Protein AF-A0A951F7X4-F1 (afdb_monomer_lite)

Secondary structure (DSSP, 8-state):
-----------------------PPPPB-S--S-TT--EEEEEEEETTEEEEEETTEEEEESSTTSSBEE-PPPPSSTTEEEEEEEESSSS-EEEEEEEEEETTEEEEEEEEESSSSSS-EEEE---TT---GGGEEEEEEEEESSSS-EEEEEEE---TTT--EEEEEESSSSSS-EEPPPPSS-S-EEESSSS-EEEEESGGG-EEEEESSSSSS-EE---PPPTT--EEEEEEPPPEESSSS-EEEEEEEEE--SS-TTSPPEEEEEEEEESSTTSS-EEEEEEE--TT-EEEEETTEEEEEEEETTEEEEEETT--EEEEPPGGGTT-SSEEEEEEEESSSS-EEEEEEEEET-SSS-EEEEEEEEEESSSSSS-EEEEEEEEEE---PPP--------------------PPPPBEEEPPPTTEEEEE--S-GGG-HHHHHHHTTT--EEEEEEE-TTTT-TTS--B--S-SSS-HHHHHHHHHT-EEEEEEE-PBPTTS--SSB--SSHHHHHHHHHHHHHHHHHHHHHTTB--GGGTS--EEEEEE----PPTT-SSHHHHHHHHHHHHHHHHHHTT-EEEEEE-HHHHHHHSSBTTBSS--SEEEEE--SS--SS--TTS-TTSSTTT-EEEEEEEEEEPTT-SS--EEEEEEE-S-EEES---HHHHTT--S-TT-TTSTT--TT-TTTS-PPPP------SS---S-----SS----

Sequence (727 aa):
MLKRLQVGLLLCLVSQEFLAAQIVPSPVTSGHLSNSALVDDAQLISPSHGWVLSGGRLLSTATNGAQWADITPPSLTPATSIDGVFFLDESHAWVVLHASSDLLANSIYTAATGDGGQTWTTSAVAGGDQDVSHMYGAGAHIFFIDRTNGWLFLRRATSSAGSRGWLYSSTDGGQNWRLLPEPPAYGPVHFTSRTVGWLAGGPNNVLLYASRDGGLTWTEERVTPPAGTHSVREVFELPVFDDLNSGTLAVTFSVMPAAHPPFPPRDLVAVYTTTDSGATWSLQHSYRRNTLADSQIVDSKVIDVFSVNGVLVVGPDKEKNIAPLPSLFAGASMLSVGRLSFVDANNGWLVLSDHRNCSIPGCQTTTALLSTVDGGRTFITALYGAATYRGLPMPSRWEISAETAPSVSMQETTVTPGPGYVAHVNPGAQGLDSCSDMENILGGLEQDAASYESMGFYLGGLTATLPKVSCFVPYPPSQDIWLKEMSCIGYFFEPIWDDLQAPCSGNSQLISTNVSIAAAEGTASADEAANALASRGFGGMGAGGTSIAYLDIEVYNPPAGDTTCSPAVRAFVNSWIAEMHKDGYQAGVYANPVNINNDMSPGAIANVPDDIWGALANKINNANMPPVPAGWWINSQRTHQYNIAQPIANVSPVYLFDYDFVNGAVLTYANNYSLCQTACTNPCNPSCPDYAPGDPLCNPTPPSCDCYECEGESGPECCCASCGLLC

Structure (mmCIF, N/CA/C/O backbone):
data_AF-A0A951F7X4-F1
#
_entry.id   AF-A0A951F7X4-F1
#
loop_
_atom_site.group_PDB
_atom_site.id
_atom_site.type_symbol
_atom_site.label_atom_id
_atom_site.label_alt_id
_atom_site.label_comp_id
_atom_site.label_asym_id
_atom_site.label_entity_id
_atom_site.label_seq_id
_atom_site.pdbx_PDB_ins_code
_atom_site.Cartn_x
_atom_site.Cartn_y
_atom_site.Cartn_z
_atom_site.occupancy
_atom_site.B_iso_or_equiv
_atom_site.auth_seq_id
_atom_site.auth_comp_id
_atom_site.auth_asym_id
_atom_site.auth_atom_id
_atom_site.pdbx_PDB_model_num
ATOM 1 N N . MET A 1 1 ? 17.719 62.929 -64.981 1.00 32.66 1 MET A N 1
ATOM 2 C CA . MET A 1 1 ? 16.557 62.799 -65.889 1.00 32.66 1 MET A CA 1
ATOM 3 C C . MET A 1 1 ? 16.054 61.365 -65.850 1.00 32.66 1 MET A C 1
ATOM 5 O O . MET A 1 1 ? 16.837 60.461 -65.605 1.00 32.66 1 MET A O 1
ATOM 9 N N . LEU A 1 2 ? 14.744 61.212 -66.007 1.00 32.97 2 LEU A N 1
ATOM 10 C CA . LEU A 1 2 ? 13.926 60.018 -65.802 1.00 32.97 2 LEU A CA 1
ATOM 11 C C . LEU A 1 2 ? 14.359 58.731 -66.547 1.00 32.97 2 LEU A C 1
ATOM 13 O O . LEU A 1 2 ? 14.767 58.781 -67.700 1.00 32.97 2 LEU A O 1
ATOM 17 N N . LYS A 1 3 ? 14.096 57.601 -65.865 1.00 33.69 3 LYS A N 1
ATOM 18 C CA . LYS A 1 3 ? 13.514 56.304 -66.301 1.00 33.69 3 LYS A CA 1
ATOM 19 C C . LYS A 1 3 ? 13.881 55.695 -67.676 1.00 33.69 3 LYS A C 1
ATOM 21 O O . LYS A 1 3 ? 13.456 56.186 -68.715 1.00 33.69 3 LYS A O 1
ATOM 26 N N . ARG A 1 4 ? 14.400 54.457 -67.626 1.00 33.91 4 ARG A N 1
ATOM 27 C CA . ARG A 1 4 ? 14.042 53.293 -68.481 1.00 33.91 4 ARG A CA 1
ATOM 28 C C . ARG A 1 4 ? 14.066 52.047 -67.573 1.00 33.91 4 ARG A C 1
ATOM 30 O O . ARG A 1 4 ? 15.070 51.838 -66.912 1.00 33.91 4 ARG A O 1
ATOM 37 N N . LEU A 1 5 ? 12.934 51.447 -67.193 1.00 33.25 5 LEU A N 1
ATOM 38 C CA . LEU A 1 5 ? 12.129 50.406 -67.866 1.00 33.25 5 LEU A CA 1
ATOM 39 C C . LEU A 1 5 ? 12.894 49.118 -68.234 1.00 33.25 5 LEU A C 1
ATOM 41 O O . LEU A 1 5 ? 13.645 49.131 -69.200 1.00 33.25 5 LEU A O 1
ATOM 45 N N . GLN A 1 6 ? 12.608 48.030 -67.505 1.00 29.83 6 GLN A N 1
ATOM 46 C CA . GLN A 1 6 ? 12.395 46.633 -67.955 1.00 29.83 6 GLN A CA 1
ATOM 47 C C . GLN A 1 6 ? 12.152 45.789 -66.684 1.00 29.83 6 GLN A C 1
ATOM 49 O O . GLN A 1 6 ? 13.026 45.706 -65.833 1.00 29.83 6 GLN A O 1
ATOM 54 N N . VAL A 1 7 ? 10.908 45.460 -66.317 1.00 31.39 7 VAL A N 1
ATOM 55 C CA . VAL A 1 7 ? 10.075 44.328 -66.785 1.00 31.39 7 VAL A CA 1
ATOM 56 C C . VAL A 1 7 ? 10.787 42.980 -66.641 1.00 31.39 7 VAL A C 1
ATOM 58 O O . VAL A 1 7 ? 11.649 42.637 -67.440 1.00 31.39 7 VAL A O 1
ATOM 61 N N . GLY A 1 8 ? 10.344 42.215 -65.643 1.00 27.97 8 GLY A N 1
ATOM 62 C CA . GLY A 1 8 ? 10.675 40.813 -65.406 1.00 27.97 8 GLY A CA 1
ATOM 63 C C . GLY A 1 8 ? 9.734 40.265 -64.337 1.00 27.97 8 GLY A C 1
ATOM 64 O O . GLY A 1 8 ? 10.007 40.367 -63.149 1.00 27.97 8 GLY A O 1
ATOM 65 N N . LEU A 1 9 ? 8.572 39.802 -64.787 1.00 28.69 9 LEU A N 1
ATOM 66 C CA . LEU A 1 9 ? 7.482 39.237 -63.999 1.00 28.69 9 LEU A CA 1
ATOM 67 C C . LEU A 1 9 ? 7.851 37.805 -63.571 1.00 28.69 9 LEU A C 1
ATOM 69 O O . LEU A 1 9 ? 8.143 36.991 -64.441 1.00 28.69 9 LEU A O 1
ATOM 73 N N . LEU A 1 10 ? 7.758 37.471 -62.282 1.00 27.27 10 LEU A N 1
ATOM 74 C CA . LEU A 1 10 ? 7.375 36.124 -61.849 1.00 27.27 10 LEU A CA 1
ATOM 75 C C . LEU A 1 10 ? 6.666 36.226 -60.492 1.00 27.27 10 LEU A C 1
ATOM 77 O O . LEU A 1 10 ? 7.234 36.710 -59.515 1.00 27.27 10 LEU A O 1
ATOM 81 N N . LEU A 1 11 ? 5.390 35.834 -60.470 1.00 28.67 11 LEU A N 1
ATOM 82 C CA . LEU A 1 11 ? 4.583 35.732 -59.259 1.00 28.67 11 LEU A CA 1
ATOM 83 C C . LEU A 1 11 ? 5.110 34.595 -58.373 1.00 28.67 11 LEU A C 1
ATOM 85 O O . LEU A 1 11 ? 5.160 33.456 -58.825 1.00 28.67 11 LEU A O 1
ATOM 89 N N . CYS A 1 12 ? 5.360 34.889 -57.098 1.00 24.09 12 CYS A N 1
ATOM 90 C CA . CYS A 1 12 ? 5.160 33.932 -56.012 1.00 24.09 12 CYS A CA 1
ATOM 91 C C . CYS A 1 12 ? 4.202 34.565 -54.999 1.00 24.09 12 CYS A C 1
ATOM 93 O O . CYS A 1 12 ? 4.436 35.667 -54.502 1.00 24.09 12 CYS A O 1
ATOM 95 N N . LEU A 1 13 ? 3.090 33.870 -54.767 1.00 26.03 13 LEU A N 1
ATOM 96 C CA . LEU A 1 13 ? 2.112 34.147 -53.725 1.00 26.03 13 LEU A CA 1
ATOM 97 C C . LEU A 1 13 ? 2.796 34.083 -52.355 1.00 26.03 13 LEU A C 1
ATOM 99 O O . LEU A 1 13 ? 3.509 33.131 -52.055 1.00 26.03 13 LEU A O 1
ATOM 103 N N . VAL A 1 14 ? 2.557 35.100 -51.534 1.00 27.89 14 VAL A N 1
ATOM 104 C CA . VAL A 1 14 ? 2.925 35.115 -50.119 1.00 27.89 14 VAL A CA 1
ATOM 105 C C . VAL A 1 14 ? 1.873 34.304 -49.364 1.00 27.89 14 VAL A C 1
ATOM 107 O O . VAL A 1 14 ? 0.745 34.765 -49.207 1.00 27.89 14 VAL A O 1
ATOM 110 N N . SER A 1 15 ? 2.229 33.112 -48.890 1.00 27.22 15 SER A N 1
ATOM 111 C CA . SER A 1 15 ? 1.604 32.522 -47.706 1.00 27.22 15 SER A CA 1
ATOM 112 C C . SER A 1 15 ? 2.443 32.930 -46.499 1.00 27.22 15 SER A C 1
ATOM 114 O O . SER A 1 15 ? 3.631 32.625 -46.429 1.00 27.22 15 SER A O 1
ATOM 116 N N . GLN A 1 16 ? 1.840 33.682 -45.581 1.00 28.95 16 GLN A N 1
ATOM 117 C CA . GLN A 1 16 ? 2.429 33.978 -44.280 1.00 28.95 16 GLN A CA 1
ATOM 118 C C . GLN A 1 16 ? 2.508 32.676 -43.477 1.00 28.95 16 GLN A C 1
ATOM 120 O O . GLN A 1 16 ? 1.480 32.150 -43.058 1.00 28.95 16 GLN A O 1
ATOM 125 N N . GLU A 1 17 ? 3.716 32.162 -43.262 1.00 27.58 17 GLU A N 1
ATOM 126 C CA . GLU A 1 17 ? 3.964 31.185 -42.207 1.00 27.58 17 GLU A CA 1
ATOM 127 C C . GLU A 1 17 ? 4.094 31.931 -40.876 1.00 27.58 17 GLU A C 1
ATOM 129 O O . GLU A 1 17 ? 4.984 32.761 -40.678 1.00 27.58 17 GLU A O 1
ATOM 134 N N . PHE A 1 18 ? 3.170 31.641 -39.961 1.00 26.92 18 PHE A N 1
ATOM 135 C CA . PHE A 1 18 ? 3.380 31.847 -38.537 1.00 26.92 18 PHE A CA 1
ATOM 136 C C . PHE A 1 18 ? 4.508 30.902 -38.102 1.00 26.92 18 PHE A C 1
ATOM 138 O O . PHE A 1 18 ? 4.299 29.694 -38.026 1.00 26.92 18 PHE A O 1
ATOM 145 N N . LEU A 1 19 ? 5.698 31.433 -37.801 1.00 26.80 19 LEU A N 1
ATOM 146 C CA . LEU A 1 19 ? 6.678 30.682 -37.020 1.00 26.80 19 LEU A CA 1
ATOM 147 C C . LEU A 1 19 ? 6.128 30.526 -35.596 1.00 26.80 19 LEU A C 1
ATOM 149 O O . LEU A 1 19 ? 6.199 31.450 -34.787 1.00 26.80 19 LEU A O 1
ATOM 153 N N . ALA A 1 20 ? 5.591 29.346 -35.289 1.00 26.80 20 ALA A N 1
ATOM 154 C CA . ALA A 1 20 ? 5.571 28.854 -33.923 1.00 26.80 20 ALA A CA 1
ATOM 155 C C . ALA A 1 20 ? 7.032 28.661 -33.496 1.00 26.80 20 ALA A C 1
ATOM 157 O O . ALA A 1 20 ? 7.751 27.839 -34.062 1.00 26.80 20 ALA A O 1
ATOM 158 N N . ALA A 1 21 ? 7.491 29.457 -32.532 1.00 26.14 21 ALA A N 1
ATOM 159 C CA . ALA A 1 21 ? 8.752 29.196 -31.860 1.00 26.14 21 ALA A CA 1
ATOM 160 C C . ALA A 1 21 ? 8.622 27.845 -31.141 1.00 26.14 21 ALA A C 1
ATOM 162 O O . ALA A 1 21 ? 7.943 27.748 -30.121 1.00 26.14 21 ALA A O 1
ATOM 163 N N . GLN A 1 22 ? 9.226 26.795 -31.700 1.00 26.17 22 GLN A N 1
ATOM 164 C CA . GLN A 1 22 ? 9.450 25.548 -30.980 1.00 26.17 22 GLN A CA 1
ATOM 165 C C . GLN A 1 22 ? 10.334 25.873 -29.775 1.00 26.17 22 GLN A C 1
ATOM 167 O O . GLN A 1 22 ? 11.502 26.236 -29.930 1.00 26.17 22 GLN A O 1
ATOM 172 N N . ILE A 1 23 ? 9.766 25.782 -28.574 1.00 27.83 23 ILE A N 1
ATOM 173 C CA . ILE A 1 23 ? 10.541 25.730 -27.339 1.00 27.83 23 ILE A CA 1
ATOM 174 C C . ILE A 1 23 ? 11.193 24.348 -27.338 1.00 27.83 23 ILE A C 1
ATOM 176 O O . ILE A 1 23 ? 10.594 23.368 -26.915 1.00 27.83 23 ILE A O 1
ATOM 180 N N . VAL A 1 24 ? 12.393 24.254 -27.902 1.00 30.00 24 VAL A N 1
ATOM 181 C CA . VAL A 1 24 ? 13.242 23.075 -27.731 1.00 30.00 24 VAL A CA 1
ATOM 182 C C . VAL A 1 24 ? 13.713 23.093 -26.271 1.00 30.00 24 VAL A C 1
ATOM 184 O O . VAL A 1 24 ? 14.265 24.118 -25.854 1.00 30.00 24 VAL A O 1
ATOM 187 N N . PRO A 1 25 ? 13.505 22.029 -25.474 1.00 33.03 25 PRO A N 1
ATOM 188 C CA . PRO A 1 25 ? 14.088 21.952 -24.142 1.00 33.03 25 PRO A CA 1
ATOM 189 C C . PRO A 1 25 ? 15.611 22.048 -24.272 1.00 33.03 25 PRO A C 1
ATOM 191 O O . PRO A 1 25 ? 16.235 21.285 -25.012 1.00 33.03 25 PRO A O 1
ATOM 194 N N . SER A 1 26 ? 16.223 23.019 -23.596 1.00 29.50 26 SER A N 1
ATOM 195 C CA . SER A 1 26 ? 17.680 23.135 -23.563 1.00 29.50 26 SER A CA 1
ATOM 196 C C . SER A 1 26 ? 18.274 21.882 -22.906 1.00 29.50 26 SER A C 1
ATOM 198 O O . SER A 1 26 ? 17.839 21.536 -21.806 1.00 29.50 26 SER A O 1
ATOM 200 N N . PRO A 1 27 ? 19.280 21.217 -23.504 1.00 31.45 27 PRO A N 1
ATOM 201 C CA . PRO A 1 27 ? 19.981 20.131 -22.834 1.00 31.45 27 PRO A CA 1
ATOM 202 C C . PRO A 1 27 ? 20.667 20.678 -21.579 1.00 31.45 27 PRO A C 1
ATOM 204 O O . PRO A 1 27 ? 21.496 21.589 -21.656 1.00 31.45 27 PRO A O 1
ATOM 207 N N . VAL A 1 28 ? 20.323 20.130 -20.414 1.00 37.22 28 VAL A N 1
ATOM 208 C CA . VAL A 1 28 ? 21.034 20.424 -19.169 1.00 37.22 28 VAL A CA 1
ATOM 209 C C . VAL A 1 28 ? 22.358 19.663 -19.221 1.00 37.22 28 VAL A C 1
ATOM 211 O O . VAL A 1 28 ? 22.441 18.472 -18.935 1.00 37.22 28 VAL A O 1
ATOM 214 N N . THR A 1 29 ? 23.424 20.342 -19.646 1.00 33.53 29 THR A N 1
ATOM 215 C CA . THR A 1 29 ? 24.788 19.807 -19.583 1.00 33.53 29 THR A CA 1
ATOM 216 C C . THR A 1 29 ? 25.197 19.651 -18.125 1.00 33.53 29 THR A C 1
ATOM 218 O O . THR A 1 29 ? 25.435 20.676 -17.496 1.00 33.53 29 THR A O 1
ATOM 221 N N . SER A 1 30 ? 25.264 18.412 -17.613 1.00 38.94 30 SER A N 1
ATOM 222 C CA . SER A 1 30 ? 26.016 17.966 -16.415 1.00 38.94 30 SER A CA 1
ATOM 223 C C . SER A 1 30 ? 26.245 19.032 -15.330 1.00 38.94 30 SER A C 1
ATOM 225 O O . SER A 1 30 ? 27.355 19.223 -14.832 1.00 38.94 30 SER A O 1
ATOM 227 N N . GLY A 1 31 ? 25.191 19.766 -15.001 1.00 33.94 31 GLY A N 1
ATOM 228 C CA . GLY A 1 31 ? 25.166 20.798 -13.990 1.00 33.94 31 GLY A CA 1
ATOM 229 C C . GLY A 1 31 ? 24.208 20.277 -12.956 1.00 33.94 31 GLY A C 1
ATOM 230 O O . GLY A 1 31 ? 23.012 20.280 -13.220 1.00 33.94 31 GLY A O 1
ATOM 231 N N . HIS A 1 32 ? 24.769 19.746 -11.868 1.00 42.31 32 HIS A N 1
ATOM 232 C CA . HIS A 1 32 ? 24.088 19.291 -10.660 1.00 42.31 32 HIS A CA 1
ATOM 233 C C . HIS A 1 32 ? 22.611 19.700 -10.623 1.00 42.31 32 HIS A C 1
ATOM 235 O O . HIS A 1 32 ? 22.285 20.834 -10.261 1.00 42.31 32 HIS A O 1
ATOM 241 N N . LEU A 1 33 ? 21.719 18.773 -10.990 1.00 44.16 33 LEU A N 1
ATOM 242 C CA . LEU A 1 33 ? 20.351 18.815 -10.489 1.00 44.16 33 LEU A CA 1
ATOM 243 C C . LEU A 1 33 ? 20.503 18.977 -8.980 1.00 44.16 33 LEU A C 1
ATOM 245 O O . LEU A 1 33 ? 21.186 18.165 -8.366 1.00 44.16 33 LEU A O 1
ATOM 249 N N . SER A 1 34 ? 20.022 20.099 -8.441 1.00 44.91 34 SER A N 1
ATOM 250 C CA . SER A 1 34 ? 20.229 20.530 -7.053 1.00 44.91 34 SER A CA 1
ATOM 251 C C . SER A 1 34 ? 20.408 19.338 -6.100 1.00 44.91 34 SER A C 1
ATOM 253 O O . SER A 1 34 ? 19.447 18.601 -5.885 1.00 44.91 34 SER A O 1
ATOM 255 N N . ASN A 1 35 ? 21.634 19.162 -5.582 1.00 49.94 35 ASN A N 1
ATOM 256 C CA . ASN A 1 35 ? 22.147 18.025 -4.793 1.00 49.94 35 ASN A CA 1
ATOM 257 C C . ASN A 1 35 ? 21.417 17.770 -3.444 1.00 49.94 35 ASN A C 1
ATOM 259 O O . ASN A 1 35 ? 22.047 17.337 -2.481 1.00 49.94 35 ASN A O 1
ATOM 263 N N . SER A 1 36 ? 20.123 18.069 -3.319 1.00 53.38 36 SER A N 1
ATOM 264 C CA . SER A 1 36 ? 19.368 17.994 -2.062 1.00 53.38 36 SER A CA 1
ATOM 265 C C . SER A 1 36 ? 18.093 17.144 -2.104 1.00 53.38 36 SER A C 1
ATOM 267 O O . SER A 1 36 ? 17.448 17.004 -1.071 1.00 53.38 36 SER A O 1
ATOM 269 N N . ALA A 1 37 ? 17.686 16.627 -3.268 1.00 68.88 37 ALA A N 1
ATOM 270 C CA . ALA A 1 37 ? 16.464 15.830 -3.407 1.00 68.88 37 ALA A CA 1
ATOM 271 C C . ALA A 1 37 ? 16.791 14.334 -3.454 1.00 68.88 37 ALA A C 1
ATOM 273 O O . ALA A 1 37 ? 17.713 13.938 -4.164 1.00 68.88 37 ALA A O 1
ATOM 274 N N . LEU A 1 38 ? 16.050 13.520 -2.700 1.00 75.62 38 LEU A N 1
ATOM 275 C CA . LEU A 1 38 ? 16.202 12.066 -2.723 1.00 75.62 38 LEU A CA 1
ATOM 276 C C . LEU A 1 38 ? 15.703 11.487 -4.055 1.00 75.62 38 LEU A C 1
ATOM 278 O O . LEU A 1 38 ? 14.956 12.142 -4.788 1.00 75.62 38 LEU A O 1
ATOM 282 N N . VAL A 1 39 ? 16.165 10.285 -4.389 1.00 80.50 39 VAL A N 1
ATOM 283 C CA . VAL A 1 39 ? 15.605 9.479 -5.477 1.00 80.50 39 VAL A CA 1
ATOM 284 C C . VAL A 1 39 ? 14.417 8.709 -4.915 1.00 80.50 39 VAL A C 1
ATOM 286 O O . VAL A 1 39 ? 14.603 7.856 -4.052 1.00 80.50 39 VAL A O 1
ATOM 289 N N . ASP A 1 40 ? 13.220 9.037 -5.395 1.00 78.62 40 ASP A N 1
ATOM 290 C CA . ASP A 1 40 ? 11.958 8.467 -4.918 1.00 78.62 40 ASP A CA 1
ATOM 291 C C . ASP A 1 40 ? 11.620 7.173 -5.679 1.00 78.62 40 ASP A C 1
ATOM 293 O O . ASP A 1 40 ? 11.204 6.180 -5.086 1.00 78.62 40 ASP A O 1
ATOM 297 N N . ASP A 1 41 ? 11.833 7.172 -6.998 1.00 85.12 41 ASP A N 1
ATOM 298 C CA . ASP A 1 41 ? 11.621 6.013 -7.868 1.00 85.12 41 ASP A CA 1
ATOM 299 C C . ASP A 1 41 ? 12.460 6.138 -9.147 1.00 85.12 41 ASP A C 1
ATOM 301 O O . ASP A 1 41 ? 12.851 7.245 -9.533 1.00 85.12 41 ASP A O 1
ATOM 305 N N . ALA A 1 42 ? 12.762 5.025 -9.810 1.00 90.88 42 ALA A N 1
ATOM 306 C CA . ALA A 1 42 ? 13.518 5.032 -11.060 1.00 90.88 42 ALA A CA 1
ATOM 307 C C . ALA A 1 42 ? 13.297 3.757 -11.870 1.00 90.88 42 ALA A C 1
ATOM 309 O O . ALA A 1 42 ? 13.191 2.667 -11.310 1.00 90.88 42 ALA A O 1
ATOM 310 N N . GLN A 1 43 ? 13.342 3.883 -13.195 1.00 93.31 43 GLN A N 1
ATOM 311 C CA . GLN A 1 43 ? 13.280 2.738 -14.097 1.00 93.31 43 GLN A CA 1
ATOM 312 C C . GLN A 1 43 ? 14.135 2.966 -15.345 1.00 93.31 43 GLN A C 1
ATOM 314 O O . GLN A 1 43 ? 14.051 4.005 -16.006 1.00 93.31 43 GLN A O 1
ATOM 319 N N . LEU A 1 44 ? 14.921 1.953 -15.694 1.00 94.81 44 LEU A N 1
ATOM 320 C CA . LEU A 1 44 ? 15.574 1.822 -16.988 1.00 94.81 44 LEU A CA 1
ATOM 321 C C . LEU A 1 44 ? 14.582 1.166 -17.964 1.00 94.81 44 LEU A C 1
ATOM 323 O O . LEU A 1 44 ? 14.057 0.093 -17.684 1.00 94.81 44 LEU A O 1
ATOM 327 N N . ILE A 1 45 ? 14.309 1.821 -19.091 1.00 94.00 45 ILE A N 1
ATOM 328 C CA . ILE A 1 45 ? 13.368 1.364 -20.133 1.00 94.00 45 ILE A CA 1
ATOM 329 C C . ILE A 1 45 ? 14.115 0.571 -21.209 1.00 94.00 45 ILE A C 1
ATOM 331 O O . ILE A 1 45 ? 13.650 -0.457 -21.691 1.00 94.00 45 ILE A O 1
ATOM 335 N N . SER A 1 46 ? 15.285 1.069 -21.602 1.00 93.69 46 SER A N 1
ATOM 336 C CA . SER A 1 46 ? 16.205 0.439 -22.548 1.00 93.69 46 SER A CA 1
ATOM 337 C C . SER A 1 46 ? 17.641 0.760 -22.121 1.00 93.69 46 SER A C 1
ATOM 339 O O . SER A 1 46 ? 17.825 1.660 -21.302 1.00 93.69 46 SER A O 1
ATOM 341 N N . PRO A 1 47 ? 18.686 0.097 -22.651 1.00 94.00 47 PRO A N 1
ATOM 342 C CA . PRO A 1 47 ? 20.058 0.258 -22.150 1.00 94.00 47 PRO A CA 1
ATOM 343 C C . PRO A 1 47 ? 20.580 1.705 -22.053 1.00 94.00 47 PRO A C 1
ATOM 345 O O . PRO A 1 47 ? 21.500 1.980 -21.283 1.00 94.00 47 PRO A O 1
ATOM 348 N N . SER A 1 48 ? 20.012 2.645 -22.817 1.00 92.62 48 SER A N 1
ATOM 349 C CA . SER A 1 48 ? 20.342 4.073 -22.738 1.00 92.62 48 SER A CA 1
ATOM 350 C C . SER A 1 48 ? 19.215 4.971 -22.228 1.00 92.62 48 SER A C 1
ATOM 352 O O . SER A 1 48 ? 19.500 6.124 -21.897 1.00 92.62 48 SER A O 1
ATOM 354 N N . HIS A 1 49 ? 17.971 4.493 -22.170 1.00 95.12 49 HIS A N 1
ATOM 355 C CA . HIS A 1 49 ? 16.811 5.315 -21.833 1.00 95.12 49 HIS A CA 1
ATOM 356 C C . HIS A 1 49 ? 16.178 4.906 -20.514 1.00 95.12 49 HIS A C 1
ATOM 358 O O . HIS A 1 49 ? 15.981 3.727 -20.243 1.00 95.12 49 HIS A O 1
ATOM 364 N N . GLY A 1 50 ? 15.793 5.890 -19.716 1.00 94.81 50 GLY A N 1
ATOM 365 C CA . GLY A 1 50 ? 15.092 5.651 -18.463 1.00 94.81 50 GLY A CA 1
ATOM 366 C C . GLY A 1 50 ? 14.615 6.943 -17.827 1.00 94.81 50 GLY A C 1
ATOM 367 O O . GLY A 1 50 ? 14.815 8.032 -18.374 1.00 94.81 50 GLY A O 1
ATOM 368 N N . TRP A 1 51 ? 13.996 6.818 -16.663 1.00 94.69 51 TRP A N 1
ATOM 369 C CA . TRP A 1 51 ? 13.461 7.940 -15.909 1.00 94.69 51 TRP A CA 1
ATOM 370 C C . TRP A 1 51 ? 13.747 7.813 -14.415 1.00 94.69 51 TRP A C 1
ATOM 372 O O . TRP A 1 51 ? 13.954 6.723 -13.886 1.00 94.69 51 TRP A O 1
ATOM 382 N N . VAL A 1 52 ? 13.752 8.952 -13.733 1.00 92.81 52 VAL A N 1
ATOM 383 C CA . VAL A 1 52 ? 13.891 9.048 -12.282 1.00 92.81 52 VAL A CA 1
ATOM 384 C C . VAL A 1 52 ? 12.916 10.086 -11.745 1.00 92.81 52 VAL A C 1
ATOM 386 O O . VAL A 1 52 ? 12.796 11.185 -12.289 1.00 92.81 52 VAL A O 1
ATOM 389 N N . LEU A 1 53 ? 12.213 9.729 -10.677 1.00 89.44 53 LEU A N 1
ATOM 390 C CA . LEU A 1 53 ? 11.442 10.649 -9.861 1.00 89.44 53 LEU A CA 1
ATOM 391 C C . LEU A 1 53 ? 12.337 11.112 -8.710 1.00 89.44 53 LEU A C 1
ATOM 393 O O . LEU A 1 53 ? 12.849 10.297 -7.943 1.00 89.44 53 LEU A O 1
ATOM 397 N N . SER A 1 54 ? 12.579 12.417 -8.617 1.00 85.75 54 SER A N 1
ATOM 398 C CA . SER A 1 54 ? 13.420 12.977 -7.560 1.00 85.75 54 SER A CA 1
ATOM 399 C C . SER A 1 54 ? 12.938 14.354 -7.127 1.00 85.75 54 SER A C 1
ATOM 401 O O . SER A 1 54 ? 12.939 15.314 -7.908 1.00 85.75 54 SER A O 1
ATOM 403 N N . GLY A 1 55 ? 12.528 14.458 -5.861 1.00 77.69 55 GLY A N 1
ATOM 404 C CA . GLY A 1 55 ? 12.075 15.718 -5.268 1.00 77.69 55 GLY A CA 1
ATOM 405 C C . GLY A 1 55 ? 10.839 16.275 -5.967 1.00 77.69 55 GLY A C 1
ATOM 406 O O . GLY A 1 55 ? 10.760 17.480 -6.209 1.00 77.69 55 GLY A O 1
ATOM 407 N N . GLY A 1 56 ? 9.923 15.386 -6.361 1.00 82.25 56 GLY A N 1
ATOM 408 C CA . GLY A 1 56 ? 8.696 15.731 -7.084 1.00 82.25 56 GLY A CA 1
ATOM 409 C C . GLY A 1 56 ? 8.886 16.077 -8.564 1.00 82.25 56 GLY A C 1
ATOM 410 O O . GLY A 1 56 ? 7.921 16.477 -9.210 1.00 82.25 56 GLY A O 1
ATOM 411 N N . ARG A 1 57 ? 10.099 15.930 -9.116 1.00 88.06 57 ARG A N 1
ATOM 412 C CA . ARG A 1 57 ? 10.369 16.113 -10.550 1.00 88.06 57 ARG A CA 1
ATOM 413 C C . ARG A 1 57 ? 10.555 14.777 -11.242 1.00 88.06 57 ARG A C 1
ATOM 415 O O . ARG A 1 57 ? 11.327 13.950 -10.761 1.00 88.06 57 ARG A O 1
ATOM 422 N N . LEU A 1 58 ? 9.908 14.610 -12.390 1.00 93.12 58 LEU A N 1
ATOM 423 C CA . LEU A 1 58 ? 10.130 13.478 -13.279 1.00 93.12 58 LEU A CA 1
ATOM 424 C C . LEU A 1 58 ? 11.188 13.860 -14.313 1.00 93.12 58 LEU A C 1
ATOM 426 O O . LEU A 1 58 ? 10.984 14.765 -15.123 1.00 93.12 58 LEU A O 1
ATOM 430 N N . LEU A 1 59 ? 12.319 13.167 -14.284 1.00 92.81 59 LEU A N 1
ATOM 431 C CA . LEU A 1 59 ? 13.442 13.411 -15.179 1.00 92.81 59 LEU A CA 1
ATOM 432 C C . LEU A 1 59 ? 13.653 12.198 -16.085 1.00 92.81 59 LEU A C 1
ATOM 434 O O . LEU A 1 59 ? 13.595 11.069 -15.608 1.00 92.81 59 LEU A O 1
ATOM 438 N N . SER A 1 60 ? 13.948 12.412 -17.365 1.00 94.44 60 SER A N 1
ATOM 439 C CA . SER A 1 60 ? 14.292 11.347 -18.315 1.00 94.44 60 SER A CA 1
ATOM 440 C C . SER A 1 60 ? 15.728 11.458 -18.810 1.00 94.44 60 SER A C 1
ATOM 442 O O . SER A 1 60 ? 16.338 12.529 -18.806 1.00 94.44 60 SER A O 1
ATOM 444 N N . THR A 1 61 ? 16.287 10.335 -19.247 1.00 93.94 61 THR A N 1
ATOM 445 C CA . THR A 1 61 ? 17.609 10.262 -19.868 1.00 93.94 61 THR A CA 1
ATOM 446 C C . THR A 1 61 ? 17.553 9.444 -21.151 1.00 93.94 61 THR A C 1
ATOM 448 O O . THR A 1 61 ? 16.760 8.518 -21.268 1.00 93.94 61 THR A O 1
ATOM 451 N N . ALA A 1 62 ? 18.437 9.784 -22.089 1.00 94.31 62 ALA A N 1
ATOM 452 C CA . ALA A 1 62 ? 18.764 9.006 -23.288 1.00 94.31 62 ALA A CA 1
ATOM 453 C C . ALA A 1 62 ? 20.257 8.616 -23.321 1.00 94.31 62 ALA A C 1
ATOM 455 O O . ALA A 1 62 ? 20.820 8.277 -24.360 1.00 94.31 62 ALA A O 1
ATOM 456 N N . THR A 1 63 ? 20.938 8.753 -22.180 1.00 92.81 63 THR A N 1
ATOM 457 C CA . THR A 1 63 ? 22.395 8.591 -22.047 1.00 92.81 63 THR A CA 1
ATOM 458 C C . THR A 1 63 ? 22.763 7.732 -20.840 1.00 92.81 63 THR A C 1
ATOM 460 O O . THR A 1 63 ? 23.842 7.887 -20.270 1.00 92.81 63 THR A O 1
ATOM 463 N N . ASN A 1 64 ? 21.848 6.853 -20.424 1.00 89.44 64 ASN A N 1
ATOM 464 C CA . ASN A 1 64 ? 21.998 5.991 -19.256 1.00 89.44 64 ASN A CA 1
ATOM 465 C C . ASN A 1 64 ? 22.378 6.782 -17.981 1.00 89.44 64 ASN A C 1
ATOM 467 O O . ASN A 1 64 ? 23.257 6.395 -17.212 1.00 89.44 64 ASN A O 1
ATOM 471 N N . GLY A 1 65 ? 21.758 7.953 -17.802 1.00 87.69 65 GLY A N 1
ATOM 472 C CA . GLY A 1 65 ? 21.941 8.808 -16.631 1.00 87.69 65 GLY A CA 1
ATOM 473 C C . GLY A 1 65 ? 23.095 9.811 -16.702 1.00 87.69 65 GLY A C 1
ATOM 474 O O . GLY A 1 65 ? 23.276 10.577 -15.761 1.00 87.69 65 GLY A O 1
ATOM 475 N N . ALA A 1 66 ? 23.857 9.881 -17.801 1.00 86.50 66 ALA A N 1
ATOM 476 C CA . ALA A 1 66 ? 24.903 10.903 -17.950 1.00 86.50 66 ALA A CA 1
ATOM 477 C C . ALA A 1 66 ? 24.334 12.328 -18.126 1.00 86.50 66 ALA A C 1
ATOM 479 O O . ALA A 1 66 ? 24.966 13.319 -17.749 1.00 86.50 66 ALA A O 1
ATOM 480 N N . GLN A 1 67 ? 23.144 12.438 -18.715 1.00 87.25 67 GLN A N 1
ATOM 481 C CA . GLN A 1 67 ? 22.389 13.672 -18.918 1.00 87.25 67 GLN A CA 1
ATOM 482 C C . GLN A 1 67 ? 20.907 13.434 -18.642 1.00 87.25 67 GLN A C 1
ATOM 484 O O . GLN A 1 67 ? 20.378 12.374 -18.977 1.00 87.25 67 GLN A O 1
ATOM 489 N N . TRP A 1 68 ? 20.243 14.445 -18.086 1.00 89.88 68 TRP A N 1
ATOM 490 C CA . TRP A 1 68 ? 18.841 14.386 -17.687 1.00 89.88 68 TRP A CA 1
ATOM 491 C C . TRP A 1 68 ? 18.065 15.567 -18.270 1.00 89.88 68 TRP A C 1
ATOM 493 O O . TRP A 1 68 ? 18.569 16.693 -18.302 1.00 89.88 68 TRP A O 1
ATOM 503 N N . ALA A 1 69 ? 16.837 15.308 -18.706 1.00 91.12 69 ALA A N 1
ATOM 504 C CA . ALA A 1 69 ? 15.855 16.308 -19.096 1.00 91.12 69 ALA A CA 1
ATOM 505 C C . ALA A 1 69 ? 14.700 16.293 -18.091 1.00 91.12 69 ALA A C 1
ATOM 507 O O . ALA A 1 69 ? 14.234 15.225 -17.708 1.00 91.12 69 ALA A O 1
ATOM 508 N N . ASP A 1 70 ? 14.244 17.469 -17.661 1.00 92.69 70 ASP A N 1
ATOM 509 C CA . ASP A 1 70 ? 13.040 17.582 -16.836 1.00 92.69 70 ASP A CA 1
ATOM 510 C C . ASP A 1 70 ? 11.808 17.479 -17.737 1.00 92.69 70 ASP A C 1
ATOM 512 O O . ASP A 1 70 ? 11.614 18.310 -18.626 1.00 92.69 70 ASP A O 1
ATOM 516 N N . ILE A 1 71 ? 11.019 16.431 -17.521 1.00 94.44 71 ILE A N 1
ATOM 517 C CA . ILE A 1 71 ? 9.798 16.126 -18.268 1.00 94.44 71 ILE A CA 1
ATOM 518 C C . ILE A 1 71 ? 8.573 16.131 -17.350 1.00 94.44 71 ILE A C 1
ATOM 520 O O . ILE A 1 71 ? 7.554 15.521 -17.671 1.00 94.44 71 ILE A O 1
ATOM 524 N N . THR A 1 72 ? 8.667 16.792 -16.193 1.00 93.19 72 THR A N 1
ATOM 525 C CA . THR A 1 72 ? 7.585 16.862 -15.209 1.00 93.19 72 THR A CA 1
ATOM 526 C C . THR A 1 72 ? 6.302 17.391 -15.868 1.00 93.19 72 THR A C 1
ATOM 528 O O . THR A 1 72 ? 6.332 18.472 -16.469 1.00 93.19 72 THR A O 1
ATOM 531 N N . PRO A 1 73 ? 5.165 16.669 -15.771 1.00 92.00 73 PRO A N 1
ATOM 532 C CA . PRO A 1 73 ? 3.889 17.171 -16.265 1.00 92.00 73 PRO A CA 1
ATOM 533 C C . PRO A 1 73 ? 3.557 18.544 -15.656 1.00 92.00 73 PRO A C 1
ATOM 535 O O . PRO A 1 73 ? 3.886 18.783 -14.491 1.00 92.00 73 PRO A O 1
ATOM 538 N N . PRO A 1 74 ? 2.883 19.451 -16.388 1.00 85.25 74 PRO A N 1
ATOM 539 C CA . PRO A 1 74 ? 2.503 20.752 -15.847 1.00 85.25 74 PRO A CA 1
ATOM 540 C C . PRO A 1 74 ? 1.731 20.610 -14.530 1.00 85.25 74 PRO A C 1
ATOM 542 O O . PRO A 1 74 ? 0.702 19.934 -14.479 1.00 85.25 74 PRO A O 1
ATOM 545 N N . SER A 1 75 ? 2.220 21.254 -13.467 1.00 75.75 75 SER A N 1
ATOM 546 C CA . SER A 1 75 ? 1.577 21.203 -12.152 1.00 75.75 75 SER A CA 1
ATOM 547 C C . SER A 1 75 ? 0.163 21.779 -12.220 1.00 75.75 75 SER A C 1
ATOM 549 O O . SER A 1 75 ? -0.052 22.861 -12.769 1.00 75.75 75 SER A O 1
ATOM 551 N N . LEU A 1 76 ? -0.801 21.072 -11.629 1.00 68.81 76 LEU A N 1
ATOM 552 C CA . LEU A 1 76 ? -2.194 21.522 -11.555 1.00 68.81 76 LEU A CA 1
ATOM 553 C C . LEU A 1 76 ? -2.386 22.535 -10.421 1.00 68.81 76 LEU A C 1
ATOM 555 O O . LEU A 1 76 ? -3.141 23.497 -10.545 1.00 68.81 76 LEU A O 1
ATOM 559 N N . THR A 1 77 ? -1.654 22.329 -9.326 1.00 68.81 77 THR A N 1
ATOM 560 C CA . THR A 1 77 ? -1.544 23.221 -8.168 1.00 68.81 77 THR A CA 1
ATOM 561 C C . THR A 1 77 ? -0.099 23.207 -7.647 1.00 68.81 77 THR A C 1
ATOM 563 O O . THR A 1 77 ? 0.657 22.288 -7.967 1.00 68.81 77 THR A O 1
ATOM 566 N N . PRO A 1 78 ? 0.310 24.168 -6.796 1.00 66.69 78 PRO A N 1
ATOM 567 C CA . PRO A 1 78 ? 1.618 24.122 -6.133 1.00 66.69 78 PRO A CA 1
ATOM 568 C C . PRO A 1 78 ? 1.852 22.887 -5.241 1.00 66.69 78 PRO A C 1
ATOM 570 O O . PRO A 1 78 ? 2.995 22.609 -4.900 1.00 66.69 78 PRO A O 1
ATOM 573 N N . ALA A 1 79 ? 0.793 22.164 -4.859 1.00 66.38 79 ALA A N 1
ATOM 574 C CA . ALA A 1 79 ? 0.832 20.978 -3.999 1.00 66.38 79 ALA A CA 1
ATOM 575 C C . ALA A 1 79 ? 0.465 19.693 -4.769 1.00 66.38 79 ALA A C 1
ATOM 577 O O . ALA A 1 79 ? -0.201 18.809 -4.236 1.00 66.38 79 ALA A O 1
ATOM 578 N N . THR A 1 80 ? 0.838 19.618 -6.050 1.00 80.25 80 THR A N 1
ATOM 579 C CA . THR A 1 80 ? 0.694 18.392 -6.848 1.00 80.25 80 THR A CA 1
ATOM 580 C C . THR A 1 80 ? 1.876 17.455 -6.583 1.00 80.25 80 THR A C 1
ATOM 582 O O . THR A 1 80 ? 3.018 17.872 -6.769 1.00 80.25 80 THR A O 1
ATOM 585 N N . SER A 1 81 ? 1.616 16.207 -6.187 1.00 85.12 81 SER A N 1
ATOM 586 C CA . SER A 1 81 ? 2.608 15.124 -6.130 1.00 85.12 81 SER A CA 1
ATOM 587 C C . SER A 1 81 ? 2.452 14.151 -7.298 1.00 85.12 81 SER A C 1
ATOM 589 O O . SER A 1 81 ? 1.408 14.091 -7.953 1.00 85.12 81 SER A O 1
ATOM 591 N N . ILE A 1 82 ? 3.521 13.400 -7.562 1.00 89.31 82 ILE A N 1
ATOM 592 C CA . ILE A 1 82 ? 3.528 12.263 -8.482 1.00 89.31 82 ILE A CA 1
ATOM 593 C C . ILE A 1 82 ? 3.520 10.996 -7.633 1.00 89.31 82 ILE A C 1
ATOM 595 O O . ILE A 1 82 ? 4.446 10.781 -6.853 1.00 89.31 82 ILE A O 1
ATOM 599 N N . ASP A 1 83 ? 2.494 10.169 -7.812 1.00 88.56 83 ASP A N 1
ATOM 600 C CA . ASP A 1 83 ? 2.279 8.970 -6.993 1.00 88.56 83 ASP A CA 1
ATOM 601 C C . ASP A 1 83 ? 2.471 7.662 -7.775 1.00 88.56 83 ASP A C 1
ATOM 603 O O . ASP A 1 83 ? 2.496 6.586 -7.181 1.00 88.56 83 ASP A O 1
ATOM 607 N N . GLY A 1 84 ? 2.608 7.742 -9.102 1.00 91.62 84 GLY A N 1
ATOM 608 C CA . GLY A 1 84 ? 2.877 6.595 -9.966 1.00 91.62 84 GLY A CA 1
ATOM 609 C C . GLY A 1 84 ? 3.362 7.028 -11.346 1.00 91.62 84 GLY A C 1
ATOM 610 O O . GLY A 1 84 ? 2.894 8.032 -11.887 1.00 91.62 84 GLY A O 1
ATOM 611 N N . VAL A 1 85 ? 4.300 6.275 -11.918 1.00 95.12 85 VAL A N 1
ATOM 612 C CA . VAL A 1 85 ? 4.902 6.537 -13.233 1.00 95.12 85 VAL A CA 1
ATOM 613 C C . VAL A 1 85 ? 4.981 5.225 -14.005 1.00 95.12 85 VAL A C 1
ATOM 615 O O . VAL A 1 85 ? 5.395 4.207 -13.459 1.00 95.12 85 VAL A O 1
ATOM 618 N N . PHE A 1 86 ? 4.594 5.245 -15.278 1.00 95.88 86 PHE A N 1
ATOM 619 C CA . PHE A 1 86 ? 4.730 4.102 -16.176 1.00 95.88 86 PHE A CA 1
ATOM 620 C C . PHE A 1 86 ? 5.152 4.551 -17.566 1.00 95.88 86 PHE A C 1
ATOM 622 O O . PHE A 1 86 ? 4.542 5.450 -18.145 1.00 95.88 86 PHE A O 1
ATOM 629 N N . PHE A 1 87 ? 6.158 3.882 -18.121 1.00 96.25 87 PHE A N 1
ATOM 630 C CA . PHE A 1 87 ? 6.578 4.034 -19.508 1.00 96.25 87 PHE A CA 1
ATOM 631 C C . PHE A 1 87 ? 6.294 2.731 -20.250 1.00 96.25 87 PHE A C 1
ATOM 633 O O . PHE A 1 87 ? 6.751 1.669 -19.836 1.00 96.25 87 PHE A O 1
ATOM 640 N N . LEU A 1 88 ? 5.551 2.822 -21.355 1.00 95.44 88 LEU A N 1
ATOM 641 C CA . LEU A 1 88 ? 5.376 1.695 -22.277 1.00 95.44 88 LEU A CA 1
ATOM 642 C C . LEU A 1 88 ? 6.589 1.565 -23.200 1.00 95.44 88 LEU A C 1
ATOM 644 O O . LEU A 1 88 ? 7.017 0.465 -23.532 1.00 95.44 88 LEU A O 1
ATOM 648 N N . ASP A 1 89 ? 7.106 2.709 -23.642 1.00 94.75 89 ASP A N 1
ATOM 649 C CA . ASP A 1 89 ? 8.287 2.837 -24.484 1.00 94.75 89 ASP A CA 1
ATOM 650 C C . ASP A 1 89 ? 8.943 4.210 -24.251 1.00 94.75 89 ASP A C 1
ATOM 652 O O . ASP A 1 89 ? 8.491 4.996 -23.421 1.00 94.75 89 ASP A O 1
ATOM 656 N N . GLU A 1 90 ? 10.011 4.518 -24.988 1.00 94.50 90 GLU A N 1
ATOM 657 C CA . GLU A 1 90 ? 10.779 5.769 -24.855 1.00 94.50 90 GLU A CA 1
ATOM 658 C C . GLU A 1 90 ? 9.961 7.045 -25.163 1.00 94.50 90 GLU A C 1
ATOM 660 O O . GLU A 1 90 ? 10.385 8.148 -24.823 1.00 94.50 90 GLU A O 1
ATOM 665 N N . SER A 1 91 ? 8.795 6.914 -25.805 1.00 96.00 91 SER A N 1
ATOM 666 C CA . SER A 1 91 ? 7.932 8.027 -26.222 1.00 96.00 91 SER A CA 1
ATOM 667 C C . SER A 1 91 ? 6.573 8.077 -25.517 1.00 96.00 91 SER A C 1
ATOM 669 O O . SER A 1 91 ? 6.007 9.164 -25.407 1.00 96.00 91 SER A O 1
ATOM 671 N N . HIS A 1 92 ? 6.054 6.947 -25.028 1.00 97.31 92 HIS A N 1
ATOM 672 C CA . HIS A 1 92 ? 4.733 6.850 -24.402 1.00 97.31 92 HIS A CA 1
ATOM 673 C C . HIS A 1 92 ? 4.839 6.592 -22.902 1.00 97.31 92 HIS A C 1
ATOM 675 O O . HIS A 1 92 ? 5.344 5.548 -22.477 1.00 97.31 92 HIS A O 1
ATOM 681 N N . ALA A 1 93 ? 4.292 7.512 -22.108 1.00 97.19 93 ALA A N 1
ATOM 682 C CA . ALA A 1 93 ? 4.278 7.402 -20.657 1.00 97.19 93 ALA A CA 1
ATOM 683 C C . ALA A 1 93 ? 2.992 7.950 -20.040 1.00 97.19 93 ALA A C 1
ATOM 685 O O . ALA A 1 93 ? 2.330 8.822 -20.608 1.00 97.19 93 ALA A O 1
ATOM 686 N N . TRP A 1 94 ? 2.681 7.451 -18.846 1.00 97.62 94 TRP A N 1
ATOM 687 C CA . TRP A 1 94 ? 1.558 7.864 -18.021 1.00 97.62 94 TRP A CA 1
ATOM 688 C C . TRP A 1 94 ? 2.029 8.128 -16.596 1.00 97.62 94 TRP A C 1
ATOM 690 O O . TRP A 1 94 ? 2.846 7.390 -16.047 1.00 97.62 94 TRP A O 1
ATOM 700 N N . VAL A 1 95 ? 1.493 9.183 -15.996 1.00 96.25 95 VAL A N 1
ATOM 701 C CA . VAL A 1 95 ? 1.830 9.638 -14.647 1.00 96.25 95 VAL A CA 1
ATOM 702 C C . VAL A 1 95 ? 0.546 9.841 -13.860 1.00 96.25 95 VAL A C 1
ATOM 704 O O . VAL A 1 95 ? -0.394 10.457 -14.363 1.00 96.25 95 VAL A O 1
ATOM 707 N N . VAL A 1 96 ? 0.507 9.348 -12.627 1.00 93.31 96 VAL A N 1
ATOM 708 C CA . VAL A 1 96 ? -0.575 9.603 -11.674 1.00 93.31 96 VAL A CA 1
ATOM 709 C C . VAL A 1 96 ? -0.213 10.834 -10.856 1.00 93.31 96 VAL A C 1
ATOM 711 O O . VAL A 1 96 ? 0.818 10.866 -10.185 1.00 93.31 96 VAL A O 1
ATOM 714 N N . LEU A 1 97 ? -1.064 11.851 -10.939 1.00 89.69 97 LEU A N 1
ATOM 715 C CA . LEU A 1 97 ? -0.915 13.120 -10.246 1.00 89.69 97 LEU A CA 1
ATOM 716 C C . LEU A 1 97 ? -1.943 13.205 -9.126 1.00 89.69 97 LEU A C 1
ATOM 718 O O . LEU A 1 97 ? -3.144 13.063 -9.368 1.00 89.69 97 LEU A O 1
ATOM 722 N N . HIS A 1 98 ? -1.479 13.517 -7.924 1.00 85.38 98 HIS A N 1
ATOM 723 C CA . HIS A 1 98 ? -2.336 13.836 -6.793 1.00 85.38 98 HIS A CA 1
ATOM 724 C C . HIS A 1 98 ? -2.224 15.328 -6.511 1.00 85.38 98 HIS A C 1
ATOM 726 O O . HIS A 1 98 ? -1.204 15.826 -6.047 1.00 85.38 98 HIS A O 1
ATOM 732 N N . ALA A 1 99 ? -3.282 16.069 -6.833 1.00 76.50 99 ALA A N 1
ATOM 733 C CA . ALA A 1 99 ? -3.393 17.473 -6.480 1.00 76.50 99 ALA A CA 1
ATOM 734 C C . ALA A 1 99 ? -4.135 17.602 -5.147 1.00 76.50 99 ALA A C 1
ATOM 736 O O . ALA A 1 99 ? -5.317 17.270 -5.055 1.00 76.50 99 ALA A O 1
ATOM 737 N N . SER A 1 100 ? -3.449 18.122 -4.132 1.00 66.69 100 SER A N 1
ATOM 738 C CA . SER A 1 100 ? -4.085 18.634 -2.918 1.00 66.69 100 SER A CA 1
ATOM 739 C C . SER A 1 100 ? -4.439 20.102 -3.159 1.00 66.69 100 SER A C 1
ATOM 741 O O . SER A 1 100 ? -3.542 20.946 -3.236 1.00 66.69 100 SER A O 1
ATOM 743 N N . SER A 1 101 ? -5.722 20.437 -3.321 1.00 55.47 101 SER A N 1
ATOM 744 C CA . SER A 1 101 ? -6.147 21.848 -3.341 1.00 55.47 101 SER A CA 1
ATOM 745 C C . SER A 1 101 ? -6.416 22.392 -1.936 1.00 55.47 101 SER A C 1
ATOM 747 O O . SER A 1 101 ? -6.203 23.576 -1.717 1.00 55.47 101 SER A O 1
ATOM 749 N N . ASP A 1 102 ? -6.824 21.516 -1.010 1.00 52.72 102 ASP A N 1
ATOM 750 C CA . ASP A 1 102 ? -6.999 21.720 0.434 1.00 52.72 102 ASP A CA 1
ATOM 751 C C . ASP A 1 102 ? -6.922 20.342 1.125 1.00 52.72 102 ASP A C 1
ATOM 753 O O . ASP A 1 102 ? -7.142 19.325 0.470 1.00 52.72 102 ASP A O 1
ATOM 757 N N . LEU A 1 103 ? -6.682 20.284 2.444 1.00 52.38 103 LEU A N 1
ATOM 758 C CA . LEU A 1 103 ? -6.504 19.036 3.226 1.00 52.38 103 LEU A CA 1
ATOM 759 C C . LEU A 1 103 ? -7.691 18.035 3.179 1.00 52.38 103 LEU A C 1
ATOM 761 O O . LEU A 1 103 ? -7.623 16.980 3.799 1.00 52.38 103 LEU A O 1
ATOM 765 N N . LEU A 1 104 ? -8.784 18.382 2.495 1.00 48.62 104 LEU A N 1
ATOM 766 C CA . LEU A 1 104 ? -10.028 17.612 2.378 1.00 48.62 104 LEU A CA 1
ATOM 767 C C . LEU A 1 104 ? -10.403 17.257 0.934 1.00 48.62 104 LEU A C 1
ATOM 769 O O . LEU A 1 104 ? -11.335 16.489 0.726 1.00 48.62 104 LEU A O 1
ATOM 773 N N . ALA A 1 105 ? -9.717 17.834 -0.053 1.00 54.62 105 ALA A N 1
ATOM 774 C CA . ALA A 1 105 ? -10.021 17.664 -1.466 1.00 54.62 105 ALA A CA 1
ATOM 775 C C . ALA A 1 105 ? -8.770 17.146 -2.170 1.00 54.62 105 ALA A C 1
ATOM 777 O O . ALA A 1 105 ? -7.937 17.913 -2.664 1.00 54.62 105 ALA A O 1
ATOM 778 N N . ASN A 1 106 ? -8.644 15.821 -2.189 1.00 66.62 106 ASN A N 1
ATOM 779 C CA . ASN A 1 106 ? -7.694 15.163 -3.064 1.00 66.62 106 ASN A CA 1
ATOM 780 C C . ASN A 1 106 ? -8.306 15.135 -4.465 1.00 66.62 106 ASN A C 1
ATOM 782 O O . ASN A 1 106 ? -9.497 14.914 -4.654 1.00 66.62 106 ASN A O 1
ATOM 786 N N . SER A 1 107 ? -7.517 15.392 -5.488 1.00 77.12 107 SER A N 1
ATOM 787 C CA . SER A 1 107 ? -7.956 15.160 -6.857 1.00 77.12 107 SER A CA 1
ATOM 788 C C . SER A 1 107 ? -6.893 14.352 -7.560 1.00 77.12 107 SER A C 1
ATOM 790 O O . SER A 1 107 ? -5.728 14.749 -7.598 1.00 77.12 107 SER A O 1
ATOM 792 N N . ILE A 1 108 ? -7.310 13.203 -8.080 1.00 85.19 108 ILE A N 1
ATOM 793 C CA . ILE A 1 108 ? -6.431 12.286 -8.789 1.00 85.19 108 ILE A CA 1
ATOM 794 C C . ILE A 1 108 ? -6.613 12.510 -10.283 1.00 85.19 108 ILE A C 1
ATOM 796 O O . ILE A 1 108 ? -7.729 12.504 -10.808 1.00 85.19 108 ILE A O 1
ATOM 800 N N . TYR A 1 109 ? -5.498 12.715 -10.967 1.00 88.69 109 TYR A N 1
ATOM 801 C CA . TYR A 1 109 ? -5.437 12.884 -12.408 1.00 88.69 109 TYR A CA 1
ATOM 802 C C . TYR A 1 109 ? -4.430 11.902 -12.992 1.00 88.69 109 TYR A C 1
ATOM 804 O O . TYR A 1 109 ? -3.483 11.489 -12.327 1.00 88.69 109 TYR A O 1
ATOM 812 N N . THR A 1 110 ? -4.599 11.577 -14.266 1.00 92.94 110 THR A N 1
ATOM 813 C CA . THR A 1 110 ? -3.567 10.930 -15.071 1.00 92.94 110 THR A CA 1
ATOM 814 C C . THR A 1 110 ? -3.079 11.896 -16.137 1.00 92.94 110 THR A C 1
ATOM 816 O O . THR A 1 110 ? -3.888 12.486 -16.852 1.00 92.94 110 THR A O 1
ATOM 819 N N . ALA A 1 111 ? -1.767 12.056 -16.265 1.00 95.19 111 ALA A N 1
ATOM 820 C CA . ALA A 1 111 ? -1.137 12.762 -17.373 1.00 95.19 111 ALA A CA 1
ATOM 821 C C . ALA A 1 111 ? -0.503 11.747 -18.326 1.00 95.19 111 ALA A C 1
ATOM 823 O O . ALA A 1 111 ? 0.196 10.847 -17.873 1.00 95.19 111 ALA A O 1
ATOM 824 N N . ALA A 1 112 ? -0.737 11.889 -19.630 1.00 97.19 112 ALA A N 1
ATOM 825 C CA . ALA A 1 112 ? -0.182 11.020 -20.664 1.00 97.19 112 ALA A CA 1
ATOM 826 C C . ALA A 1 112 ? 0.647 11.815 -21.680 1.00 97.19 112 ALA A C 1
ATOM 828 O O . ALA A 1 112 ? 0.283 12.937 -22.040 1.00 97.19 112 ALA A O 1
ATOM 829 N N . THR A 1 113 ? 1.726 11.215 -22.173 1.00 97.50 113 THR A N 1
ATOM 830 C CA . THR A 1 113 ? 2.572 11.747 -23.250 1.00 97.50 113 THR A CA 1
ATOM 831 C C . THR A 1 113 ? 2.760 10.700 -24.348 1.00 97.50 113 THR A C 1
ATOM 833 O O . THR A 1 113 ? 2.701 9.500 -24.085 1.00 97.50 113 THR A O 1
ATOM 836 N N . GLY A 1 114 ? 2.963 11.162 -25.583 1.00 97.00 114 GLY A N 1
ATOM 837 C CA . GLY A 1 114 ? 3.336 10.337 -26.741 1.00 97.00 114 GLY A CA 1
ATOM 838 C C . GLY A 1 114 ? 4.589 10.842 -27.463 1.00 97.00 114 GLY A C 1
ATOM 839 O O . GLY A 1 114 ? 4.860 10.424 -28.588 1.00 97.00 114 GLY A O 1
ATOM 840 N N . ASP A 1 115 ? 5.317 11.782 -26.855 1.00 96.31 115 ASP A N 1
ATOM 841 C CA . ASP A 1 115 ? 6.509 12.429 -27.414 1.00 96.31 115 ASP A CA 1
ATOM 842 C C . ASP A 1 115 ? 7.693 12.472 -26.428 1.00 96.31 115 ASP A C 1
ATOM 844 O O . ASP A 1 115 ? 8.593 13.309 -26.555 1.00 96.31 115 ASP A O 1
ATOM 848 N N . GLY A 1 116 ? 7.709 11.547 -25.462 1.00 92.88 116 GLY A N 1
ATOM 849 C CA . GLY A 1 116 ? 8.781 11.413 -24.471 1.00 92.88 116 GLY A CA 1
ATOM 850 C C . GLY A 1 116 ? 8.735 12.477 -23.372 1.00 92.88 116 GLY A C 1
ATOM 851 O O . GLY A 1 116 ? 9.769 12.804 -22.794 1.00 92.88 116 GLY A O 1
ATOM 852 N N . GLY A 1 117 ? 7.552 13.038 -23.100 1.00 94.88 117 GLY A N 1
ATOM 853 C CA . GLY A 1 117 ? 7.331 14.029 -22.047 1.00 94.88 117 GLY A CA 1
ATOM 854 C C . GLY A 1 117 ? 7.561 15.480 -22.474 1.00 94.88 117 GLY A C 1
ATOM 855 O O . GLY A 1 117 ? 7.664 16.352 -21.612 1.00 94.88 117 GLY A O 1
ATOM 856 N N . GLN A 1 118 ? 7.625 15.764 -23.783 1.00 93.00 118 GLN A N 1
ATOM 857 C CA . GLN A 1 118 ? 7.672 17.142 -24.295 1.00 93.00 118 GLN A CA 1
ATOM 858 C C . GLN A 1 118 ? 6.302 17.817 -24.180 1.00 93.00 118 GLN A C 1
ATOM 860 O O . GLN A 1 118 ? 6.215 19.009 -23.880 1.00 93.00 118 GLN A O 1
ATOM 865 N N . THR A 1 119 ? 5.228 17.057 -24.399 1.00 95.38 119 THR A N 1
ATOM 866 C CA . THR A 1 119 ? 3.852 17.490 -24.171 1.00 95.38 119 THR A CA 1
ATOM 867 C C . THR A 1 119 ? 3.074 16.457 -23.362 1.00 95.38 119 THR A C 1
ATOM 869 O O . THR A 1 119 ? 3.314 15.251 -23.447 1.00 95.38 119 THR A O 1
ATOM 872 N N . TRP A 1 120 ? 2.130 16.952 -22.559 1.00 96.00 120 TRP A N 1
ATOM 873 C CA . TRP A 1 120 ? 1.299 16.149 -21.666 1.00 96.00 120 TRP A CA 1
ATOM 874 C C . TRP A 1 120 ? -0.178 16.479 -21.864 1.00 96.00 120 TRP A C 1
ATOM 876 O O . TRP A 1 120 ? -0.554 17.645 -21.989 1.00 96.00 120 TRP A O 1
ATOM 886 N N . THR A 1 121 ? -1.018 15.447 -21.849 1.00 94.31 121 THR A N 1
ATOM 887 C CA . THR A 1 121 ? -2.479 15.563 -21.788 1.00 94.31 121 THR A CA 1
ATOM 888 C C . THR A 1 121 ? -2.958 15.042 -20.442 1.00 94.31 121 THR A C 1
ATOM 890 O O . THR A 1 121 ? -2.746 13.872 -20.131 1.00 94.31 121 THR A O 1
ATOM 893 N N . THR A 1 122 ? -3.610 15.894 -19.653 1.00 91.62 122 THR A N 1
ATOM 894 C CA . THR A 1 122 ? -4.099 15.542 -18.313 1.00 91.62 122 THR A CA 1
ATOM 895 C C . THR A 1 122 ? -5.595 15.256 -18.331 1.00 91.62 122 THR A C 1
ATOM 897 O O . THR A 1 122 ? -6.370 16.043 -18.871 1.00 91.62 122 THR A O 1
ATOM 900 N N . SER A 1 123 ? -5.997 14.158 -17.695 1.00 88.44 123 SER A N 1
ATOM 901 C CA . SER A 1 123 ? -7.389 13.730 -17.540 1.00 88.44 123 SER A CA 1
ATOM 902 C C . SER A 1 123 ? -7.682 13.462 -16.068 1.00 88.44 123 SER A C 1
ATOM 904 O O . SER A 1 123 ? -6.857 12.882 -15.365 1.00 88.44 123 SER A O 1
ATOM 906 N N . ALA A 1 124 ? -8.840 13.899 -15.579 1.00 85.75 124 ALA A N 1
ATOM 907 C CA . ALA A 1 124 ? -9.272 13.560 -14.227 1.00 85.75 124 ALA A CA 1
ATOM 908 C C . ALA A 1 124 ? -9.605 12.067 -14.153 1.00 85.75 124 ALA A C 1
ATOM 910 O O . ALA A 1 124 ? -10.248 11.526 -15.056 1.00 85.75 124 ALA A O 1
ATOM 911 N N . VAL A 1 125 ? -9.224 11.411 -13.059 1.00 85.19 125 VAL A N 1
ATOM 912 C CA . VAL A 1 125 ? -9.709 10.063 -12.758 1.00 85.19 125 VAL A CA 1
ATOM 913 C C . VAL A 1 125 ? -11.126 10.216 -12.211 1.00 85.19 125 VAL A C 1
ATOM 915 O O . VAL A 1 125 ? -11.352 10.325 -11.010 1.00 85.19 125 VAL A O 1
ATOM 918 N N . ALA A 1 126 ? -12.094 10.334 -13.119 1.00 66.50 126 ALA A N 1
ATOM 919 C CA . ALA A 1 126 ? -13.501 10.448 -12.766 1.00 66.50 126 ALA A CA 1
ATOM 920 C C . ALA A 1 126 ? -14.054 9.068 -12.379 1.00 66.50 126 ALA A C 1
ATOM 922 O O . ALA A 1 126 ? -14.103 8.158 -13.204 1.00 66.50 126 ALA A O 1
ATOM 923 N N . GLY A 1 127 ? -14.496 8.923 -11.131 1.00 48.97 127 GLY A N 1
ATOM 924 C CA . GLY A 1 127 ? -15.064 7.689 -10.588 1.00 48.97 127 GLY A CA 1
ATOM 925 C C . GLY A 1 127 ? -16.562 7.767 -10.287 1.00 48.97 127 GLY A C 1
ATOM 926 O O . GLY A 1 127 ? -16.964 7.359 -9.210 1.00 48.97 127 GLY A O 1
ATOM 927 N N . GLY A 1 128 ? -17.406 8.280 -11.193 1.00 48.62 128 GLY A N 1
ATOM 928 C CA . GLY A 1 128 ? -18.872 8.264 -11.000 1.00 48.62 128 GLY A CA 1
ATOM 929 C C . GLY A 1 128 ? -19.362 8.930 -9.695 1.00 48.62 128 GLY A C 1
ATOM 930 O O . GLY A 1 128 ? -18.652 9.735 -9.108 1.00 48.62 128 GLY A O 1
ATOM 931 N N . ASP A 1 129 ? -20.586 8.618 -9.248 1.00 40.84 129 ASP A N 1
ATOM 932 C CA . ASP A 1 129 ? -21.303 9.256 -8.115 1.00 40.84 129 ASP A CA 1
ATOM 933 C C . ASP A 1 129 ? -20.659 9.082 -6.707 1.00 40.84 129 ASP A C 1
ATOM 935 O O . ASP A 1 129 ? -21.317 9.312 -5.691 1.00 40.84 129 ASP A O 1
ATOM 939 N N . GLN A 1 130 ? -19.398 8.654 -6.598 1.00 54.12 130 GLN A N 1
ATOM 940 C CA . GLN A 1 130 ? -18.715 8.373 -5.330 1.00 54.12 130 GLN A CA 1
ATOM 941 C C . GLN A 1 130 ? -17.384 9.136 -5.281 1.00 54.12 130 GLN A C 1
ATOM 943 O O . GLN A 1 130 ? -16.380 8.707 -5.844 1.00 54.12 130 GLN A O 1
ATOM 948 N N . ASP A 1 131 ? -17.370 10.283 -4.602 1.00 61.88 131 ASP A N 1
ATOM 949 C CA . ASP A 1 131 ? -16.132 10.997 -4.282 1.00 61.88 131 ASP A CA 1
ATOM 950 C C . ASP A 1 131 ? -15.317 10.197 -3.248 1.00 61.88 131 ASP A C 1
ATOM 952 O O . ASP A 1 131 ? -15.509 10.326 -2.040 1.00 61.88 131 ASP A O 1
ATOM 956 N N . VAL A 1 132 ? -14.418 9.339 -3.734 1.00 66.19 132 VAL A N 1
ATOM 957 C CA . VAL A 1 132 ? -13.504 8.525 -2.910 1.00 66.19 132 VAL A CA 1
ATOM 958 C C . VAL A 1 132 ? -12.176 9.226 -2.618 1.00 66.19 132 VAL A C 1
ATOM 960 O O . VAL A 1 132 ? -11.247 8.627 -2.080 1.00 66.19 132 VAL A O 1
ATOM 963 N N . SER A 1 133 ? -12.046 10.504 -2.973 1.00 67.25 133 SER A N 1
ATOM 964 C CA . SER A 1 133 ? -10.769 11.209 -2.893 1.00 67.25 133 SER A CA 1
ATOM 965 C C . SER A 1 133 ? -10.236 11.349 -1.460 1.00 67.25 133 SER A C 1
ATOM 967 O O . SER A 1 133 ? -9.038 11.187 -1.217 1.00 67.25 133 SER A O 1
ATOM 969 N N . HIS A 1 134 ? -11.129 11.560 -0.492 1.00 71.44 134 HIS A N 1
ATOM 970 C CA . HIS A 1 134 ? -10.819 11.618 0.940 1.00 71.44 134 HIS A CA 1
ATOM 971 C C . HIS A 1 134 ? -10.355 10.273 1.528 1.00 71.44 134 HIS A C 1
ATOM 973 O O . HIS A 1 134 ? -9.827 10.224 2.638 1.00 71.44 134 HIS A O 1
ATOM 979 N N . MET A 1 135 ? -10.553 9.183 0.785 1.00 79.56 135 MET A N 1
ATOM 980 C CA . MET A 1 135 ? -10.182 7.825 1.170 1.00 79.56 135 MET A CA 1
ATOM 981 C C . MET A 1 135 ? -8.856 7.385 0.516 1.00 79.56 135 MET A C 1
ATOM 983 O O . MET A 1 135 ? -8.431 6.249 0.713 1.00 79.56 135 MET A O 1
ATOM 987 N N . TYR A 1 136 ? -8.223 8.231 -0.305 1.00 84.50 136 TYR A N 1
ATOM 988 C CA . TYR A 1 136 ? -6.995 7.895 -1.028 1.00 84.50 136 TYR A CA 1
ATOM 989 C C . TYR A 1 136 ? -5.768 7.857 -0.103 1.00 84.50 136 TYR A C 1
ATOM 991 O O . TYR A 1 136 ? -5.504 8.803 0.634 1.00 84.50 136 TYR A O 1
ATOM 999 N N . GLY A 1 137 ? -5.008 6.762 -0.173 1.00 81.50 137 GLY A N 1
ATOM 1000 C CA . GLY A 1 137 ? -3.855 6.459 0.684 1.00 81.50 137 GLY A CA 1
ATOM 1001 C C . GLY A 1 137 ? -2.490 6.854 0.111 1.00 81.50 137 GLY A C 1
ATOM 1002 O O . GLY A 1 137 ? -1.493 6.267 0.519 1.00 81.50 137 GLY A O 1
ATOM 1003 N N . ALA A 1 138 ? -2.436 7.784 -0.852 1.00 78.81 138 ALA A N 1
ATOM 1004 C CA . ALA A 1 138 ? -1.197 8.305 -1.451 1.00 78.81 138 ALA A CA 1
ATOM 1005 C C . ALA A 1 138 ? -0.236 7.226 -1.998 1.00 78.81 138 ALA A C 1
ATOM 1007 O O . ALA A 1 138 ? 0.956 7.205 -1.684 1.00 78.81 138 ALA A O 1
ATOM 1008 N N . GLY A 1 139 ? -0.764 6.338 -2.847 1.00 84.38 139 GLY A N 1
ATOM 1009 C CA . GLY A 1 139 ? 0.004 5.357 -3.613 1.00 84.38 139 GLY A CA 1
ATOM 1010 C C . GLY A 1 139 ? -0.781 4.869 -4.828 1.00 84.38 139 GLY A C 1
ATOM 1011 O O . GLY A 1 139 ? -1.991 4.642 -4.735 1.00 84.38 139 GLY A O 1
ATOM 1012 N N . ALA A 1 140 ? -0.103 4.717 -5.967 1.00 90.62 140 ALA A N 1
ATOM 1013 C CA . ALA A 1 140 ? -0.741 4.281 -7.199 1.00 90.62 140 ALA A CA 1
ATOM 1014 C C . ALA A 1 140 ? 0.153 3.363 -8.041 1.00 90.62 140 ALA A C 1
ATOM 1016 O O . ALA A 1 140 ? 1.349 3.599 -8.199 1.00 90.62 140 ALA A O 1
ATOM 1017 N N . HIS A 1 141 ? -0.462 2.361 -8.666 1.00 93.06 141 HIS A N 1
ATOM 1018 C CA . HIS A 1 141 ? 0.149 1.580 -9.739 1.00 93.06 141 HIS A CA 1
ATOM 1019 C C . HIS A 1 141 ? -0.586 1.862 -11.041 1.00 93.06 141 HIS A C 1
ATOM 1021 O O . HIS A 1 141 ? -1.804 1.726 -11.117 1.00 93.06 141 HIS A O 1
ATOM 1027 N N . ILE A 1 142 ? 0.148 2.247 -12.077 1.00 95.38 142 ILE A N 1
ATOM 1028 C CA . ILE A 1 142 ? -0.394 2.453 -13.417 1.00 95.38 142 ILE A CA 1
ATOM 1029 C C . ILE A 1 142 ? 0.358 1.549 -14.386 1.00 95.38 142 ILE A C 1
ATOM 1031 O O . ILE A 1 142 ? 1.573 1.407 -14.292 1.00 95.38 142 ILE A O 1
ATOM 1035 N N . PHE A 1 143 ? -0.372 0.881 -15.272 1.00 95.19 143 PHE A N 1
ATOM 1036 C CA . PHE A 1 143 ? 0.188 -0.117 -16.176 1.00 95.19 143 PHE A CA 1
ATOM 1037 C C . PHE A 1 143 ? -0.572 -0.122 -17.498 1.00 95.19 143 PHE A C 1
ATOM 1039 O O . PHE A 1 143 ? -1.801 -0.100 -17.503 1.00 95.19 143 PHE A O 1
ATOM 1046 N N . PHE A 1 144 ? 0.142 -0.197 -18.618 1.00 97.12 144 PHE A N 1
ATOM 1047 C CA . PHE A 1 144 ? -0.448 -0.326 -19.948 1.00 97.12 144 PHE A CA 1
ATOM 1048 C C . PHE A 1 144 ? 0.203 -1.481 -20.711 1.00 97.12 144 PHE A C 1
ATOM 1050 O O . PHE A 1 144 ? 1.424 -1.605 -20.728 1.00 97.12 144 PHE A O 1
ATOM 1057 N N . ILE A 1 145 ? -0.611 -2.300 -21.383 1.00 95.56 145 ILE A N 1
ATOM 1058 C CA . ILE A 1 145 ? -0.113 -3.339 -22.310 1.00 95.56 145 ILE A CA 1
ATOM 1059 C C . ILE A 1 145 ? 0.136 -2.788 -23.714 1.00 95.56 145 ILE A C 1
ATOM 1061 O O . ILE A 1 145 ? 0.873 -3.368 -24.506 1.00 95.56 145 ILE A O 1
ATOM 1065 N N . ASP A 1 146 ? -0.536 -1.689 -24.046 1.00 96.69 146 ASP A N 1
ATOM 1066 C CA . ASP A 1 146 ? -0.423 -0.976 -25.307 1.00 96.69 146 ASP A CA 1
ATOM 1067 C C . ASP A 1 146 ? -0.855 0.483 -25.108 1.00 96.69 146 ASP A C 1
ATOM 1069 O O . ASP A 1 146 ? -1.236 0.898 -24.020 1.00 96.69 146 ASP A O 1
ATOM 1073 N N . ARG A 1 147 ? -0.838 1.286 -26.173 1.00 97.38 147 ARG A N 1
ATOM 1074 C CA . ARG A 1 147 ? -1.126 2.731 -26.101 1.00 97.38 147 ARG A CA 1
ATOM 1075 C C . ARG A 1 147 ? -2.555 3.087 -25.675 1.00 97.38 147 ARG A C 1
ATOM 1077 O O . ARG A 1 147 ? -2.845 4.258 -25.458 1.00 97.38 147 ARG A O 1
ATOM 1084 N N . THR A 1 148 ? -3.460 2.115 -25.634 1.00 97.38 148 THR A N 1
ATOM 1085 C CA . THR A 1 148 ? -4.894 2.322 -25.409 1.00 97.38 148 THR A CA 1
ATOM 1086 C C . THR A 1 148 ? -5.427 1.574 -24.194 1.00 97.38 148 THR A C 1
ATOM 1088 O O . THR A 1 148 ? -6.316 2.091 -23.524 1.00 97.38 148 THR A O 1
ATOM 1091 N N . ASN A 1 149 ? -4.903 0.385 -23.895 1.00 98.00 149 ASN A N 1
ATOM 1092 C CA . ASN A 1 149 ? -5.416 -0.499 -22.854 1.00 98.00 149 ASN A CA 1
ATOM 1093 C C . ASN A 1 149 ? -4.518 -0.450 -21.616 1.00 98.00 149 ASN A C 1
ATOM 1095 O O . ASN A 1 149 ? -3.358 -0.869 -21.671 1.00 98.00 149 ASN A O 1
ATOM 1099 N N . GLY A 1 150 ? -5.074 0.028 -20.504 1.00 97.38 150 GLY A N 1
ATOM 1100 C CA . GLY A 1 150 ? -4.337 0.168 -19.254 1.00 97.38 150 GLY A CA 1
ATOM 1101 C C . GLY A 1 150 ? -5.194 0.032 -18.008 1.00 97.38 150 GLY A C 1
ATOM 1102 O O . GLY A 1 150 ? -6.425 0.061 -18.062 1.00 97.38 150 GLY A O 1
ATOM 1103 N N . TRP A 1 151 ? -4.511 -0.106 -16.881 1.00 97.44 151 TRP A N 1
ATOM 1104 C CA . TRP A 1 151 ? -5.069 -0.241 -15.548 1.00 97.44 151 TRP A CA 1
ATOM 1105 C C . TRP A 1 151 ? -4.430 0.787 -14.625 1.00 97.44 151 TRP A C 1
ATOM 1107 O O . TRP A 1 151 ? -3.239 1.081 -14.725 1.00 97.44 151 TRP A O 1
ATOM 1117 N N . LEU A 1 152 ? -5.246 1.324 -13.729 1.00 95.44 152 LEU A N 1
ATOM 1118 C CA . LEU A 1 152 ? -4.833 2.237 -12.677 1.00 95.44 152 LEU A CA 1
ATOM 1119 C C . LEU A 1 152 ? -5.359 1.678 -11.367 1.00 95.44 152 LEU A C 1
ATOM 1121 O O . LEU A 1 152 ? -6.562 1.487 -11.218 1.00 95.44 152 LEU A O 1
ATOM 1125 N N . PHE A 1 153 ? -4.468 1.426 -10.426 1.00 94.12 153 PHE A N 1
ATOM 1126 C CA . PHE A 1 153 ? -4.808 0.922 -9.113 1.00 94.12 153 PHE A CA 1
ATOM 1127 C C . PHE A 1 153 ? -4.436 1.965 -8.069 1.00 94.12 153 PHE A C 1
ATOM 1129 O O . PHE A 1 153 ? -3.261 2.275 -7.897 1.00 94.12 153 PHE A O 1
ATOM 1136 N N . LEU A 1 154 ? -5.440 2.532 -7.405 1.00 91.19 154 LEU A N 1
ATOM 1137 C CA . LEU A 1 154 ? -5.264 3.574 -6.395 1.00 91.19 154 LEU A CA 1
ATOM 1138 C C . LEU A 1 154 ? -5.390 2.979 -4.997 1.00 91.19 154 LEU A C 1
ATOM 1140 O O . LEU A 1 154 ? -6.386 2.316 -4.706 1.00 91.19 154 LEU A O 1
ATOM 1144 N N . ARG A 1 155 ? -4.414 3.245 -4.128 1.00 89.12 155 ARG A N 1
ATOM 1145 C CA . ARG A 1 155 ? -4.416 2.781 -2.741 1.00 89.12 155 ARG A CA 1
ATOM 1146 C C . ARG A 1 155 ? -5.507 3.468 -1.918 1.00 89.12 155 ARG A C 1
ATOM 1148 O O . ARG A 1 155 ? -5.692 4.682 -2.012 1.00 89.12 155 ARG A O 1
ATOM 1155 N N . ARG A 1 156 ? -6.176 2.709 -1.050 1.00 87.81 156 ARG A N 1
ATOM 1156 C CA . ARG A 1 156 ? -7.037 3.231 0.021 1.00 87.81 156 ARG A CA 1
ATOM 1157 C C . ARG A 1 156 ? -6.213 3.542 1.273 1.00 87.81 156 ARG A C 1
ATOM 1159 O O . ARG A 1 156 ? -5.260 2.832 1.581 1.00 87.81 156 ARG A O 1
ATOM 1166 N N . ALA A 1 157 ? -6.594 4.584 2.002 1.00 86.38 157 ALA A N 1
ATOM 1167 C CA . ALA A 1 157 ? -6.080 4.875 3.336 1.00 86.38 157 ALA A CA 1
ATOM 1168 C C . ALA A 1 157 ? -6.689 3.880 4.336 1.00 86.38 157 ALA A C 1
ATOM 1170 O O . ALA A 1 157 ? -7.697 4.179 4.974 1.00 86.38 157 ALA A O 1
ATOM 1171 N N . THR A 1 158 ? -6.126 2.674 4.355 1.00 86.75 158 THR A N 1
ATOM 1172 C CA . THR A 1 158 ? -6.463 1.586 5.278 1.00 86.75 158 THR A CA 1
ATOM 1173 C C . THR A 1 158 ? -5.316 1.322 6.234 1.00 86.75 158 THR A C 1
ATOM 1175 O O . THR A 1 158 ? -4.185 1.716 5.932 1.00 86.75 158 THR A O 1
ATOM 1178 N N . SER A 1 159 ? -5.589 0.558 7.289 1.00 83.06 159 SER A N 1
ATOM 1179 C CA . SER A 1 159 ? -4.551 0.010 8.157 1.00 83.06 159 SER A CA 1
ATOM 1180 C C . SER A 1 159 ? -3.576 -0.876 7.370 1.00 83.06 159 SER A C 1
ATOM 1182 O O . SER A 1 159 ? -3.836 -1.293 6.223 1.00 83.06 159 SER A O 1
ATOM 1184 N N . SER A 1 160 ? -2.461 -1.219 8.010 1.00 80.69 160 SER A N 1
ATOM 1185 C CA . SER A 1 160 ? -1.490 -2.169 7.475 1.00 80.69 160 SER A CA 1
ATOM 1186 C C . SER A 1 160 ? -2.080 -3.576 7.245 1.00 80.69 160 SER A C 1
ATOM 1188 O O . SER A 1 160 ? -1.578 -4.304 6.383 1.00 80.69 160 SER A O 1
ATOM 1190 N N . ALA A 1 161 ? -3.171 -3.945 7.931 1.00 79.56 161 ALA A N 1
ATOM 1191 C CA . ALA A 1 161 ? -3.938 -5.179 7.725 1.00 79.56 161 ALA A CA 1
ATOM 1192 C C . ALA A 1 161 ? -4.957 -5.080 6.582 1.00 79.56 161 ALA A C 1
ATOM 1194 O O . ALA A 1 161 ? -5.264 -6.078 5.929 1.00 79.56 161 ALA A O 1
ATOM 1195 N N . GLY A 1 162 ? -5.477 -3.885 6.298 1.00 77.38 162 GLY A N 1
ATOM 1196 C CA . GLY A 1 162 ? -6.478 -3.692 5.255 1.00 77.38 162 GLY A CA 1
ATOM 1197 C C . GLY A 1 162 ? -5.917 -3.903 3.846 1.00 77.38 162 GLY A C 1
ATOM 1198 O O . GLY A 1 162 ? -6.519 -4.627 3.053 1.00 77.38 162 GLY A O 1
ATOM 1199 N N . SER A 1 163 ? -4.774 -3.271 3.532 1.00 82.81 163 SER A N 1
ATOM 1200 C CA . SER A 1 163 ? -4.103 -3.244 2.212 1.00 82.81 163 SER A CA 1
ATOM 1201 C C . SER A 1 163 ? -5.078 -3.311 1.019 1.00 82.81 163 SER A C 1
ATOM 1203 O O . SER A 1 163 ? -5.122 -4.298 0.278 1.00 82.81 163 SER A O 1
ATOM 1205 N N . ARG A 1 164 ? -5.901 -2.265 0.838 1.00 86.25 164 ARG A N 1
ATOM 1206 C CA . ARG A 1 164 ? -6.961 -2.201 -0.196 1.00 86.25 164 ARG A CA 1
ATOM 1207 C C . ARG A 1 164 ? -6.782 -1.075 -1.207 1.00 86.25 164 ARG A C 1
ATOM 1209 O O . ARG A 1 164 ? -6.004 -0.145 -1.003 1.00 86.25 164 ARG A O 1
ATOM 1216 N N . GLY A 1 165 ? -7.528 -1.137 -2.311 1.00 89.00 165 GLY A N 1
ATOM 1217 C CA . GLY A 1 165 ? -7.492 -0.106 -3.345 1.00 89.00 165 GLY A CA 1
ATOM 1218 C C . GLY A 1 165 ? -8.631 -0.191 -4.354 1.00 89.00 165 GLY A C 1
ATOM 1219 O O . GLY A 1 165 ? -9.363 -1.173 -4.402 1.00 89.00 165 GLY A O 1
ATOM 1220 N N . TRP A 1 166 ? -8.732 0.808 -5.229 1.00 89.56 166 TRP A N 1
ATOM 1221 C CA . TRP A 1 166 ? -9.678 0.818 -6.348 1.00 89.56 166 TRP A CA 1
ATOM 1222 C C . TRP A 1 166 ? -8.971 0.579 -7.670 1.00 89.56 166 TRP A C 1
ATOM 1224 O O . TRP A 1 166 ? -8.098 1.357 -8.065 1.00 89.56 166 TRP A O 1
ATOM 1234 N N . LEU A 1 167 ? -9.383 -0.475 -8.371 1.00 93.31 167 LEU A N 1
ATOM 1235 C CA . LEU A 1 167 ? -8.875 -0.794 -9.695 1.00 93.31 167 LEU A CA 1
ATOM 1236 C C . LEU A 1 167 ? -9.750 -0.154 -10.770 1.00 93.31 167 LEU A C 1
ATOM 1238 O O . LEU A 1 167 ? -10.965 -0.333 -10.807 1.00 93.31 167 LEU A O 1
ATOM 1242 N N . TYR A 1 168 ? -9.110 0.548 -11.690 1.00 93.75 168 TYR A N 1
ATOM 1243 C CA . TYR A 1 168 ? -9.716 1.131 -12.871 1.00 93.75 168 TYR A CA 1
ATOM 1244 C C . TYR A 1 168 ? -9.119 0.500 -14.124 1.00 93.75 168 TYR A C 1
ATOM 1246 O O . TYR A 1 168 ? -7.963 0.082 -14.139 1.00 93.75 168 TYR A O 1
ATOM 1254 N N . SER A 1 169 ? -9.905 0.483 -15.197 1.00 95.69 169 SER A N 1
ATOM 1255 C CA . SER A 1 169 ? -9.455 0.110 -16.542 1.00 95.69 169 SER A CA 1
ATOM 1256 C C . SER A 1 169 ? -9.726 1.234 -17.534 1.00 95.69 169 SER A C 1
ATOM 1258 O O . SER A 1 169 ? -10.721 1.950 -17.411 1.00 95.69 169 SER A O 1
ATOM 1260 N N . SER A 1 170 ? -8.862 1.365 -18.532 1.00 95.94 170 SER A N 1
ATOM 1261 C CA . SER A 1 170 ? -9.016 2.274 -19.662 1.00 95.94 170 SER A CA 1
ATOM 1262 C C . SER A 1 170 ? -8.843 1.514 -20.975 1.00 95.94 170 SER A C 1
ATOM 1264 O O . SER A 1 170 ? -8.075 0.555 -21.055 1.00 95.94 170 SER A O 1
ATOM 1266 N N . THR A 1 171 ? -9.569 1.952 -22.004 1.00 96.81 171 THR A N 1
ATOM 1267 C CA . THR A 1 171 ? -9.459 1.458 -23.389 1.00 96.81 171 THR A CA 1
ATOM 1268 C C . THR A 1 171 ? -9.171 2.587 -24.386 1.00 96.81 171 THR A C 1
ATOM 1270 O O . THR A 1 171 ? -9.321 2.401 -25.592 1.00 96.81 171 THR A O 1
ATOM 1273 N N . ASP A 1 172 ? -8.823 3.778 -23.893 1.00 96.06 172 ASP A N 1
ATOM 1274 C CA . ASP A 1 172 ? -8.578 4.989 -24.684 1.00 96.06 172 ASP A CA 1
ATOM 1275 C C . ASP A 1 172 ? -7.299 5.737 -24.265 1.00 96.06 172 ASP A C 1
ATOM 1277 O O . ASP A 1 172 ? -7.149 6.932 -24.523 1.00 96.06 172 ASP A O 1
ATOM 1281 N N . GLY A 1 173 ? -6.350 5.021 -23.655 1.00 95.62 173 GLY A N 1
ATOM 1282 C CA . GLY A 1 173 ? -5.041 5.567 -23.295 1.00 95.62 173 GLY A CA 1
ATOM 1283 C C . GLY A 1 173 ? -5.061 6.404 -22.016 1.00 95.62 173 GLY A C 1
ATOM 1284 O O . GLY A 1 173 ? -4.244 7.310 -21.877 1.00 95.62 173 GLY A O 1
ATOM 1285 N N . GLY A 1 174 ? -5.990 6.132 -21.096 1.00 93.75 174 GLY A N 1
ATOM 1286 C CA . GLY A 1 174 ? -6.124 6.851 -19.827 1.00 93.75 174 GLY A CA 1
ATOM 1287 C C . GLY A 1 174 ? -6.869 8.184 -19.936 1.00 93.75 174 GLY A C 1
ATOM 1288 O O . GLY A 1 174 ? -6.743 9.015 -19.038 1.00 93.75 174 GLY A O 1
ATOM 1289 N N . GLN A 1 175 ? -7.626 8.409 -21.019 1.00 91.31 175 GLN A N 1
ATOM 1290 C CA . GLN A 1 175 ? -8.503 9.583 -21.134 1.00 91.31 175 GLN A CA 1
ATOM 1291 C C . GLN A 1 175 ? -9.773 9.397 -20.306 1.00 91.31 175 GLN A C 1
ATOM 1293 O O . GLN A 1 175 ? -10.248 10.339 -19.676 1.00 91.31 175 GLN A O 1
ATOM 1298 N N . ASN A 1 176 ? -10.299 8.170 -20.277 1.00 90.81 176 ASN A N 1
ATOM 1299 C CA . ASN A 1 176 ? -11.395 7.770 -19.410 1.00 90.81 176 ASN A CA 1
ATOM 1300 C C . ASN A 1 176 ? -11.025 6.504 -18.631 1.00 90.81 176 ASN A C 1
ATOM 1302 O O . ASN A 1 176 ? -10.419 5.567 -19.163 1.00 90.81 176 ASN A O 1
ATOM 1306 N N . TRP A 1 177 ? -11.446 6.474 -17.368 1.00 91.25 177 TRP A N 1
ATOM 1307 C CA . TRP A 1 177 ? -11.227 5.369 -16.442 1.00 91.25 177 TRP A CA 1
ATOM 1308 C C . TRP A 1 177 ? -12.565 4.786 -15.995 1.00 91.25 177 TRP A C 1
ATOM 1310 O O . TRP A 1 177 ? -13.457 5.503 -15.548 1.00 91.25 177 TRP A O 1
ATOM 1320 N N . ARG A 1 178 ? -12.712 3.466 -16.107 1.00 91.50 178 ARG A N 1
ATOM 1321 C CA . ARG A 1 178 ? -13.867 2.718 -15.606 1.00 91.50 178 ARG A CA 1
ATOM 1322 C C . ARG A 1 178 ? -13.477 1.982 -14.333 1.00 91.50 178 ARG A C 1
ATOM 1324 O O . ARG A 1 178 ? -12.630 1.091 -14.402 1.00 91.50 178 ARG A O 1
ATOM 1331 N N . LEU A 1 179 ? -14.135 2.313 -13.222 1.00 90.69 179 LEU A N 1
ATOM 1332 C CA . LEU A 1 179 ? -14.009 1.583 -11.960 1.00 90.69 179 LEU A CA 1
ATOM 1333 C C . LEU A 1 179 ? -14.447 0.122 -12.148 1.00 90.69 179 LEU A C 1
ATOM 1335 O O . LEU A 1 179 ? -15.516 -0.150 -12.703 1.00 90.69 179 LEU A O 1
ATOM 1339 N N . LEU A 1 180 ? -13.600 -0.806 -11.716 1.00 92.06 180 LEU A N 1
ATOM 1340 C CA . LEU A 1 180 ? -13.860 -2.242 -11.668 1.00 92.06 180 LEU A CA 1
ATOM 1341 C C . LEU A 1 180 ? -14.291 -2.656 -10.249 1.00 92.06 180 LEU A C 1
ATOM 1343 O O . LEU A 1 180 ? -14.125 -1.871 -9.312 1.00 92.06 180 LEU A O 1
ATOM 1347 N N . PRO A 1 181 ? -14.851 -3.869 -10.066 1.00 90.81 181 PRO A N 1
ATOM 1348 C CA . PRO A 1 181 ? -15.021 -4.447 -8.737 1.00 90.81 181 PRO A CA 1
ATOM 1349 C C . PRO A 1 181 ? -13.714 -4.402 -7.940 1.00 90.81 181 PRO A C 1
ATOM 1351 O O . PRO A 1 181 ? -12.630 -4.574 -8.501 1.00 90.81 181 PRO A O 1
ATOM 1354 N N . GLU A 1 182 ? -13.826 -4.158 -6.637 1.00 87.25 182 GLU A N 1
ATOM 1355 C CA . GLU A 1 182 ? -12.664 -4.053 -5.758 1.00 87.25 182 GLU A CA 1
ATOM 1356 C C . GLU A 1 182 ? -11.869 -5.375 -5.741 1.00 87.25 182 GLU A C 1
ATOM 1358 O O . GLU A 1 182 ? -12.456 -6.431 -5.473 1.00 87.25 182 GLU A O 1
ATOM 1363 N N . PRO A 1 183 ? -10.554 -5.351 -6.040 1.00 90.94 183 PRO A N 1
ATOM 1364 C CA . PRO A 1 183 ? -9.710 -6.534 -5.927 1.00 90.94 183 PRO A CA 1
ATOM 1365 C C . PRO A 1 183 ? -9.585 -7.018 -4.472 1.00 90.94 183 PRO A C 1
ATOM 1367 O O . PRO A 1 183 ? -9.763 -6.237 -3.540 1.00 90.94 183 PRO A O 1
ATOM 1370 N N . PRO A 1 184 ? -9.209 -8.289 -4.248 1.00 87.50 184 PRO A N 1
ATOM 1371 C CA . PRO A 1 184 ? -9.087 -8.855 -2.902 1.00 87.50 184 PRO A CA 1
ATOM 1372 C C . PRO A 1 184 ? -7.923 -8.280 -2.074 1.00 87.50 184 PRO A C 1
ATOM 1374 O O . PRO A 1 184 ? -7.858 -8.539 -0.876 1.00 87.50 184 PRO A O 1
ATOM 1377 N N . ALA A 1 185 ? -6.999 -7.550 -2.702 1.00 88.00 185 ALA A N 1
ATOM 1378 C CA . ALA A 1 185 ? -5.825 -6.948 -2.081 1.00 88.00 185 ALA A CA 1
ATOM 1379 C C . ALA A 1 185 ? -5.281 -5.805 -2.951 1.00 88.00 185 ALA A C 1
ATOM 1381 O O . ALA A 1 185 ? -5.495 -5.805 -4.162 1.00 88.00 185 ALA A O 1
ATOM 1382 N N . TYR A 1 186 ? -4.548 -4.865 -2.358 1.00 89.50 186 TYR A N 1
ATOM 1383 C CA . TYR A 1 186 ? -3.765 -3.850 -3.062 1.00 89.50 186 TYR A CA 1
ATOM 1384 C C . TYR A 1 186 ? -2.336 -4.321 -3.324 1.00 89.50 186 TYR A C 1
ATOM 1386 O O . TYR A 1 186 ? -1.736 -5.013 -2.505 1.00 89.50 186 TYR A O 1
ATOM 1394 N N . GLY A 1 187 ? -1.786 -3.928 -4.467 1.00 89.19 187 GLY A N 1
ATOM 1395 C CA . GLY A 1 187 ? -0.417 -4.234 -4.864 1.00 89.19 187 GLY A CA 1
ATOM 1396 C C . GLY A 1 187 ? -0.179 -3.917 -6.337 1.00 89.19 187 GLY A C 1
ATOM 1397 O O . GLY A 1 187 ? -1.121 -3.547 -7.047 1.00 89.19 187 GLY A O 1
ATOM 1398 N N . PRO A 1 188 ? 1.063 -4.041 -6.825 1.00 89.44 188 PRO A N 1
ATOM 1399 C CA . PRO A 1 188 ? 1.352 -3.899 -8.242 1.00 89.44 188 PRO A CA 1
ATOM 1400 C C . PRO A 1 188 ? 0.567 -4.922 -9.074 1.00 89.44 188 PRO A C 1
ATOM 1402 O O . PRO A 1 188 ? 0.331 -6.061 -8.662 1.00 89.44 188 PRO A O 1
ATOM 1405 N N . VAL A 1 189 ? 0.185 -4.505 -10.283 1.00 93.56 189 VAL A N 1
ATOM 1406 C CA . VAL A 1 189 ? -0.503 -5.348 -11.265 1.00 93.56 189 VAL A CA 1
ATOM 1407 C C . VAL A 1 189 ? 0.319 -5.484 -12.538 1.00 93.56 189 VAL A C 1
ATOM 1409 O O . VAL A 1 189 ? 0.958 -4.531 -12.979 1.00 93.56 189 VAL A O 1
ATOM 1412 N N . HIS A 1 190 ? 0.253 -6.656 -13.159 1.00 92.81 190 HIS A N 1
ATOM 1413 C CA . HIS A 1 190 ? 0.838 -6.909 -14.472 1.00 92.81 190 HIS A CA 1
ATOM 1414 C C . HIS A 1 190 ? -0.156 -7.669 -15.346 1.00 92.81 190 HIS A C 1
ATOM 1416 O O . HIS A 1 190 ? -0.626 -8.745 -14.980 1.00 92.81 190 HIS A O 1
ATOM 1422 N N . PHE A 1 191 ? -0.480 -7.116 -16.511 1.00 94.06 191 PHE A N 1
ATOM 1423 C CA . PHE A 1 191 ? -1.353 -7.757 -17.491 1.00 94.06 191 PHE A CA 1
ATOM 1424 C C . PHE A 1 191 ? -0.539 -8.199 -18.704 1.00 94.06 191 PHE A C 1
ATOM 1426 O O . PHE A 1 191 ? 0.256 -7.434 -19.237 1.00 94.06 191 PHE A O 1
ATOM 1433 N N . THR A 1 192 ? -0.773 -9.423 -19.174 1.00 91.94 192 THR A N 1
ATOM 1434 C CA . THR A 1 192 ? -0.180 -9.940 -20.423 1.00 91.94 192 THR A CA 1
ATOM 1435 C C . THR A 1 192 ? -1.120 -9.751 -21.612 1.00 91.94 192 THR A C 1
ATOM 1437 O O . THR A 1 192 ? -0.726 -9.839 -22.772 1.00 91.94 192 THR A O 1
ATOM 1440 N N . SER A 1 193 ? -2.398 -9.488 -21.335 1.00 92.44 193 SER A N 1
ATOM 1441 C CA . SER A 1 193 ? -3.425 -9.185 -22.326 1.00 92.44 193 SER A CA 1
ATOM 1442 C C . SER A 1 193 ? -4.568 -8.400 -21.683 1.00 92.44 193 SER A C 1
ATOM 1444 O O . SER A 1 193 ? -4.596 -8.182 -20.477 1.00 92.44 193 SER A O 1
ATOM 1446 N N . ARG A 1 194 ? -5.581 -8.028 -22.474 1.00 94.62 194 ARG A N 1
ATOM 1447 C CA . ARG A 1 194 ? -6.785 -7.344 -21.963 1.00 94.62 194 ARG A CA 1
ATOM 1448 C C . ARG A 1 194 ? -7.596 -8.160 -20.953 1.00 94.62 194 ARG A C 1
ATOM 1450 O O . ARG A 1 194 ? -8.469 -7.596 -20.303 1.00 94.62 194 ARG A O 1
ATOM 1457 N N . THR A 1 195 ? -7.363 -9.468 -20.857 1.00 94.25 195 THR A N 1
ATOM 1458 C CA . THR A 1 195 ? -8.137 -10.364 -19.986 1.00 94.25 195 THR A CA 1
ATOM 1459 C C . THR A 1 195 ? -7.277 -11.059 -18.937 1.00 94.25 195 THR A C 1
ATOM 1461 O O . THR A 1 195 ? -7.752 -11.304 -17.832 1.00 94.25 195 THR A O 1
ATOM 1464 N N . VAL A 1 196 ? -6.019 -11.363 -19.254 1.00 94.25 196 VAL A N 1
ATOM 1465 C CA . VAL A 1 196 ? -5.107 -12.086 -18.361 1.00 94.25 196 VAL A CA 1
ATOM 1466 C C . VAL A 1 196 ? -4.218 -11.101 -17.616 1.00 94.25 196 VAL A C 1
ATOM 1468 O O . VAL A 1 196 ? -3.448 -10.371 -18.242 1.00 94.25 196 VAL A O 1
ATOM 1471 N N . GLY A 1 197 ? -4.315 -11.108 -16.288 1.00 95.12 197 GLY A N 1
ATOM 1472 C CA . GLY A 1 197 ? -3.487 -10.277 -15.423 1.00 95.12 197 GLY A CA 1
ATOM 1473 C C . GLY A 1 197 ? -3.220 -10.896 -14.066 1.00 95.12 197 GLY A C 1
ATOM 1474 O O . GLY A 1 197 ? -3.834 -11.894 -13.693 1.00 95.12 197 GLY A O 1
ATOM 1475 N N . TRP A 1 198 ? -2.283 -10.284 -13.362 1.00 96.19 198 TRP A N 1
ATOM 1476 C CA . TRP A 1 198 ? -1.699 -10.745 -12.114 1.00 96.19 198 TRP A CA 1
ATOM 1477 C C . TRP A 1 198 ? -1.628 -9.595 -11.123 1.00 96.19 198 TRP A C 1
ATOM 1479 O O . TRP A 1 198 ? -1.440 -8.444 -11.518 1.00 96.19 198 TRP A O 1
ATOM 1489 N N . LEU A 1 199 ? -1.782 -9.924 -9.848 1.00 95.19 199 LEU A N 1
ATOM 1490 C CA . LEU A 1 199 ? -1.712 -9.005 -8.722 1.00 95.19 199 LEU A CA 1
ATOM 1491 C C . LEU A 1 199 ? -0.928 -9.698 -7.615 1.00 95.19 199 LEU A C 1
ATOM 1493 O O . LEU A 1 199 ? -1.339 -10.760 -7.154 1.00 95.19 199 LEU A O 1
ATOM 1497 N N . ALA A 1 200 ? 0.201 -9.116 -7.226 1.00 90.56 200 ALA A N 1
ATOM 1498 C CA . ALA A 1 200 ? 0.995 -9.567 -6.090 1.00 90.56 200 ALA A CA 1
ATOM 1499 C C . ALA A 1 200 ? 0.960 -8.462 -5.036 1.00 90.56 200 ALA A C 1
ATOM 1501 O O . ALA A 1 200 ? 1.248 -7.311 -5.356 1.00 90.56 200 ALA A O 1
ATOM 1502 N N . GLY A 1 201 ? 0.547 -8.775 -3.813 1.00 84.88 201 GLY A N 1
ATOM 1503 C CA . GLY A 1 201 ? 0.348 -7.757 -2.788 1.00 84.88 201 GLY A CA 1
ATOM 1504 C C . GLY A 1 201 ? -0.411 -8.268 -1.574 1.00 84.88 201 GLY A C 1
ATOM 1505 O O . GLY A 1 201 ? -0.199 -9.390 -1.111 1.00 84.88 201 GLY A O 1
ATOM 1506 N N . GLY A 1 202 ? -1.295 -7.423 -1.052 1.00 80.81 202 GLY A N 1
ATOM 1507 C CA . GLY A 1 202 ? -1.950 -7.624 0.234 1.00 80.81 202 GLY A CA 1
ATOM 1508 C C . GLY A 1 202 ? -1.015 -7.322 1.398 1.00 80.81 202 GLY A C 1
ATOM 1509 O O . GLY A 1 202 ? 0.111 -6.856 1.191 1.00 80.81 202 GLY A O 1
ATOM 1510 N N . PRO A 1 203 ? -1.464 -7.545 2.637 1.00 76.44 203 PRO A N 1
ATOM 1511 C CA . PRO A 1 203 ? -0.636 -7.260 3.799 1.00 76.44 203 PRO A CA 1
ATOM 1512 C C . PRO A 1 203 ? 0.656 -8.074 3.745 1.00 76.44 203 PRO A C 1
ATOM 1514 O O . PRO A 1 203 ? 0.651 -9.288 3.544 1.00 76.44 203 PRO A O 1
ATOM 1517 N N . ASN A 1 204 ? 1.783 -7.372 3.834 1.00 70.00 204 ASN A N 1
ATOM 1518 C CA . ASN A 1 204 ? 3.135 -7.912 3.685 1.00 70.00 204 ASN A CA 1
ATOM 1519 C C . ASN A 1 204 ? 3.426 -8.641 2.357 1.00 70.00 204 ASN A C 1
ATOM 1521 O O . ASN A 1 204 ? 4.319 -9.484 2.333 1.00 70.00 204 ASN A O 1
ATOM 1525 N N . ASN A 1 205 ? 2.718 -8.359 1.259 1.00 75.50 205 ASN A N 1
ATOM 1526 C CA . ASN A 1 205 ? 2.993 -8.950 -0.064 1.00 75.50 205 ASN A CA 1
ATOM 1527 C C . ASN A 1 205 ? 2.929 -10.495 -0.112 1.00 75.50 205 ASN A C 1
ATOM 1529 O O . ASN A 1 205 ? 3.667 -11.138 -0.863 1.00 75.50 205 ASN A O 1
ATOM 1533 N N . VAL A 1 206 ? 2.062 -11.102 0.706 1.00 79.94 206 VAL A N 1
ATOM 1534 C CA . VAL A 1 206 ? 1.946 -12.570 0.832 1.00 79.94 206 VAL A CA 1
ATOM 1535 C C . VAL A 1 206 ? 0.877 -13.192 -0.062 1.00 79.94 206 VAL A C 1
ATOM 1537 O O . VAL A 1 206 ? 0.622 -14.391 0.024 1.00 79.94 206 VAL A O 1
ATOM 1540 N N . LEU A 1 207 ? 0.219 -12.395 -0.907 1.00 87.06 207 LEU A N 1
ATOM 1541 C CA . LEU A 1 207 ? -0.874 -12.863 -1.751 1.00 87.06 207 LEU A CA 1
ATOM 1542 C C . LEU A 1 207 ? -0.545 -12.685 -3.231 1.00 87.06 207 LEU A C 1
ATOM 1544 O O . LEU A 1 207 ? -0.156 -11.600 -3.665 1.00 87.06 207 LEU A O 1
ATOM 1548 N N . LEU A 1 208 ? -0.791 -13.740 -4.008 1.00 92.94 208 LEU A N 1
ATOM 1549 C CA . LEU A 1 208 ? -0.777 -13.724 -5.466 1.00 92.94 208 LEU A CA 1
ATOM 1550 C C . LEU A 1 208 ? -2.176 -14.046 -5.989 1.00 92.94 208 LEU A C 1
ATOM 1552 O O . LEU A 1 208 ? -2.808 -15.017 -5.573 1.00 92.94 208 LEU A O 1
ATOM 1556 N N . TYR A 1 209 ? -2.649 -13.243 -6.933 1.00 94.62 209 TYR A N 1
ATOM 1557 C CA . TYR A 1 209 ? -3.921 -13.445 -7.605 1.00 94.62 209 TYR A CA 1
ATOM 1558 C C . TYR A 1 209 ? -3.765 -13.366 -9.117 1.00 94.62 209 TYR A C 1
ATOM 1560 O O . TYR A 1 209 ? -2.982 -12.576 -9.647 1.00 94.62 209 TYR A O 1
ATOM 1568 N N . ALA A 1 210 ? -4.597 -14.134 -9.807 1.00 96.06 2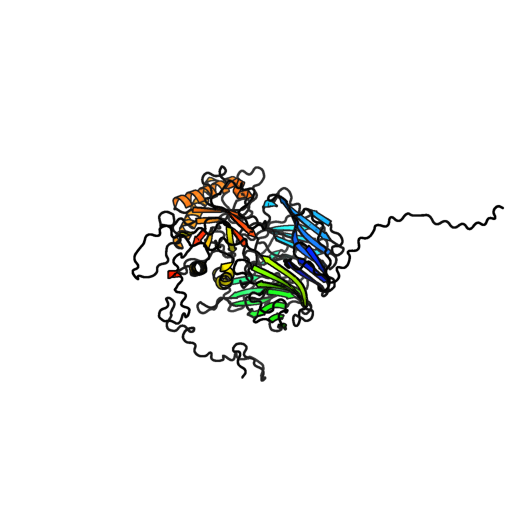10 ALA A N 1
ATOM 1569 C CA . ALA A 1 210 ? -4.773 -14.092 -11.243 1.00 96.06 210 ALA A CA 1
ATOM 1570 C C . ALA A 1 210 ? -6.185 -13.636 -11.614 1.00 96.06 210 ALA A C 1
ATOM 1572 O O . ALA A 1 210 ? -7.186 -14.085 -11.056 1.00 96.06 210 ALA A O 1
ATOM 1573 N N . SER A 1 211 ? -6.262 -12.793 -12.634 1.00 96.81 211 SER A N 1
ATOM 1574 C CA . SER A 1 211 ? -7.485 -12.454 -13.350 1.00 96.81 211 SER A CA 1
ATOM 1575 C C . SER A 1 211 ? -7.466 -13.112 -14.728 1.00 96.81 211 SER A C 1
ATOM 1577 O O . SER A 1 211 ? -6.427 -13.176 -15.397 1.00 96.81 211 SER A O 1
ATOM 1579 N N . ARG A 1 212 ? -8.643 -13.548 -15.185 1.00 95.56 212 ARG A N 1
ATOM 1580 C CA . ARG A 1 212 ? -8.873 -14.061 -16.548 1.00 95.56 212 ARG A CA 1
ATOM 1581 C C . ARG A 1 212 ? -9.935 -13.262 -17.317 1.00 95.56 212 ARG A C 1
ATOM 1583 O O . ARG A 1 212 ? -10.297 -13.644 -18.427 1.00 95.56 212 ARG A O 1
ATOM 1590 N N . ASP A 1 213 ? -10.411 -12.151 -16.759 1.00 96.56 213 ASP A N 1
ATOM 1591 C CA . ASP A 1 213 ? -11.477 -11.307 -17.313 1.00 96.56 213 ASP A CA 1
ATOM 1592 C C . ASP A 1 213 ? -11.169 -9.794 -17.253 1.00 96.56 213 ASP A C 1
ATOM 1594 O O . ASP A 1 213 ? -12.068 -8.959 -17.348 1.00 96.56 213 ASP A O 1
ATOM 1598 N N . GLY A 1 214 ? -9.886 -9.432 -17.157 1.00 95.25 214 GLY A N 1
ATOM 1599 C CA . GLY A 1 214 ? -9.423 -8.041 -17.219 1.00 95.25 214 GLY A CA 1
ATOM 1600 C C . GLY A 1 214 ? -9.496 -7.289 -15.888 1.00 95.25 214 GLY A C 1
ATOM 1601 O O . GLY A 1 214 ? -9.503 -6.058 -15.891 1.00 95.25 214 GLY A O 1
ATOM 1602 N N . GLY A 1 215 ? -9.540 -8.016 -14.769 1.00 96.06 215 GLY A N 1
ATOM 1603 C CA . GLY A 1 215 ? -9.590 -7.486 -13.409 1.00 96.06 215 GLY A CA 1
ATOM 1604 C C . GLY A 1 215 ? -11.004 -7.390 -12.837 1.00 96.06 215 GLY A C 1
ATOM 1605 O O . GLY A 1 215 ? -11.188 -6.698 -11.840 1.00 96.06 215 GLY A O 1
ATOM 1606 N N . LEU A 1 216 ? -12.002 -8.035 -13.460 1.00 96.12 216 LEU A N 1
ATOM 1607 C CA . LEU A 1 216 ? -13.368 -8.092 -12.924 1.00 96.12 216 LEU A CA 1
ATOM 1608 C C . LEU A 1 216 ? -13.479 -9.128 -11.804 1.00 96.12 216 LEU A C 1
ATOM 1610 O O . LEU A 1 216 ? -14.215 -8.908 -10.843 1.00 96.12 216 LEU A O 1
ATOM 1614 N N . THR A 1 217 ? -12.752 -10.240 -11.921 1.00 96.19 217 THR A N 1
ATOM 1615 C CA . THR A 1 217 ? -12.630 -11.263 -10.883 1.00 96.19 217 THR A CA 1
ATOM 1616 C C . THR A 1 217 ? -11.178 -11.695 -10.701 1.00 96.19 217 THR A C 1
ATOM 1618 O O . THR A 1 217 ? -10.377 -11.697 -11.637 1.00 96.19 217 THR A O 1
ATOM 1621 N N . TRP A 1 218 ? -10.843 -12.066 -9.466 1.00 95.19 218 TRP A N 1
ATOM 1622 C CA . TRP A 1 218 ? -9.504 -12.481 -9.061 1.00 95.19 218 TRP A CA 1
ATOM 1623 C C . TRP A 1 218 ? -9.580 -13.834 -8.362 1.00 95.19 218 TRP A C 1
ATOM 1625 O O . TRP A 1 218 ? -10.390 -14.029 -7.457 1.00 95.19 218 TRP A O 1
ATOM 1635 N N . THR A 1 219 ? -8.742 -14.769 -8.795 1.00 94.88 219 THR A N 1
ATOM 1636 C CA . THR A 1 219 ? -8.580 -16.088 -8.177 1.00 94.88 219 THR A CA 1
ATOM 1637 C C . THR A 1 219 ? -7.209 -16.148 -7.531 1.00 94.88 219 THR A C 1
ATOM 1639 O O . THR A 1 219 ? -6.226 -15.748 -8.145 1.00 94.88 219 THR A O 1
ATOM 1642 N N . GLU A 1 220 ? -7.153 -16.591 -6.278 1.00 92.19 220 GLU A N 1
ATOM 1643 C CA . GLU A 1 220 ? -5.890 -16.755 -5.559 1.00 92.19 220 GLU A CA 1
ATOM 1644 C C . GLU A 1 220 ? -5.055 -17.851 -6.221 1.00 92.19 220 GLU A C 1
ATOM 1646 O O . GLU A 1 220 ? -5.555 -18.948 -6.477 1.00 92.19 220 GLU A O 1
ATOM 1651 N N . GLU A 1 221 ? -3.789 -17.546 -6.470 1.00 92.25 221 GLU A N 1
ATOM 1652 C CA . GLU A 1 221 ? -2.820 -18.462 -7.053 1.00 92.25 221 GLU A CA 1
ATOM 1653 C C . GLU A 1 221 ? -1.868 -18.937 -5.963 1.00 92.25 221 GLU A C 1
ATOM 1655 O O . GLU A 1 221 ? -1.381 -18.157 -5.146 1.00 92.25 221 GLU A O 1
ATOM 1660 N N . ARG A 1 222 ? -1.613 -20.245 -5.938 1.00 88.06 222 ARG A N 1
ATOM 1661 C CA . ARG A 1 222 ? -0.734 -20.877 -4.953 1.00 88.06 222 ARG A CA 1
ATOM 1662 C C . ARG A 1 222 ? 0.288 -21.739 -5.660 1.00 88.06 222 ARG A C 1
ATOM 1664 O O . ARG A 1 222 ? -0.032 -22.447 -6.613 1.00 88.06 222 ARG A O 1
ATOM 1671 N N . VAL A 1 223 ? 1.502 -21.730 -5.135 1.00 89.25 223 VAL A N 1
ATOM 1672 C CA . VAL A 1 223 ? 2.569 -22.631 -5.566 1.00 89.25 223 VAL A CA 1
ATOM 1673 C C . VAL A 1 223 ? 2.818 -23.685 -4.498 1.00 89.25 223 VAL A C 1
ATOM 1675 O O . VAL A 1 223 ? 2.478 -23.508 -3.332 1.00 89.25 223 VAL A O 1
ATOM 1678 N N . THR A 1 224 ? 3.387 -24.819 -4.897 1.00 88.00 224 THR A N 1
ATOM 1679 C CA . THR A 1 224 ? 3.793 -25.848 -3.932 1.00 88.00 224 THR A CA 1
ATOM 1680 C C . THR A 1 224 ? 5.173 -25.494 -3.383 1.00 88.00 224 THR A C 1
ATOM 1682 O O . THR A 1 224 ? 6.098 -25.442 -4.192 1.00 88.00 224 THR A O 1
ATOM 1685 N N . PRO A 1 225 ? 5.346 -25.300 -2.060 1.00 85.31 225 PRO A N 1
ATOM 1686 C CA . PRO A 1 225 ? 6.654 -25.015 -1.478 1.00 85.31 225 PRO A CA 1
ATOM 1687 C C . PRO A 1 225 ? 7.683 -26.114 -1.801 1.00 85.31 225 PRO A C 1
ATOM 1689 O O . PRO A 1 225 ? 7.304 -27.286 -1.934 1.00 85.31 225 PRO A O 1
ATOM 1692 N N . PRO A 1 226 ? 8.986 -25.787 -1.896 1.00 84.12 226 PRO A N 1
ATOM 1693 C CA . PRO A 1 226 ? 10.035 -26.788 -2.069 1.00 84.12 226 PRO A CA 1
ATOM 1694 C C . PRO A 1 226 ? 9.983 -27.897 -1.003 1.00 84.12 226 PRO A C 1
ATOM 1696 O O . PRO A 1 226 ? 9.621 -27.679 0.152 1.00 84.12 226 PRO A O 1
ATOM 1699 N N . ALA A 1 227 ? 10.349 -29.126 -1.373 1.00 79.00 227 ALA A N 1
ATOM 1700 C CA . ALA A 1 227 ? 10.251 -30.263 -0.457 1.00 79.00 227 ALA A CA 1
ATOM 1701 C C . ALA A 1 227 ? 11.076 -30.045 0.829 1.00 79.00 227 ALA A C 1
ATOM 1703 O O . ALA A 1 227 ? 12.233 -29.631 0.779 1.00 79.00 227 ALA A O 1
ATOM 1704 N N . GLY A 1 228 ? 10.487 -30.366 1.985 1.00 66.44 228 GLY A N 1
ATOM 1705 C CA . GLY A 1 228 ? 11.147 -30.227 3.287 1.00 66.44 228 GLY A CA 1
ATOM 1706 C C . GLY A 1 228 ? 11.120 -28.813 3.877 1.00 66.44 228 GLY A C 1
ATOM 1707 O O . GLY A 1 228 ? 11.717 -28.600 4.932 1.00 66.44 228 GLY A O 1
ATOM 1708 N N . THR A 1 229 ? 10.425 -27.855 3.252 1.00 64.19 229 THR A N 1
ATOM 1709 C CA . THR A 1 229 ? 10.174 -26.545 3.863 1.00 64.19 229 THR A CA 1
ATOM 1710 C C . THR A 1 229 ? 8.897 -26.571 4.693 1.00 64.19 229 THR A C 1
ATOM 1712 O O . THR A 1 229 ? 7.811 -26.808 4.168 1.00 64.19 229 THR A O 1
ATOM 1715 N N . HIS A 1 230 ? 9.017 -26.262 5.981 1.00 64.75 230 HIS A N 1
ATOM 1716 C CA . HIS A 1 230 ? 7.896 -25.767 6.774 1.00 64.75 230 HIS A CA 1
ATOM 1717 C C . HIS A 1 230 ? 7.893 -24.243 6.625 1.00 64.75 230 HIS A C 1
ATOM 1719 O O . HIS A 1 230 ? 8.539 -23.542 7.405 1.00 64.75 230 HIS A O 1
ATOM 1725 N N . SER A 1 231 ? 7.282 -23.744 5.545 1.00 58.16 231 SER A N 1
ATOM 1726 C CA . SER A 1 231 ? 7.132 -22.303 5.351 1.00 58.16 231 SER A CA 1
ATOM 1727 C C . SER A 1 231 ? 6.169 -21.761 6.400 1.00 58.16 231 SER A C 1
ATOM 1729 O O . SER A 1 231 ? 5.090 -22.312 6.615 1.00 58.16 231 SER A O 1
ATOM 1731 N N . VAL A 1 232 ? 6.583 -20.693 7.074 1.00 62.12 232 VAL A N 1
ATOM 1732 C CA . VAL A 1 232 ? 5.683 -19.897 7.920 1.00 62.12 232 VAL A CA 1
ATOM 1733 C C . VAL A 1 232 ? 5.123 -18.703 7.153 1.00 62.12 232 VAL A C 1
ATOM 1735 O O . VAL A 1 232 ? 4.068 -18.189 7.509 1.00 62.12 232 VAL A O 1
ATOM 1738 N N . ARG A 1 233 ? 5.792 -18.302 6.063 1.00 73.44 233 ARG A N 1
ATOM 1739 C CA . ARG A 1 233 ? 5.389 -17.186 5.211 1.00 73.44 233 ARG A CA 1
ATOM 1740 C C . ARG A 1 233 ? 5.907 -17.345 3.782 1.00 73.44 233 ARG A C 1
ATOM 1742 O O . ARG A 1 233 ? 6.986 -17.898 3.568 1.00 73.44 233 ARG A O 1
ATOM 1749 N N . GLU A 1 234 ? 5.134 -16.830 2.831 1.00 80.44 234 GLU A N 1
ATOM 1750 C CA . GLU A 1 234 ? 5.426 -16.808 1.396 1.00 80.44 234 GLU A CA 1
ATOM 1751 C C . GLU A 1 234 ? 5.294 -15.362 0.915 1.00 80.44 234 GLU A C 1
ATOM 1753 O O . GLU A 1 234 ? 4.293 -14.718 1.210 1.00 80.44 234 GLU A O 1
ATOM 1758 N N . VAL A 1 235 ? 6.298 -14.835 0.219 1.00 81.94 235 VAL A N 1
ATOM 1759 C CA . VAL A 1 235 ? 6.278 -13.497 -0.387 1.00 81.94 235 VAL A CA 1
ATOM 1760 C C . VAL A 1 235 ? 6.366 -13.655 -1.889 1.00 81.94 235 VAL A C 1
ATOM 1762 O O . VAL A 1 235 ? 7.288 -14.303 -2.391 1.00 81.94 235 VAL A O 1
ATOM 1765 N N . PHE A 1 236 ? 5.412 -13.059 -2.594 1.00 86.38 236 PHE A N 1
ATOM 1766 C CA . PHE A 1 236 ? 5.292 -13.191 -4.039 1.00 86.38 236 PHE A CA 1
ATOM 1767 C C . PHE A 1 236 ? 5.813 -11.944 -4.748 1.00 86.38 236 PHE A C 1
ATOM 1769 O O . PHE A 1 236 ? 5.418 -10.824 -4.428 1.00 86.38 236 PHE A O 1
ATOM 1776 N N . GLU A 1 237 ? 6.653 -12.151 -5.760 1.00 87.44 237 GLU A N 1
ATOM 1777 C CA . GLU A 1 237 ? 6.889 -11.156 -6.807 1.00 87.44 237 GLU A CA 1
ATOM 1778 C C . GLU A 1 237 ? 5.834 -11.305 -7.915 1.00 87.44 237 GLU A C 1
ATOM 1780 O O . GLU A 1 237 ? 5.210 -12.360 -8.066 1.00 87.44 237 GLU A O 1
ATOM 1785 N N . LEU A 1 238 ? 5.628 -10.259 -8.721 1.00 91.56 238 LEU A N 1
ATOM 1786 C CA . LEU A 1 238 ? 4.806 -10.397 -9.923 1.00 91.56 238 LEU A CA 1
ATOM 1787 C C . LEU A 1 238 ? 5.494 -11.330 -10.931 1.00 91.56 238 LEU A C 1
ATOM 1789 O O . LEU A 1 238 ? 6.699 -11.199 -11.156 1.00 91.56 238 LEU A O 1
ATOM 1793 N N . PRO A 1 239 ? 4.747 -12.228 -11.594 1.00 94.00 239 PRO A N 1
ATOM 1794 C CA . PRO A 1 239 ? 5.314 -13.037 -12.656 1.00 94.00 239 PRO A CA 1
ATOM 1795 C C . PRO A 1 239 ? 5.696 -12.173 -13.861 1.00 94.00 239 PRO A C 1
ATOM 1797 O O . PRO A 1 239 ? 4.938 -11.293 -14.278 1.00 94.00 239 PRO A O 1
ATOM 1800 N N . VAL A 1 240 ? 6.849 -12.478 -14.452 1.00 92.94 240 VAL A N 1
ATOM 1801 C CA . VAL A 1 240 ? 7.333 -11.859 -15.691 1.00 92.94 240 VAL A CA 1
ATOM 1802 C C . VAL A 1 240 ? 7.163 -12.850 -16.831 1.00 92.94 240 VAL A C 1
ATOM 1804 O O . VAL A 1 240 ? 7.561 -14.009 -16.721 1.00 92.94 240 VAL A O 1
ATOM 1807 N N . PHE A 1 241 ? 6.549 -12.396 -17.919 1.00 91.62 241 PHE A N 1
ATOM 1808 C CA . PHE A 1 241 ? 6.234 -13.216 -19.081 1.00 91.62 241 PHE A CA 1
ATOM 1809 C C . PHE A 1 241 ? 7.111 -12.825 -20.270 1.00 91.62 241 PHE A C 1
ATOM 1811 O O . PHE A 1 241 ? 7.086 -11.674 -20.704 1.00 91.62 241 PHE A O 1
ATOM 1818 N N . ASP A 1 242 ? 7.845 -13.798 -20.811 1.00 88.31 242 ASP A N 1
ATOM 1819 C CA . ASP A 1 242 ? 8.640 -13.631 -22.036 1.00 88.31 242 ASP A CA 1
ATOM 1820 C C . ASP A 1 242 ? 7.731 -13.618 -23.278 1.00 88.31 242 ASP A C 1
ATOM 1822 O O . ASP A 1 242 ? 8.015 -12.977 -24.291 1.00 88.31 242 ASP A O 1
ATOM 1826 N N . ASP A 1 243 ? 6.609 -14.338 -23.195 1.00 88.50 243 ASP A N 1
ATOM 1827 C CA . ASP A 1 243 ? 5.552 -14.381 -24.196 1.00 88.50 243 ASP A CA 1
ATOM 1828 C C . ASP A 1 243 ? 4.183 -14.642 -23.533 1.00 88.50 243 ASP A C 1
ATOM 1830 O O . ASP A 1 243 ? 4.067 -14.742 -22.316 1.00 88.50 243 ASP A O 1
ATOM 1834 N N . LEU A 1 244 ? 3.107 -14.755 -24.320 1.00 87.56 244 LEU A N 1
ATOM 1835 C CA . LEU A 1 244 ? 1.753 -14.941 -23.775 1.00 87.56 244 LEU A CA 1
ATOM 1836 C C . LEU A 1 244 ? 1.564 -16.231 -22.953 1.00 87.56 244 LEU A C 1
ATOM 1838 O O . LEU A 1 244 ? 0.592 -16.317 -22.206 1.00 87.56 244 LEU A O 1
ATOM 1842 N N . ASN A 1 245 ? 2.438 -17.227 -23.092 1.00 90.06 245 ASN A N 1
ATOM 1843 C CA . ASN A 1 245 ? 2.343 -18.545 -22.465 1.00 90.06 245 ASN A CA 1
ATOM 1844 C C . ASN A 1 245 ? 3.466 -18.799 -21.446 1.00 90.06 245 ASN A C 1
ATOM 1846 O O . ASN A 1 245 ? 3.222 -19.428 -20.411 1.00 90.06 245 ASN A O 1
ATOM 1850 N N . SER A 1 246 ? 4.677 -18.337 -21.752 1.00 93.94 246 SER A N 1
ATOM 1851 C CA . SER A 1 246 ? 5.898 -18.628 -21.002 1.00 93.94 246 SER A CA 1
ATOM 1852 C C . SER A 1 246 ? 6.224 -17.509 -20.021 1.00 93.94 246 SER A C 1
ATOM 1854 O O . SER A 1 246 ? 6.294 -16.342 -20.406 1.00 93.94 246 SER A O 1
ATOM 1856 N N . GLY A 1 247 ? 6.453 -17.859 -18.759 1.00 94.56 247 GLY A N 1
ATOM 1857 C CA . GLY A 1 247 ? 6.771 -16.879 -17.725 1.00 94.56 247 GLY A CA 1
ATOM 1858 C C . GLY A 1 247 ? 7.461 -17.483 -16.513 1.00 94.56 247 GLY A C 1
ATOM 1859 O O . GLY A 1 247 ? 7.469 -18.703 -16.325 1.00 94.56 247 GLY A O 1
ATOM 1860 N N . THR A 1 248 ? 8.018 -16.602 -15.692 1.00 95.56 248 THR A N 1
ATOM 1861 C CA . THR A 1 248 ? 8.788 -16.915 -14.491 1.00 95.56 248 THR A CA 1
ATOM 1862 C C . THR A 1 248 ? 8.154 -16.233 -13.283 1.00 95.56 248 THR A C 1
ATOM 1864 O O . THR A 1 248 ? 7.732 -15.081 -13.364 1.00 95.56 248 THR A O 1
ATOM 1867 N N . LEU A 1 249 ? 8.092 -16.949 -12.161 1.00 94.75 249 LEU A N 1
ATOM 1868 C CA . LEU A 1 249 ? 7.604 -16.470 -10.871 1.00 94.75 249 LEU A CA 1
ATOM 1869 C C . LEU A 1 249 ? 8.651 -16.775 -9.800 1.00 94.75 249 LEU A C 1
ATOM 1871 O O . LEU A 1 249 ? 9.077 -17.922 -9.656 1.00 94.75 249 LEU A O 1
ATOM 1875 N N . ALA A 1 250 ? 9.031 -15.760 -9.033 1.00 91.44 250 ALA A N 1
ATOM 1876 C CA . ALA A 1 250 ? 9.884 -15.902 -7.864 1.00 91.44 250 ALA A CA 1
ATOM 1877 C C . ALA A 1 250 ? 9.034 -15.798 -6.594 1.00 91.44 250 ALA A C 1
ATOM 1879 O O . ALA A 1 250 ? 8.199 -14.901 -6.461 1.00 91.44 250 ALA A O 1
ATOM 1880 N N . VAL A 1 251 ? 9.244 -16.732 -5.667 1.00 89.56 251 VAL A N 1
ATOM 1881 C CA . VAL A 1 251 ? 8.570 -16.742 -4.365 1.00 89.56 251 VAL A CA 1
ATOM 1882 C C . VAL A 1 251 ? 9.612 -16.911 -3.275 1.00 89.56 251 VAL A C 1
ATOM 1884 O O . VAL A 1 251 ? 10.412 -17.849 -3.315 1.00 89.56 251 VAL A O 1
ATOM 1887 N N . THR A 1 252 ? 9.597 -16.012 -2.296 1.00 84.19 252 THR A N 1
ATOM 1888 C CA . THR A 1 252 ? 10.462 -16.098 -1.118 1.00 84.19 252 THR A CA 1
ATOM 1889 C C . THR A 1 252 ? 9.704 -16.768 0.017 1.00 84.19 252 THR A C 1
ATOM 1891 O O . THR A 1 252 ? 8.686 -16.266 0.481 1.00 84.19 252 THR A O 1
ATOM 1894 N N . PHE A 1 253 ? 10.205 -17.910 0.470 1.00 80.00 253 PHE A N 1
ATOM 1895 C CA . PHE A 1 253 ? 9.687 -18.649 1.611 1.00 80.00 253 PHE A CA 1
ATOM 1896 C C . PHE A 1 253 ? 10.538 -18.342 2.836 1.00 80.00 253 PHE A C 1
ATOM 1898 O O . PHE A 1 253 ? 11.732 -18.650 2.845 1.00 80.00 253 PHE A O 1
ATOM 1905 N N . SER A 1 254 ? 9.925 -17.816 3.892 1.00 72.06 254 SER A N 1
ATOM 1906 C CA . SER A 1 254 ? 10.576 -17.743 5.200 1.00 72.06 254 SER A CA 1
ATOM 1907 C C . SER A 1 254 ? 10.391 -19.092 5.892 1.00 72.06 254 SER A C 1
ATOM 1909 O O . SER A 1 254 ? 9.267 -19.534 6.160 1.00 72.06 254 SER A O 1
ATOM 1911 N N . VAL A 1 255 ? 11.504 -19.799 6.103 1.00 65.44 255 VAL A N 1
ATOM 1912 C CA . VAL A 1 255 ? 11.507 -21.174 6.616 1.00 65.44 255 VAL A CA 1
ATOM 1913 C C . VAL A 1 255 ? 12.032 -21.195 8.045 1.00 65.44 255 VAL A C 1
ATOM 1915 O O . VAL A 1 255 ? 13.162 -20.767 8.302 1.00 65.44 255 VAL A O 1
ATOM 1918 N N . MET A 1 256 ? 11.241 -21.766 8.956 1.00 57.19 256 MET A N 1
ATOM 1919 C CA . MET A 1 256 ? 11.684 -22.044 10.322 1.00 57.19 256 MET A CA 1
ATOM 1920 C C . MET A 1 256 ? 12.586 -23.288 10.337 1.00 57.19 256 MET A C 1
ATOM 1922 O O . MET A 1 256 ? 12.219 -24.321 9.764 1.00 57.19 256 MET A O 1
ATOM 1926 N N . PRO A 1 257 ? 13.767 -23.244 10.979 1.00 52.84 257 PRO A N 1
ATOM 1927 C CA . PRO A 1 257 ? 14.577 -24.439 11.182 1.00 52.84 257 PRO A CA 1
ATOM 1928 C C . PRO A 1 257 ? 13.805 -25.502 11.980 1.00 52.84 257 PRO A C 1
ATOM 1930 O O . PRO A 1 257 ? 13.166 -25.200 12.983 1.00 52.84 257 PRO A O 1
ATOM 1933 N N . ALA A 1 258 ? 13.910 -26.771 11.576 1.00 42.59 258 ALA A N 1
ATOM 1934 C CA . ALA A 1 258 ? 13.201 -27.888 12.214 1.00 42.59 258 ALA A CA 1
ATOM 1935 C C . ALA A 1 258 ? 13.659 -28.207 13.660 1.00 42.59 258 ALA A C 1
ATOM 1937 O O . ALA A 1 258 ? 13.071 -29.070 14.309 1.00 42.59 258 ALA A O 1
ATOM 1938 N N . ALA A 1 259 ? 14.700 -27.544 14.175 1.00 40.62 259 ALA A N 1
ATOM 1939 C CA . ALA A 1 259 ? 15.271 -27.790 15.498 1.00 40.62 259 ALA A CA 1
ATOM 1940 C C . ALA A 1 259 ? 15.507 -26.467 16.251 1.00 40.62 259 ALA A C 1
ATOM 1942 O O . ALA A 1 259 ? 16.505 -25.814 15.989 1.00 40.62 259 ALA A O 1
ATOM 1943 N N . HIS A 1 260 ? 14.578 -26.136 17.161 1.00 37.28 260 HIS A N 1
ATOM 1944 C CA . HIS A 1 260 ? 14.600 -25.129 18.248 1.00 37.28 260 HIS A CA 1
ATOM 1945 C C . HIS A 1 260 ? 15.085 -23.674 17.951 1.00 37.28 260 HIS A C 1
ATOM 1947 O O . HIS A 1 260 ? 16.108 -23.471 17.302 1.00 37.28 260 HIS A O 1
ATOM 1953 N N . PRO A 1 261 ? 14.404 -22.639 18.499 1.00 41.03 261 PRO A N 1
ATOM 1954 C CA . PRO A 1 261 ? 14.926 -21.260 18.567 1.00 41.03 261 PRO A CA 1
ATOM 1955 C C . PRO A 1 261 ? 16.329 -21.245 19.211 1.00 41.03 261 PRO A C 1
ATOM 1957 O O . PRO A 1 261 ? 16.555 -22.056 20.113 1.00 41.03 261 PRO A O 1
ATOM 1960 N N . PRO A 1 262 ? 17.277 -20.391 18.763 1.00 42.78 262 PRO A N 1
ATOM 1961 C CA . PRO A 1 262 ? 17.055 -18.971 18.472 1.00 42.78 262 PRO A CA 1
ATOM 1962 C C . PRO A 1 262 ? 17.641 -18.515 17.118 1.00 42.78 262 PRO A C 1
ATOM 1964 O O . PRO A 1 262 ? 18.226 -17.439 17.015 1.00 42.78 262 PRO A O 1
ATOM 1967 N N . PHE A 1 263 ? 17.568 -19.342 16.072 1.00 39.75 263 PHE A N 1
ATOM 1968 C CA . PHE A 1 263 ? 18.077 -18.931 14.758 1.00 39.75 263 PHE A CA 1
ATOM 1969 C C . PHE A 1 263 ? 17.004 -18.179 13.961 1.00 39.75 263 PHE A C 1
ATOM 1971 O O . PHE A 1 263 ? 15.876 -18.672 13.891 1.00 39.75 263 PHE A O 1
ATOM 1978 N N . PRO A 1 264 ? 17.346 -17.043 13.320 1.00 49.12 264 PRO A N 1
ATOM 1979 C CA . PRO A 1 264 ? 16.403 -16.317 12.480 1.00 49.12 264 PRO A CA 1
ATOM 1980 C C . PRO A 1 264 ? 15.931 -17.209 11.320 1.00 49.12 264 PRO A C 1
ATOM 1982 O O . PRO A 1 264 ? 16.708 -18.058 10.845 1.00 49.12 264 PRO A O 1
ATOM 1985 N N . PRO A 1 265 ? 14.681 -17.042 10.849 1.00 54.09 265 PRO A N 1
ATOM 1986 C CA . PRO A 1 265 ? 14.206 -17.731 9.663 1.00 54.09 265 PRO A CA 1
ATOM 1987 C C . PRO A 1 265 ? 15.162 -17.481 8.503 1.00 54.09 265 PRO A C 1
ATOM 1989 O O . PRO A 1 265 ? 15.730 -16.401 8.339 1.00 54.09 265 PRO A O 1
ATOM 1992 N N . ARG A 1 266 ? 15.380 -18.525 7.705 1.00 63.75 266 ARG A N 1
ATOM 1993 C CA . ARG A 1 266 ? 16.190 -18.408 6.494 1.00 63.75 266 ARG A CA 1
ATOM 1994 C C . ARG A 1 266 ? 15.262 -18.266 5.308 1.00 63.75 266 ARG A C 1
ATOM 1996 O O . ARG A 1 266 ? 14.434 -19.151 5.083 1.00 63.75 266 ARG A O 1
ATOM 2003 N N . ASP A 1 267 ? 15.477 -17.215 4.533 1.00 73.56 267 ASP A N 1
ATOM 2004 C CA . ASP A 1 267 ? 14.765 -17.017 3.283 1.00 73.56 267 ASP A CA 1
ATOM 2005 C C . ASP A 1 267 ? 15.270 -18.005 2.224 1.00 73.56 267 ASP A C 1
ATOM 2007 O O . ASP A 1 267 ? 16.472 -18.153 1.956 1.00 73.56 267 ASP A O 1
ATOM 2011 N N . LEU A 1 268 ? 14.320 -18.727 1.642 1.00 80.94 268 LEU A N 1
ATOM 2012 C CA . LEU A 1 268 ? 14.514 -19.602 0.502 1.00 80.94 268 LEU A CA 1
ATOM 2013 C C . LEU A 1 268 ? 13.764 -19.006 -0.683 1.00 80.94 268 LEU A C 1
ATOM 2015 O O . LEU A 1 268 ? 12.542 -18.910 -0.662 1.00 80.94 268 LEU A O 1
ATOM 2019 N N . VAL A 1 269 ? 14.488 -18.657 -1.735 1.00 85.50 269 VAL A N 1
ATOM 2020 C CA . VAL A 1 269 ? 13.887 -18.216 -2.991 1.00 85.50 269 VAL A CA 1
ATOM 2021 C C . VAL A 1 269 ? 13.639 -19.445 -3.835 1.00 85.50 269 VAL A C 1
ATOM 2023 O O . VAL A 1 269 ? 14.559 -20.227 -4.077 1.00 85.50 269 VAL A O 1
ATOM 2026 N N . ALA A 1 270 ? 12.408 -19.621 -4.286 1.00 89.88 270 ALA A N 1
ATOM 2027 C CA . ALA A 1 270 ? 12.045 -20.650 -5.240 1.00 89.88 270 ALA A CA 1
ATOM 2028 C C . ALA A 1 270 ? 11.613 -20.002 -6.554 1.00 89.88 270 ALA A C 1
ATOM 2030 O O . ALA A 1 270 ? 10.811 -19.067 -6.567 1.00 89.88 270 ALA A O 1
ATOM 2031 N N . VAL A 1 271 ? 12.146 -20.528 -7.653 1.00 92.50 271 VAL A N 1
ATOM 2032 C CA . VAL A 1 271 ? 11.874 -20.046 -9.004 1.00 92.50 271 VAL A CA 1
ATOM 2033 C C . VAL A 1 271 ? 10.987 -21.057 -9.711 1.00 92.50 271 VAL A C 1
ATOM 2035 O O . VAL A 1 271 ? 11.361 -22.222 -9.886 1.00 92.50 271 VAL A O 1
ATOM 2038 N N . TYR A 1 272 ? 9.810 -20.604 -10.124 1.00 95.12 272 TYR A N 1
ATOM 2039 C CA . TYR A 1 272 ? 8.825 -21.378 -10.865 1.00 95.12 272 TYR A CA 1
ATOM 2040 C C . TYR A 1 272 ? 8.722 -20.867 -12.294 1.00 95.12 272 TYR A C 1
ATOM 2042 O O . TYR A 1 272 ? 8.905 -19.680 -12.554 1.00 95.12 272 TYR A O 1
ATOM 2050 N N . THR A 1 273 ? 8.361 -21.755 -13.214 1.00 96.12 273 THR A N 1
ATOM 2051 C CA . THR A 1 273 ? 8.034 -21.378 -14.591 1.00 96.12 273 THR A CA 1
ATOM 2052 C C . THR A 1 273 ? 6.684 -21.927 -15.019 1.00 96.12 273 THR A C 1
ATOM 2054 O O . THR A 1 273 ? 6.197 -22.933 -14.495 1.00 96.12 273 THR A O 1
ATOM 2057 N N . THR A 1 274 ? 6.093 -21.252 -15.996 1.00 95.38 274 THR A N 1
ATOM 2058 C CA . THR A 1 274 ? 4.857 -21.637 -16.675 1.00 95.38 274 THR A CA 1
ATOM 2059 C C . THR A 1 274 ? 5.099 -21.766 -18.176 1.00 95.38 274 THR A C 1
ATOM 2061 O O . THR A 1 274 ? 5.975 -21.105 -18.728 1.00 95.38 274 THR A O 1
ATOM 2064 N N . THR A 1 275 ? 4.282 -22.586 -18.841 1.00 95.69 275 THR A N 1
ATOM 2065 C CA . THR A 1 275 ? 4.147 -22.624 -20.312 1.00 95.69 275 THR A CA 1
ATOM 2066 C C . THR A 1 275 ? 2.686 -22.528 -20.777 1.00 95.69 275 THR A C 1
ATOM 2068 O O . THR A 1 275 ? 2.392 -22.741 -21.951 1.00 95.69 275 THR A O 1
ATOM 2071 N N . ASP A 1 276 ? 1.758 -22.216 -19.867 1.00 92.69 276 ASP A N 1
ATOM 2072 C CA . ASP A 1 276 ? 0.311 -22.157 -20.099 1.00 92.69 276 ASP A CA 1
ATOM 2073 C C . ASP A 1 276 ? -0.322 -20.856 -19.564 1.00 92.69 276 ASP A C 1
ATOM 2075 O O . ASP A 1 276 ? -1.443 -20.847 -19.053 1.00 92.69 276 ASP A O 1
ATOM 2079 N N . SER A 1 277 ? 0.408 -19.741 -19.685 1.00 89.12 277 SER A N 1
ATOM 2080 C CA . SER A 1 277 ? -0.014 -18.406 -19.228 1.00 89.12 277 SER A CA 1
ATOM 2081 C C . SER A 1 277 ? -0.213 -18.306 -17.707 1.00 89.12 277 SER A C 1
ATOM 2083 O O . SER A 1 277 ? -0.973 -17.461 -17.231 1.00 89.12 277 SER A O 1
ATOM 2085 N N . GLY A 1 278 ? 0.467 -19.169 -16.951 1.00 91.50 278 GLY A N 1
ATOM 2086 C CA . GLY A 1 278 ? 0.420 -19.284 -15.497 1.00 91.50 278 GLY A CA 1
ATOM 2087 C C . GLY A 1 278 ? -0.839 -19.983 -15.000 1.00 91.50 278 GLY A C 1
ATOM 2088 O O . GLY A 1 278 ? -1.284 -19.709 -13.892 1.00 91.50 278 GLY A O 1
ATOM 2089 N N . ALA A 1 279 ? -1.445 -20.858 -15.806 1.00 90.19 279 ALA A N 1
ATOM 2090 C CA . ALA A 1 279 ? -2.463 -21.771 -15.296 1.00 90.19 279 ALA A CA 1
ATOM 2091 C C . ALA A 1 279 ? -1.830 -22.869 -14.424 1.00 90.19 279 ALA A C 1
ATOM 2093 O O . ALA A 1 279 ? -2.475 -23.365 -13.501 1.00 90.19 279 ALA A O 1
ATOM 2094 N N . THR A 1 280 ? -0.568 -23.226 -14.683 1.00 93.50 280 THR A N 1
ATOM 2095 C CA . THR A 1 280 ? 0.235 -24.101 -13.830 1.00 93.50 280 THR A CA 1
ATOM 2096 C C . THR A 1 280 ? 1.664 -23.581 -13.665 1.00 93.50 280 THR A C 1
ATOM 2098 O O . THR A 1 280 ? 2.276 -23.046 -14.587 1.00 93.50 280 THR A O 1
ATOM 2101 N N . TRP A 1 281 ? 2.217 -23.774 -12.464 1.00 95.56 281 TRP A N 1
ATOM 2102 C CA . TRP A 1 281 ? 3.578 -23.374 -12.105 1.00 95.56 281 TRP A CA 1
ATOM 2103 C C . TRP A 1 281 ? 4.408 -24.595 -11.719 1.00 95.56 281 TRP A C 1
ATOM 2105 O O . TRP A 1 281 ? 4.016 -25.379 -10.854 1.00 95.56 281 TRP A O 1
ATOM 2115 N N . SER A 1 282 ? 5.569 -24.752 -12.351 1.00 95.69 282 SER A N 1
ATOM 2116 C CA . SER A 1 282 ? 6.512 -25.841 -12.078 1.00 95.69 282 SER A CA 1
ATOM 2117 C C . SER A 1 282 ? 7.770 -25.302 -11.410 1.00 95.69 282 SER A C 1
ATOM 2119 O O . SER A 1 282 ? 8.439 -24.440 -11.979 1.00 95.69 282 SER A O 1
ATOM 2121 N N . LEU A 1 283 ? 8.102 -25.823 -10.223 1.00 94.81 283 LEU A N 1
ATOM 2122 C CA . LEU A 1 283 ? 9.339 -25.487 -9.515 1.00 94.81 283 LEU A CA 1
ATOM 2123 C C . LEU A 1 283 ? 10.542 -25.911 -10.363 1.00 94.81 283 LEU A C 1
ATOM 2125 O O . LEU A 1 283 ? 10.692 -27.093 -10.666 1.00 94.81 283 LEU A O 1
ATOM 2129 N N . GLN A 1 284 ? 11.400 -24.957 -10.717 1.00 93.12 284 GLN A N 1
ATOM 2130 C CA . GLN A 1 284 ? 12.640 -25.234 -11.442 1.00 93.12 284 GLN A CA 1
ATOM 2131 C C . GLN A 1 284 ? 13.790 -25.492 -10.474 1.00 93.12 284 GLN A C 1
ATOM 2133 O O . GLN A 1 284 ? 14.469 -26.512 -10.560 1.00 93.12 284 GLN A O 1
ATOM 2138 N N . HIS A 1 285 ? 14.010 -24.565 -9.546 1.00 89.06 285 HIS A N 1
ATOM 2139 C CA . HIS A 1 285 ? 15.053 -24.657 -8.531 1.00 89.06 285 HIS A CA 1
ATOM 2140 C C . HIS A 1 285 ? 14.736 -23.730 -7.354 1.00 89.06 285 HIS A C 1
ATOM 2142 O O . HIS A 1 285 ? 13.841 -22.885 -7.423 1.00 89.06 285 HIS A O 1
ATOM 2148 N N . SER A 1 286 ? 15.484 -23.890 -6.266 1.00 87.44 286 SER A N 1
ATOM 2149 C CA . SER A 1 286 ? 15.423 -23.003 -5.107 1.00 87.44 286 SER A CA 1
ATOM 2150 C C . SER A 1 286 ? 16.804 -22.814 -4.497 1.00 87.44 286 SER A C 1
ATOM 2152 O O . SER A 1 286 ? 17.590 -23.764 -4.463 1.00 87.44 286 SER A O 1
ATOM 2154 N N . TYR A 1 287 ? 17.075 -21.633 -3.958 1.00 82.25 287 TYR A N 1
ATOM 2155 C CA . TYR A 1 287 ? 18.346 -21.294 -3.327 1.00 82.25 287 TYR A CA 1
ATOM 2156 C C . TYR A 1 287 ? 18.125 -20.444 -2.076 1.00 82.25 287 TYR A C 1
ATOM 2158 O O . TYR A 1 287 ? 17.092 -19.800 -1.902 1.00 82.25 287 TYR A O 1
ATOM 2166 N N . ARG A 1 288 ? 19.092 -20.473 -1.155 1.00 77.56 288 ARG A N 1
ATOM 2167 C CA . ARG A 1 288 ? 19.036 -19.651 0.059 1.00 77.56 288 ARG A CA 1
ATOM 2168 C C . ARG A 1 288 ? 19.507 -18.241 -0.263 1.00 77.56 288 ARG A C 1
ATOM 2170 O O . ARG A 1 288 ? 20.564 -18.077 -0.870 1.00 77.56 288 ARG A O 1
ATOM 2177 N N . ARG A 1 289 ? 18.752 -17.247 0.192 1.00 70.88 289 ARG A N 1
ATOM 2178 C CA . ARG A 1 289 ? 19.066 -15.828 0.020 1.00 70.88 289 ARG A CA 1
ATOM 2179 C C . ARG A 1 289 ? 19.432 -15.230 1.380 1.00 70.88 289 ARG A C 1
ATOM 2181 O O . ARG A 1 289 ? 18.875 -15.616 2.405 1.00 70.88 289 ARG A O 1
ATOM 2188 N N . ASN A 1 290 ? 20.397 -14.312 1.393 1.00 56.72 290 ASN A N 1
ATOM 2189 C CA . ASN A 1 290 ? 20.613 -13.456 2.559 1.00 56.72 290 ASN A CA 1
ATOM 2190 C C . ASN A 1 290 ? 19.444 -12.472 2.641 1.00 56.72 290 ASN A C 1
ATOM 2192 O O . ASN A 1 290 ? 19.121 -11.839 1.641 1.00 56.72 290 ASN A O 1
ATOM 2196 N N . THR A 1 291 ? 18.844 -12.321 3.815 1.00 53.72 291 THR A N 1
ATOM 2197 C CA . THR A 1 291 ? 17.591 -11.575 4.023 1.00 53.72 291 THR A CA 1
ATOM 2198 C C . THR A 1 291 ? 17.649 -10.116 3.523 1.00 53.72 291 THR A C 1
ATOM 2200 O O . THR A 1 291 ? 16.612 -9.512 3.261 1.00 53.72 291 THR A O 1
ATOM 2203 N N . LEU A 1 292 ? 18.841 -9.506 3.401 1.00 54.38 292 LEU A N 1
ATOM 2204 C CA . LEU A 1 292 ? 19.057 -8.098 2.999 1.00 54.38 292 LEU A CA 1
ATOM 2205 C C . LEU A 1 292 ? 19.081 -7.874 1.472 1.00 54.38 292 LEU A C 1
ATOM 2207 O O . LEU A 1 292 ? 19.595 -6.854 1.010 1.00 54.38 292 LEU A O 1
ATOM 2211 N N . ALA A 1 293 ? 18.606 -8.837 0.681 1.00 62.25 293 ALA A N 1
ATOM 2212 C CA . ALA A 1 293 ? 18.645 -8.759 -0.775 1.00 62.25 293 ALA A CA 1
ATOM 2213 C C . ALA A 1 293 ? 17.285 -8.400 -1.377 1.00 62.25 293 ALA A C 1
ATOM 2215 O O . ALA A 1 293 ? 16.291 -9.068 -1.092 1.00 62.25 293 ALA A O 1
ATOM 2216 N N . ASP A 1 294 ? 17.282 -7.392 -2.250 1.00 75.38 294 ASP A N 1
ATOM 2217 C CA . ASP A 1 294 ? 16.169 -7.121 -3.161 1.00 75.38 294 ASP A CA 1
ATOM 2218 C C . ASP A 1 294 ? 16.358 -7.912 -4.465 1.00 75.38 294 ASP A C 1
ATOM 2220 O O . ASP A 1 294 ? 17.478 -8.340 -4.781 1.00 75.38 294 ASP A O 1
ATOM 2224 N N . SER A 1 295 ? 15.282 -8.134 -5.219 1.00 83.94 295 SER A N 1
ATOM 2225 C CA . SER A 1 295 ? 15.332 -8.918 -6.454 1.00 83.94 295 SER A CA 1
ATOM 2226 C C . SER A 1 295 ? 14.405 -8.444 -7.561 1.00 83.94 295 SER A C 1
ATOM 2228 O O . SER A 1 295 ? 13.391 -7.793 -7.343 1.00 83.94 295 SER A O 1
ATOM 2230 N N . GLN A 1 296 ? 14.782 -8.806 -8.786 1.00 87.88 296 GLN A N 1
ATOM 2231 C CA . GLN A 1 296 ? 13.975 -8.597 -9.978 1.00 87.88 296 GLN A CA 1
ATOM 2232 C C . GLN A 1 296 ? 14.127 -9.785 -10.929 1.00 87.88 296 GLN A C 1
ATOM 2234 O O . GLN A 1 296 ? 15.232 -10.290 -11.134 1.00 87.88 296 GLN A O 1
ATOM 2239 N N . ILE A 1 297 ? 13.034 -10.199 -11.567 1.00 90.25 297 ILE A N 1
ATOM 2240 C CA . ILE A 1 297 ? 13.067 -11.172 -12.663 1.00 90.25 297 ILE A CA 1
ATOM 2241 C C . ILE A 1 297 ? 13.374 -10.450 -13.983 1.00 90.25 297 ILE A C 1
ATOM 2243 O O . ILE A 1 297 ? 12.625 -9.564 -14.392 1.00 90.25 297 ILE A O 1
ATOM 2247 N N . VAL A 1 298 ? 14.449 -10.852 -14.664 1.00 88.75 298 VAL A N 1
ATOM 2248 C CA . VAL A 1 298 ? 14.856 -10.365 -15.994 1.00 88.75 298 VAL A CA 1
ATOM 2249 C C . VAL A 1 298 ? 15.430 -11.522 -16.804 1.00 88.75 298 VAL A C 1
ATOM 2251 O O . VAL A 1 298 ? 16.187 -12.330 -16.270 1.00 88.75 298 VAL A O 1
ATOM 2254 N N . ASP A 1 299 ? 15.070 -11.626 -18.086 1.00 85.44 299 ASP A N 1
ATOM 2255 C CA . ASP A 1 299 ? 15.474 -12.730 -18.974 1.00 85.44 299 ASP A CA 1
ATOM 2256 C C . ASP A 1 299 ? 15.207 -14.122 -18.356 1.00 85.44 299 ASP A C 1
ATOM 2258 O O . ASP A 1 299 ? 16.044 -15.027 -18.420 1.00 85.44 299 ASP A O 1
ATOM 2262 N N . SER A 1 300 ? 14.059 -14.279 -17.683 1.00 84.00 300 SER A N 1
ATOM 2263 C CA . SER A 1 300 ? 13.693 -15.487 -16.923 1.00 84.00 300 SER A CA 1
ATOM 2264 C C . SER A 1 300 ? 14.705 -15.910 -15.838 1.00 84.00 300 SER A C 1
ATOM 2266 O O . SER A 1 300 ? 14.728 -17.061 -15.396 1.00 84.00 300 SER A O 1
ATOM 2268 N N . LYS A 1 301 ? 15.531 -14.972 -15.359 1.00 85.62 301 LYS A N 1
ATOM 2269 C CA . LYS A 1 301 ? 16.447 -15.139 -14.225 1.00 85.62 301 LYS A CA 1
ATOM 2270 C C . LYS A 1 301 ? 16.088 -14.172 -13.099 1.00 85.62 301 LYS A C 1
ATOM 2272 O O . LYS A 1 301 ? 15.745 -13.024 -13.350 1.00 85.62 301 LYS A O 1
ATOM 2277 N N . VAL A 1 302 ? 16.226 -14.615 -11.851 1.00 88.19 302 VAL A N 1
ATOM 2278 C CA . VAL A 1 302 ? 16.081 -13.745 -10.673 1.00 88.19 302 VAL A CA 1
ATOM 2279 C C . VAL A 1 302 ? 17.425 -13.088 -10.388 1.00 88.19 302 VAL A C 1
ATOM 2281 O O . VAL A 1 302 ? 18.363 -13.772 -9.991 1.00 88.19 302 VAL A O 1
ATOM 2284 N N . ILE A 1 303 ? 17.541 -11.783 -10.608 1.00 87.56 303 ILE A N 1
ATOM 2285 C CA . ILE A 1 303 ? 18.710 -10.987 -10.233 1.00 87.56 303 ILE A CA 1
ATOM 2286 C C . ILE A 1 303 ? 18.524 -10.567 -8.778 1.00 87.56 303 ILE A C 1
ATOM 2288 O O . ILE A 1 303 ? 17.613 -9.798 -8.495 1.00 87.56 303 ILE A O 1
ATOM 2292 N N . ASP A 1 304 ? 19.386 -11.036 -7.868 1.00 85.62 304 ASP A N 1
ATOM 2293 C CA . ASP A 1 304 ? 19.406 -10.514 -6.492 1.00 85.62 304 ASP A CA 1
ATOM 2294 C C . ASP A 1 304 ? 20.504 -9.468 -6.329 1.00 85.62 304 ASP A C 1
ATOM 2296 O O . ASP A 1 304 ? 21.614 -9.638 -6.855 1.00 85.62 304 ASP A O 1
ATOM 2300 N N . VAL A 1 305 ? 20.217 -8.452 -5.520 1.00 82.25 305 VAL A N 1
ATOM 2301 C CA . VAL A 1 305 ? 21.137 -7.372 -5.173 1.00 82.25 305 VAL A CA 1
ATOM 2302 C C . VAL A 1 305 ? 21.162 -7.167 -3.665 1.00 82.25 305 VAL A C 1
ATOM 2304 O O . VAL A 1 305 ? 20.128 -6.937 -3.049 1.00 82.25 305 VAL A O 1
ATOM 2307 N N . PHE A 1 306 ? 22.352 -7.203 -3.066 1.00 78.06 306 PHE A N 1
ATOM 2308 C CA . PHE A 1 306 ? 22.552 -6.846 -1.658 1.00 78.06 306 PHE A CA 1
ATOM 2309 C C . PHE A 1 306 ? 23.916 -6.208 -1.422 1.00 78.06 306 PHE A C 1
ATOM 2311 O O . PHE A 1 306 ? 24.855 -6.396 -2.201 1.00 78.06 306 PHE A O 1
ATOM 2318 N N . SER A 1 307 ? 24.042 -5.477 -0.313 1.00 75.88 307 SER A N 1
ATOM 2319 C CA . SER A 1 307 ? 25.333 -4.989 0.167 1.00 75.88 307 SER A CA 1
ATOM 2320 C C . SER A 1 307 ? 25.837 -5.828 1.336 1.00 75.88 307 SER A C 1
ATOM 2322 O O . SER A 1 307 ? 25.084 -6.183 2.238 1.00 75.88 307 SER A O 1
ATOM 2324 N N . VAL A 1 308 ? 27.130 -6.148 1.328 1.00 73.75 308 VAL A N 1
ATOM 2325 C CA . VAL A 1 308 ? 27.802 -6.833 2.436 1.00 73.75 308 VAL A CA 1
ATOM 2326 C C . VAL A 1 308 ? 29.246 -6.358 2.518 1.00 73.75 308 VAL A C 1
ATOM 2328 O O . VAL A 1 308 ? 29.907 -6.231 1.495 1.00 73.75 308 VAL A O 1
ATOM 2331 N N . ASN A 1 309 ? 29.757 -6.083 3.722 1.00 73.69 309 ASN A N 1
ATOM 2332 C CA . ASN A 1 309 ? 31.175 -5.767 3.964 1.00 73.69 309 ASN A CA 1
ATOM 2333 C C . ASN A 1 309 ? 31.787 -4.722 3.005 1.00 73.69 309 ASN A C 1
ATOM 2335 O O . ASN A 1 309 ? 32.941 -4.839 2.596 1.00 73.69 309 ASN A O 1
ATOM 2339 N N . GLY A 1 310 ? 31.018 -3.697 2.633 1.00 75.00 310 GLY A N 1
ATOM 2340 C CA . GLY A 1 310 ? 31.502 -2.616 1.775 1.00 75.00 310 GLY A CA 1
ATOM 2341 C C . GLY A 1 310 ? 31.520 -2.920 0.268 1.00 75.00 310 GLY A C 1
ATOM 2342 O O . GLY A 1 310 ? 32.107 -2.153 -0.499 1.00 75.00 310 GLY A O 1
ATOM 2343 N N . VAL A 1 311 ? 30.891 -4.015 -0.170 1.00 82.38 311 VAL A N 1
ATOM 2344 C CA . VAL A 1 311 ? 30.692 -4.358 -1.587 1.00 82.38 311 VAL A CA 1
ATOM 2345 C C . VAL A 1 311 ? 29.207 -4.498 -1.924 1.00 82.38 311 VAL A C 1
ATOM 2347 O O . VAL A 1 311 ? 28.371 -4.686 -1.036 1.00 82.38 311 VAL A O 1
ATOM 2350 N N . LEU A 1 312 ? 28.887 -4.397 -3.213 1.00 84.50 312 LEU A N 1
ATOM 2351 C CA . LEU A 1 312 ? 27.604 -4.790 -3.791 1.00 84.50 312 LEU A CA 1
ATOM 2352 C C . LEU A 1 312 ? 27.763 -6.153 -4.453 1.00 84.50 312 LEU A C 1
ATOM 2354 O O . LEU A 1 312 ? 28.709 -6.371 -5.211 1.00 84.50 312 LEU A O 1
ATOM 2358 N N . VAL A 1 313 ? 26.830 -7.053 -4.176 1.00 85.12 313 VAL A N 1
ATOM 2359 C CA . VAL A 1 313 ? 26.732 -8.360 -4.822 1.00 85.12 313 VAL A CA 1
ATOM 2360 C C . VAL A 1 313 ? 25.497 -8.342 -5.708 1.00 85.12 313 VAL A C 1
ATOM 2362 O O . VAL A 1 313 ? 24.407 -8.057 -5.219 1.00 85.12 313 VAL A O 1
ATOM 2365 N N . VAL A 1 314 ? 25.675 -8.612 -7.002 1.00 87.75 314 VAL A N 1
ATOM 2366 C CA . VAL A 1 314 ? 24.640 -8.473 -8.038 1.00 87.75 314 VAL A CA 1
ATOM 2367 C C . VAL A 1 314 ? 24.685 -9.658 -8.980 1.00 87.75 314 VAL A C 1
ATOM 2369 O O . VAL A 1 314 ? 25.751 -10.013 -9.469 1.00 87.75 314 VAL A O 1
ATOM 2372 N N . GLY A 1 315 ? 23.541 -10.253 -9.282 1.00 80.50 315 GLY A N 1
ATOM 2373 C CA . GLY A 1 315 ? 23.435 -11.253 -10.345 1.00 80.50 315 GLY A CA 1
ATOM 2374 C C . GLY A 1 315 ? 22.507 -12.401 -9.978 1.00 80.50 315 GLY A C 1
ATOM 2375 O O . GLY A 1 315 ? 21.947 -12.410 -8.881 1.00 80.50 315 GLY A O 1
ATOM 2376 N N . PRO A 1 316 ? 22.316 -13.373 -10.875 1.00 77.06 316 PRO A N 1
ATOM 2377 C CA . PRO A 1 316 ? 21.394 -14.473 -10.638 1.00 77.06 316 PRO A CA 1
ATOM 2378 C C . PRO A 1 316 ? 22.029 -15.642 -9.886 1.00 77.06 316 PRO A C 1
ATOM 2380 O O . PRO A 1 316 ? 23.153 -16.019 -10.192 1.00 77.06 316 PRO A O 1
ATOM 2383 N N . ASP A 1 317 ? 21.302 -16.225 -8.924 1.00 69.88 317 ASP A N 1
ATOM 2384 C CA . ASP A 1 317 ? 21.653 -17.466 -8.200 1.00 69.88 317 ASP A CA 1
ATOM 2385 C C . ASP A 1 317 ? 23.167 -17.611 -7.896 1.00 69.88 317 ASP A C 1
ATOM 2387 O O . ASP A 1 317 ? 23.706 -16.875 -7.068 1.00 69.88 317 ASP A O 1
ATOM 2391 N N . LYS A 1 318 ? 23.885 -18.510 -8.586 1.00 66.88 318 LYS A N 1
ATOM 2392 C CA . LYS A 1 318 ? 25.331 -18.743 -8.400 1.00 66.88 318 LYS A CA 1
ATOM 2393 C C . LYS A 1 318 ? 26.235 -17.829 -9.240 1.00 66.88 318 LYS A C 1
ATOM 2395 O O . LYS A 1 318 ? 27.437 -17.769 -8.993 1.00 66.88 318 LYS A O 1
ATOM 2400 N N . GLU A 1 319 ? 25.691 -17.111 -10.218 1.00 79.62 319 GLU A N 1
ATOM 2401 C CA . GLU A 1 319 ? 26.407 -16.208 -11.131 1.00 79.62 319 GLU A CA 1
ATOM 2402 C C . GLU A 1 319 ? 26.454 -14.774 -10.564 1.00 79.62 319 GLU A C 1
ATOM 2404 O O . GLU A 1 319 ? 25.978 -13.819 -11.177 1.00 79.62 319 GLU A O 1
ATOM 2409 N N . LYS A 1 320 ? 27.017 -14.606 -9.361 1.00 82.88 320 LYS A N 1
ATOM 2410 C CA . LYS A 1 320 ? 27.116 -13.294 -8.705 1.00 82.88 320 LYS A CA 1
ATOM 2411 C C . LYS A 1 320 ? 28.362 -12.520 -9.149 1.00 82.88 320 LYS A C 1
ATOM 2413 O O . LYS A 1 320 ? 29.487 -13.004 -9.038 1.00 82.88 320 LYS A O 1
ATOM 2418 N N . ASN A 1 321 ? 28.165 -11.279 -9.568 1.00 88.00 321 ASN A N 1
ATOM 2419 C CA . ASN A 1 321 ? 29.202 -10.264 -9.689 1.00 88.00 321 ASN A CA 1
ATOM 2420 C C . ASN A 1 321 ? 29.376 -9.531 -8.352 1.00 88.00 321 ASN A C 1
ATOM 2422 O O . ASN A 1 321 ? 28.423 -9.348 -7.594 1.00 88.00 321 ASN A O 1
ATOM 2426 N N . ILE A 1 322 ? 30.607 -9.108 -8.068 1.00 87.50 322 ILE A N 1
ATOM 2427 C CA . ILE A 1 322 ? 30.951 -8.325 -6.880 1.00 87.50 322 ILE A CA 1
ATOM 2428 C C . ILE A 1 322 ? 31.548 -7.006 -7.358 1.00 87.50 322 ILE A C 1
ATOM 2430 O O . ILE A 1 322 ? 32.568 -7.008 -8.050 1.00 87.50 322 ILE A O 1
ATOM 2434 N N . ALA A 1 323 ? 30.935 -5.895 -6.964 1.00 87.38 323 ALA A N 1
ATOM 2435 C CA . ALA A 1 323 ? 31.423 -4.553 -7.242 1.00 87.38 323 ALA A CA 1
ATOM 2436 C C . ALA A 1 323 ? 31.803 -3.829 -5.944 1.00 87.38 323 ALA A C 1
ATOM 2438 O O . ALA A 1 323 ? 31.117 -3.972 -4.927 1.00 87.38 323 ALA A O 1
ATOM 2439 N N . PRO A 1 324 ? 32.870 -3.012 -5.946 1.00 86.75 324 PRO A N 1
ATOM 2440 C CA . PRO A 1 324 ? 33.128 -2.111 -4.832 1.00 86.75 324 PRO A CA 1
ATOM 2441 C C . PRO A 1 324 ? 31.985 -1.098 -4.702 1.00 86.75 324 PRO A C 1
ATOM 2443 O O . PRO A 1 324 ? 31.445 -0.633 -5.709 1.00 86.75 324 PRO A O 1
ATOM 2446 N N . LEU A 1 325 ? 31.646 -0.711 -3.469 1.00 83.12 325 LEU A N 1
ATOM 2447 C CA . LEU A 1 325 ? 30.723 0.402 -3.266 1.00 83.12 325 LEU A CA 1
ATOM 2448 C C . LEU A 1 325 ? 31.279 1.693 -3.889 1.00 83.12 325 LEU A C 1
ATOM 2450 O O . LEU A 1 325 ? 32.484 1.957 -3.789 1.00 83.12 325 LEU A O 1
ATOM 2454 N N . PRO A 1 326 ? 30.417 2.543 -4.476 1.00 82.62 326 PRO A N 1
ATOM 2455 C CA . PRO A 1 326 ? 30.817 3.881 -4.884 1.00 82.62 326 PRO A CA 1
ATOM 2456 C C . PRO A 1 326 ? 31.430 4.653 -3.714 1.00 82.62 326 PRO A C 1
ATOM 2458 O O . PRO A 1 326 ? 30.976 4.542 -2.575 1.00 82.62 326 PRO A O 1
ATOM 2461 N N . SER A 1 327 ? 32.421 5.502 -3.996 1.00 81.44 327 SER A N 1
ATOM 2462 C CA . SER A 1 327 ? 33.105 6.306 -2.971 1.00 81.44 327 SER A CA 1
ATOM 2463 C C . SER A 1 327 ? 32.162 7.213 -2.174 1.00 81.44 327 SER A C 1
ATOM 2465 O O . SER A 1 327 ? 32.455 7.520 -1.020 1.00 81.44 327 SER A O 1
ATOM 2467 N N . LEU A 1 328 ? 31.018 7.587 -2.759 1.00 78.88 328 LEU A N 1
ATOM 2468 C CA . LEU A 1 328 ? 29.927 8.295 -2.085 1.00 78.88 328 LEU A CA 1
ATOM 2469 C C . LEU A 1 328 ? 29.453 7.566 -0.814 1.00 78.88 328 LEU A C 1
ATOM 2471 O O . LEU A 1 328 ? 29.113 8.212 0.170 1.00 78.88 328 LEU A O 1
ATOM 2475 N N . PHE A 1 329 ? 29.496 6.235 -0.823 1.00 78.00 329 PHE A N 1
ATOM 2476 C CA . PHE A 1 329 ? 29.067 5.361 0.267 1.00 78.00 329 PHE A CA 1
ATOM 2477 C C . PHE A 1 329 ? 30.240 4.763 1.049 1.00 78.00 329 PHE A C 1
ATOM 2479 O O . PHE A 1 329 ? 30.074 3.814 1.813 1.00 78.00 329 PHE A O 1
ATOM 2486 N N . ALA A 1 330 ? 31.448 5.317 0.905 1.00 77.25 330 ALA A N 1
ATOM 2487 C CA . ALA A 1 330 ? 32.585 4.882 1.705 1.00 77.25 330 ALA A CA 1
ATOM 2488 C C . ALA A 1 330 ? 32.287 5.084 3.203 1.00 77.25 330 ALA A C 1
ATOM 2490 O O . ALA A 1 330 ? 31.900 6.177 3.636 1.00 77.25 330 ALA A O 1
ATOM 2491 N N . GLY A 1 331 ? 32.449 4.015 3.988 1.00 67.44 331 GLY A N 1
ATOM 2492 C CA . GLY A 1 331 ? 32.152 4.011 5.423 1.00 67.44 331 GLY A CA 1
ATOM 2493 C C . GLY A 1 331 ? 30.662 4.090 5.768 1.00 67.44 331 GLY A C 1
ATOM 2494 O O . GLY A 1 331 ? 30.343 4.416 6.908 1.00 67.44 331 GLY A O 1
ATOM 2495 N N . ALA A 1 332 ? 29.767 3.838 4.806 1.00 68.12 332 ALA A N 1
ATOM 2496 C CA . ALA A 1 332 ? 28.348 3.668 5.086 1.00 68.12 332 ALA A CA 1
ATOM 2497 C C . ALA A 1 332 ? 28.153 2.480 6.035 1.00 68.12 332 ALA A C 1
ATOM 2499 O O . ALA A 1 332 ? 28.703 1.400 5.806 1.00 68.12 332 ALA A O 1
ATOM 2500 N N . SER A 1 333 ? 27.400 2.699 7.108 1.00 59.25 333 SER A N 1
ATOM 2501 C CA . SER A 1 333 ? 27.070 1.668 8.095 1.00 59.25 333 SER A CA 1
ATOM 2502 C C . SER A 1 333 ? 25.665 1.101 7.904 1.00 59.25 333 SER A C 1
ATOM 2504 O O . SER A 1 333 ? 25.396 0.019 8.408 1.00 59.25 333 SER A O 1
ATOM 2506 N N . MET A 1 334 ? 24.787 1.822 7.194 1.00 63.56 334 MET A N 1
ATOM 2507 C CA . MET A 1 334 ? 23.354 1.528 7.073 1.00 63.56 334 MET A CA 1
ATOM 2508 C C . MET A 1 334 ? 22.915 1.709 5.617 1.00 63.56 334 MET A C 1
ATOM 2510 O O . MET A 1 334 ? 22.352 2.740 5.245 1.00 63.56 334 MET A O 1
ATOM 2514 N N . LEU A 1 335 ? 23.254 0.723 4.780 1.00 71.44 335 LEU A N 1
ATOM 2515 C CA . LEU A 1 335 ? 22.903 0.712 3.361 1.00 71.44 335 LEU A CA 1
ATOM 2516 C C . LEU A 1 335 ? 21.645 -0.107 3.114 1.00 71.44 335 LEU A C 1
ATOM 2518 O O . LEU A 1 335 ? 21.584 -1.269 3.506 1.00 71.44 335 LEU A O 1
ATOM 2522 N N . SER A 1 336 ? 20.710 0.470 2.369 1.00 70.69 336 SER A N 1
ATOM 2523 C CA . SER A 1 336 ? 19.559 -0.239 1.824 1.00 70.69 336 SER A CA 1
ATOM 2524 C C . SER A 1 336 ? 19.583 -0.199 0.300 1.00 70.69 336 SER A C 1
ATOM 2526 O O . SER A 1 336 ? 19.929 0.809 -0.327 1.00 70.69 336 SER A O 1
ATOM 2528 N N . VAL A 1 337 ? 19.236 -1.335 -0.298 1.00 73.75 337 VAL A N 1
ATOM 2529 C CA . VAL A 1 337 ? 18.947 -1.437 -1.726 1.00 73.75 337 VAL A CA 1
ATOM 2530 C C . VAL A 1 337 ? 17.460 -1.143 -1.874 1.00 73.75 337 VAL A C 1
ATOM 2532 O O . VAL A 1 337 ? 16.631 -1.849 -1.310 1.00 73.75 337 VAL A O 1
ATOM 2535 N N . GLY A 1 338 ? 17.150 -0.035 -2.543 1.00 70.75 338 GLY A N 1
ATOM 2536 C CA . GLY A 1 338 ? 15.790 0.362 -2.880 1.00 70.75 338 GLY A CA 1
ATOM 2537 C C . GLY A 1 338 ? 15.385 -0.250 -4.215 1.00 70.75 338 GLY A C 1
ATOM 2538 O O . GLY A 1 338 ? 15.436 -1.451 -4.392 1.00 70.75 338 GLY A O 1
ATOM 2539 N N . ARG A 1 339 ? 15.009 0.581 -5.188 1.00 78.31 339 ARG A N 1
ATOM 2540 C CA . ARG A 1 3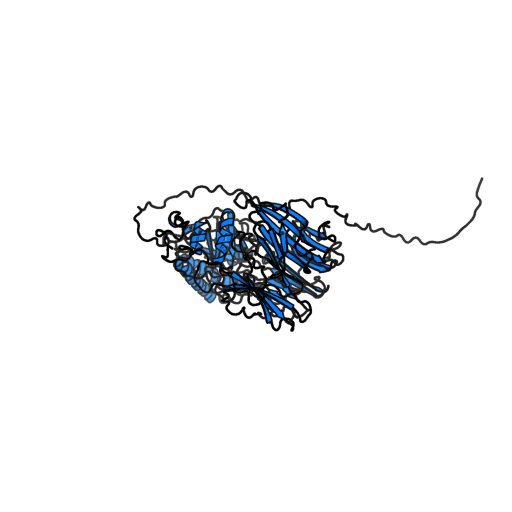39 ? 14.526 0.126 -6.501 1.00 78.31 339 ARG A CA 1
ATOM 2541 C C . ARG A 1 339 ? 15.598 -0.562 -7.348 1.00 78.31 339 ARG A C 1
ATOM 2543 O O . ARG A 1 339 ? 16.682 -0.005 -7.527 1.00 78.31 339 ARG A O 1
ATOM 2550 N N . LEU A 1 340 ? 15.235 -1.694 -7.954 1.00 87.88 340 LEU A N 1
ATOM 2551 C CA . LEU A 1 340 ? 15.979 -2.383 -9.013 1.00 87.88 340 LEU A CA 1
ATOM 2552 C C . LEU A 1 340 ? 15.266 -2.238 -10.362 1.00 87.88 340 LEU A C 1
ATOM 2554 O O . LEU A 1 340 ? 14.048 -2.372 -10.444 1.00 87.88 340 LEU A O 1
ATOM 2558 N N . SER A 1 341 ? 16.029 -1.973 -11.424 1.00 92.50 341 SER A N 1
ATOM 2559 C CA . SER A 1 341 ? 15.503 -1.922 -12.790 1.00 92.50 341 SER A CA 1
ATOM 2560 C C . SER A 1 341 ? 16.556 -2.342 -13.812 1.00 92.50 341 SER A C 1
ATOM 2562 O O . SER A 1 341 ? 17.239 -1.515 -14.415 1.00 92.50 341 SER A O 1
ATOM 2564 N N . PHE A 1 342 ? 16.667 -3.641 -14.029 1.00 93.12 342 PHE A N 1
ATOM 2565 C CA . PHE A 1 342 ? 17.399 -4.267 -15.118 1.00 93.12 342 PHE A CA 1
ATOM 2566 C C . PHE A 1 342 ? 16.484 -4.441 -16.332 1.00 93.12 342 PHE A C 1
ATOM 2568 O O . PHE A 1 342 ? 15.310 -4.785 -16.190 1.00 93.12 342 PHE A O 1
ATOM 2575 N N . VAL A 1 343 ? 17.031 -4.179 -17.519 1.00 92.62 343 VAL A N 1
ATOM 2576 C CA . VAL A 1 343 ? 16.362 -4.431 -18.812 1.00 92.62 343 VAL A CA 1
ATOM 2577 C C . VAL A 1 343 ? 16.892 -5.690 -19.488 1.00 92.62 343 VAL A C 1
ATOM 2579 O O . VAL A 1 343 ? 16.217 -6.261 -20.335 1.00 92.62 343 VAL A O 1
ATOM 2582 N N . ASP A 1 344 ? 18.098 -6.109 -19.106 1.00 90.31 344 ASP A N 1
ATOM 2583 C CA . ASP A 1 344 ? 18.726 -7.375 -19.463 1.00 90.31 344 ASP A CA 1
ATOM 2584 C C . ASP A 1 344 ? 19.777 -7.735 -18.395 1.00 90.31 344 ASP A C 1
ATOM 2586 O O . ASP A 1 344 ? 20.038 -6.963 -17.468 1.00 90.31 344 ASP A O 1
ATOM 2590 N N . ALA A 1 345 ? 20.415 -8.899 -18.525 1.00 86.69 345 ALA A N 1
ATOM 2591 C CA . ALA A 1 345 ? 21.424 -9.371 -17.571 1.00 86.69 345 ALA A CA 1
ATOM 2592 C C . ALA A 1 345 ? 22.672 -8.467 -17.399 1.00 86.69 345 ALA A C 1
ATOM 2594 O O . ALA A 1 345 ? 23.437 -8.666 -16.454 1.00 86.69 345 ALA A O 1
ATOM 2595 N N . ASN A 1 346 ? 22.924 -7.510 -18.300 1.00 90.31 346 ASN A N 1
ATOM 2596 C CA . ASN A 1 346 ? 24.082 -6.613 -18.250 1.00 90.31 346 ASN A CA 1
ATOM 2597 C C . ASN A 1 346 ? 23.709 -5.172 -17.890 1.00 90.31 346 ASN A C 1
ATOM 2599 O O . ASN A 1 346 ? 24.481 -4.503 -17.202 1.00 90.31 346 ASN A O 1
ATOM 2603 N N . ASN A 1 347 ? 22.567 -4.693 -18.378 1.00 93.69 347 ASN A N 1
ATOM 2604 C CA . ASN A 1 347 ? 22.142 -3.307 -18.269 1.00 93.69 347 ASN A CA 1
ATOM 2605 C C . ASN A 1 347 ? 21.082 -3.158 -17.182 1.00 93.69 347 ASN A C 1
ATOM 2607 O O . ASN A 1 347 ? 19.975 -3.691 -17.292 1.00 93.69 347 ASN A O 1
ATOM 2611 N N . GLY A 1 348 ? 21.400 -2.380 -16.152 1.00 93.50 348 GLY A N 1
ATOM 2612 C CA . GLY A 1 348 ? 20.446 -2.138 -15.084 1.00 93.50 348 GLY A CA 1
ATOM 2613 C C . GLY A 1 348 ? 20.786 -0.980 -14.179 1.00 93.50 348 GLY A C 1
ATOM 2614 O O . GLY A 1 348 ? 21.923 -0.504 -14.114 1.00 93.50 348 GLY A O 1
ATOM 2615 N N . TRP A 1 349 ? 19.753 -0.536 -13.479 1.00 93.88 349 TRP A N 1
ATOM 2616 C CA . TRP A 1 349 ? 19.818 0.477 -12.446 1.00 93.88 349 TRP A CA 1
ATOM 2617 C C . TRP A 1 349 ? 19.516 -0.110 -11.077 1.00 93.88 349 TRP A C 1
ATOM 2619 O O . TRP A 1 349 ? 18.710 -1.030 -10.944 1.00 93.88 349 TRP A O 1
ATOM 2629 N N . LEU A 1 350 ? 20.145 0.471 -10.059 1.00 89.50 350 LEU A N 1
ATOM 2630 C CA . LEU A 1 350 ? 19.775 0.257 -8.668 1.00 89.50 350 LEU A CA 1
ATOM 2631 C C . LEU A 1 350 ? 19.799 1.583 -7.911 1.00 89.50 350 LEU A C 1
ATOM 2633 O O . LEU A 1 350 ? 20.688 2.410 -8.123 1.00 89.50 350 LEU A O 1
ATOM 2637 N N . VAL A 1 351 ? 18.833 1.788 -7.024 1.00 85.88 351 VAL A N 1
ATOM 2638 C CA . VAL A 1 351 ? 18.830 2.907 -6.079 1.00 85.88 351 VAL A CA 1
ATOM 2639 C C . VAL A 1 351 ? 19.435 2.418 -4.774 1.00 85.88 351 VAL A C 1
ATOM 2641 O O . VAL A 1 351 ? 18.905 1.513 -4.137 1.00 85.88 351 VAL A O 1
ATOM 2644 N N . LEU A 1 352 ? 20.556 3.014 -4.380 1.00 82.50 352 LEU A N 1
ATOM 2645 C CA . LEU A 1 352 ? 21.222 2.734 -3.116 1.00 82.50 352 LEU A CA 1
ATOM 2646 C C . LEU A 1 352 ? 21.009 3.900 -2.158 1.00 82.50 352 LEU A C 1
ATOM 2648 O O . LEU A 1 352 ? 21.267 5.050 -2.526 1.00 82.50 352 LEU A O 1
ATOM 2652 N N . SER A 1 353 ? 20.591 3.600 -0.935 1.00 78.81 353 SER A N 1
ATOM 2653 C CA . SER A 1 353 ? 20.356 4.597 0.105 1.00 78.81 353 SER A CA 1
ATOM 2654 C C . SER A 1 353 ? 21.244 4.331 1.310 1.00 78.81 353 SER A C 1
ATOM 2656 O O . SER A 1 353 ? 21.440 3.191 1.714 1.00 78.81 353 SER A O 1
ATOM 2658 N N . ASP A 1 354 ? 21.793 5.397 1.876 1.00 75.38 354 ASP A N 1
ATOM 2659 C CA . ASP A 1 354 ? 22.606 5.385 3.085 1.00 75.38 354 ASP A CA 1
ATOM 2660 C C . ASP A 1 354 ? 21.954 6.276 4.128 1.00 75.38 354 ASP A C 1
ATOM 2662 O O . ASP A 1 354 ? 21.755 7.475 3.903 1.00 75.38 354 ASP A O 1
ATOM 2666 N N . HIS A 1 355 ? 21.621 5.672 5.258 1.00 68.69 355 HIS A N 1
ATOM 2667 C CA . HIS A 1 355 ? 20.899 6.305 6.350 1.00 68.69 355 HIS A CA 1
ATOM 2668 C C . HIS A 1 355 ? 21.879 6.594 7.489 1.00 68.69 355 HIS A C 1
ATOM 2670 O O . HIS A 1 355 ? 21.922 5.904 8.504 1.00 68.69 355 HIS A O 1
ATOM 2676 N N . ARG A 1 356 ? 22.724 7.619 7.317 1.00 63.47 356 ARG A N 1
ATOM 2677 C CA . ARG A 1 356 ? 23.720 7.994 8.332 1.00 63.47 356 ARG A CA 1
ATOM 2678 C C . ARG A 1 356 ? 23.103 8.842 9.429 1.00 63.47 356 ARG A C 1
ATOM 2680 O O . ARG A 1 356 ? 22.240 9.681 9.182 1.00 63.47 356 ARG A O 1
ATOM 2687 N N . ASN A 1 357 ? 23.654 8.711 10.634 1.00 55.56 357 ASN A N 1
ATOM 2688 C CA . ASN A 1 357 ? 23.292 9.533 11.790 1.00 55.56 357 ASN A CA 1
ATOM 2689 C C . ASN A 1 357 ? 21.795 9.469 12.133 1.00 55.56 357 ASN A C 1
ATOM 2691 O O . ASN A 1 357 ? 21.242 10.425 12.666 1.00 55.56 357 ASN A O 1
ATOM 2695 N N . CYS A 1 358 ? 21.133 8.337 11.884 1.00 54.16 358 CYS A N 1
ATOM 2696 C CA . CYS A 1 358 ? 19.732 8.135 12.275 1.00 54.16 358 CYS A CA 1
ATOM 2697 C C . CYS A 1 358 ? 19.575 7.847 13.786 1.00 54.16 358 CYS A C 1
ATOM 2699 O O . CYS A 1 358 ? 18.562 7.342 14.252 1.00 54.16 358 CYS A O 1
ATOM 2701 N N . SER A 1 359 ? 20.568 8.268 14.575 1.00 45.78 359 SER A N 1
ATOM 2702 C CA . SER A 1 359 ? 20.457 8.529 16.005 1.00 45.78 359 SER A CA 1
ATOM 2703 C C . SER A 1 359 ? 20.142 10.013 16.181 1.00 45.78 359 SER A C 1
ATOM 2705 O O . SER A 1 359 ? 20.924 10.883 15.793 1.00 45.78 359 SER A O 1
ATOM 2707 N N . ILE A 1 360 ? 18.967 10.315 16.719 1.00 46.97 360 ILE A N 1
ATOM 2708 C CA . ILE A 1 360 ? 18.466 11.682 16.809 1.00 46.97 360 ILE A CA 1
ATOM 2709 C C . ILE A 1 360 ? 19.399 12.616 17.626 1.00 46.97 360 ILE A C 1
ATOM 2711 O O . ILE A 1 360 ? 19.989 12.180 18.619 1.00 46.97 360 ILE A O 1
ATOM 2715 N N . PRO A 1 361 ? 19.499 13.920 17.258 1.00 43.50 361 PRO A N 1
ATOM 2716 C CA . PRO A 1 361 ? 18.734 14.601 16.210 1.00 43.50 361 PRO A CA 1
ATOM 2717 C C . PRO A 1 361 ? 19.492 14.775 14.889 1.00 43.50 361 PRO A C 1
ATOM 2719 O O . PRO A 1 361 ? 20.406 15.595 14.793 1.00 43.50 361 PRO A O 1
ATOM 2722 N N . GLY A 1 362 ? 19.004 14.096 13.841 1.00 51.84 362 GLY A N 1
ATOM 2723 C CA . GLY A 1 362 ? 19.313 14.398 12.439 1.00 51.84 362 GLY A CA 1
ATOM 2724 C C . GLY A 1 362 ? 19.661 13.179 11.586 1.00 51.84 362 GLY A C 1
ATOM 2725 O O . GLY A 1 362 ? 20.836 12.966 11.307 1.00 51.84 362 GLY A O 1
ATOM 2726 N N . CYS A 1 363 ? 18.653 12.452 11.093 1.00 55.47 363 CYS A N 1
ATOM 2727 C CA . CYS A 1 363 ? 18.879 11.391 10.111 1.00 55.47 363 CYS A CA 1
ATOM 2728 C C . CYS A 1 363 ? 19.267 12.027 8.769 1.00 55.47 363 CYS A C 1
ATOM 2730 O O . CYS A 1 363 ? 18.548 12.852 8.195 1.00 55.47 363 CYS A O 1
ATOM 2732 N N . GLN A 1 364 ? 20.454 11.688 8.282 1.00 66.94 364 GLN A N 1
ATOM 2733 C CA . GLN A 1 364 ? 20.958 12.119 6.988 1.00 66.94 364 GLN A CA 1
ATOM 2734 C C . GLN A 1 364 ? 20.814 10.961 6.020 1.00 66.94 364 GLN A C 1
ATOM 2736 O O . GLN A 1 364 ? 21.563 9.992 6.085 1.00 66.94 364 GLN A O 1
ATOM 2741 N N . THR A 1 365 ? 19.855 11.083 5.108 1.00 70.31 365 THR A N 1
ATOM 2742 C CA . THR A 1 365 ? 19.668 10.096 4.049 1.00 70.31 365 THR A CA 1
ATOM 2743 C C . THR A 1 365 ? 20.367 10.580 2.790 1.00 70.31 365 THR A C 1
ATOM 2745 O O . THR A 1 365 ? 20.143 11.700 2.329 1.00 70.31 365 THR A O 1
ATOM 2748 N N . THR A 1 366 ? 21.228 9.739 2.232 1.00 76.12 366 THR A N 1
ATOM 2749 C CA . THR A 1 366 ? 21.837 9.949 0.916 1.00 76.12 366 THR A CA 1
ATOM 2750 C C . THR A 1 366 ? 21.379 8.839 -0.006 1.00 76.12 366 THR A C 1
ATOM 2752 O O . THR A 1 366 ? 21.615 7.678 0.288 1.00 76.12 366 THR A O 1
ATOM 2755 N N . THR A 1 367 ? 20.752 9.185 -1.124 1.00 80.38 367 THR A N 1
ATOM 2756 C CA . THR A 1 367 ? 20.325 8.231 -2.155 1.00 80.38 367 THR A CA 1
ATOM 2757 C C . THR A 1 367 ? 21.143 8.432 -3.420 1.00 80.38 367 THR A C 1
ATOM 2759 O O . THR A 1 367 ? 21.389 9.573 -3.824 1.00 80.38 367 THR A O 1
ATOM 2762 N N . ALA A 1 368 ? 21.506 7.349 -4.093 1.00 85.56 368 ALA A N 1
ATOM 2763 C CA . ALA A 1 368 ? 22.115 7.392 -5.411 1.00 85.56 368 ALA A CA 1
ATOM 2764 C C . ALA A 1 368 ? 21.489 6.361 -6.342 1.00 85.56 368 ALA A C 1
ATOM 2766 O O . ALA A 1 368 ? 21.372 5.190 -5.999 1.00 85.56 368 ALA A O 1
ATOM 2767 N N . LEU A 1 369 ? 21.168 6.800 -7.552 1.00 89.75 369 LEU A N 1
ATOM 2768 C CA . LEU A 1 369 ? 20.897 5.931 -8.680 1.00 89.75 369 LEU A CA 1
ATOM 2769 C C . LEU A 1 369 ? 22.236 5.500 -9.282 1.00 89.75 369 LEU A C 1
ATOM 2771 O O . LEU A 1 369 ? 23.003 6.328 -9.790 1.00 89.75 369 LEU A O 1
ATOM 2775 N N . LEU A 1 370 ? 22.527 4.208 -9.212 1.00 91.25 370 LEU A N 1
ATOM 2776 C CA . LEU A 1 370 ? 23.689 3.599 -9.839 1.00 91.25 370 LEU A CA 1
ATOM 2777 C C . LEU A 1 370 ? 23.270 2.896 -11.126 1.00 91.25 370 LEU A C 1
ATOM 2779 O O . LEU A 1 370 ? 22.208 2.286 -11.191 1.00 91.25 370 LEU A O 1
ATOM 2783 N N . SER A 1 371 ? 24.134 2.965 -12.131 1.00 92.88 371 SER A N 1
ATOM 2784 C CA . SER A 1 371 ? 23.945 2.339 -13.434 1.00 92.88 371 SER A CA 1
ATOM 2785 C C . SER A 1 371 ? 25.073 1.356 -13.722 1.00 92.88 371 SER A C 1
ATOM 2787 O O . SER A 1 371 ? 26.241 1.655 -13.457 1.00 92.88 371 SER A O 1
ATOM 2789 N N . THR A 1 372 ? 24.726 0.190 -14.262 1.00 92.94 372 THR A N 1
ATOM 2790 C CA . THR A 1 372 ? 25.664 -0.811 -14.772 1.00 92.94 372 THR A CA 1
ATOM 2791 C C . THR A 1 372 ? 25.330 -1.174 -16.217 1.00 92.94 372 THR A C 1
ATOM 2793 O O . THR A 1 372 ? 24.176 -1.109 -16.640 1.00 92.94 372 THR A O 1
ATOM 2796 N N . VAL A 1 373 ? 26.367 -1.543 -16.969 1.00 94.25 373 VAL A N 1
ATOM 2797 C CA . VAL A 1 373 ? 26.291 -2.064 -18.346 1.00 94.25 373 VAL A CA 1
ATOM 2798 C C . VAL A 1 373 ? 27.050 -3.391 -18.493 1.00 94.25 373 VAL A C 1
ATOM 2800 O O . VAL A 1 373 ? 27.304 -3.856 -19.603 1.00 94.25 373 VAL A O 1
ATOM 2803 N N . ASP A 1 374 ? 27.485 -3.979 -17.375 1.00 92.00 374 ASP A N 1
ATOM 2804 C CA . ASP A 1 374 ? 28.319 -5.184 -17.321 1.00 92.00 374 ASP A CA 1
ATOM 2805 C C . ASP A 1 374 ? 27.829 -6.226 -16.300 1.00 92.00 374 ASP A C 1
ATOM 2807 O O . ASP A 1 374 ? 28.592 -7.117 -15.900 1.00 92.00 374 ASP A O 1
ATOM 2811 N N . GLY A 1 375 ? 26.556 -6.118 -15.905 1.00 87.75 375 GLY A N 1
ATOM 2812 C CA . GLY A 1 375 ? 25.875 -7.038 -14.993 1.00 87.75 375 GLY A CA 1
ATOM 2813 C C . GLY A 1 375 ? 26.188 -6.784 -13.521 1.00 87.75 375 GLY A C 1
ATOM 2814 O O . GLY A 1 375 ? 26.084 -7.692 -12.699 1.00 87.75 375 GLY A O 1
ATOM 2815 N N . GLY A 1 376 ? 26.619 -5.569 -13.182 1.00 89.62 376 GLY A N 1
ATOM 2816 C CA . GLY A 1 376 ? 26.976 -5.175 -11.823 1.00 89.62 376 GLY A CA 1
ATOM 2817 C C . GLY A 1 376 ? 28.409 -5.525 -11.433 1.00 89.62 376 GLY A C 1
ATOM 2818 O O . GLY A 1 376 ? 28.695 -5.644 -10.245 1.00 89.62 376 GLY A O 1
ATOM 2819 N N . ARG A 1 377 ? 29.325 -5.690 -12.400 1.00 89.12 377 ARG A N 1
ATOM 2820 C CA . ARG A 1 377 ? 30.773 -5.748 -12.111 1.00 89.12 377 ARG A CA 1
ATOM 2821 C C . ARG A 1 377 ? 31.319 -4.357 -11.827 1.00 89.12 377 ARG A C 1
ATOM 2823 O O . ARG A 1 377 ? 32.206 -4.196 -10.990 1.00 89.12 377 ARG A O 1
ATOM 2830 N N . THR A 1 378 ? 30.779 -3.354 -12.509 1.00 89.44 378 THR A N 1
ATOM 2831 C CA . THR A 1 378 ? 31.062 -1.945 -12.263 1.00 89.44 378 THR A CA 1
ATOM 2832 C C . THR A 1 378 ? 29.780 -1.122 -12.242 1.00 89.44 378 THR A C 1
ATOM 2834 O O . THR A 1 378 ? 28.777 -1.467 -12.872 1.00 89.44 378 THR A O 1
ATOM 2837 N N . PHE A 1 379 ? 29.831 -0.018 -11.495 1.00 89.12 379 PHE A N 1
ATOM 2838 C CA . PHE A 1 379 ? 28.745 0.945 -11.385 1.00 89.12 379 PHE A CA 1
ATOM 2839 C C . PHE A 1 379 ? 29.249 2.361 -11.629 1.00 89.12 379 PHE A C 1
ATOM 2841 O O . PHE A 1 379 ? 30.316 2.749 -11.145 1.00 89.12 379 PHE A O 1
ATOM 2848 N N . ILE A 1 380 ? 28.437 3.152 -12.323 1.00 87.19 380 ILE A N 1
ATOM 2849 C CA . ILE A 1 380 ? 28.556 4.608 -12.365 1.00 87.19 380 ILE A CA 1
ATOM 2850 C C . ILE A 1 380 ? 27.413 5.235 -11.571 1.00 87.19 380 ILE A C 1
ATOM 2852 O O . ILE A 1 380 ? 26.296 4.724 -11.562 1.00 87.19 380 ILE A O 1
ATOM 2856 N N . THR A 1 381 ? 27.670 6.360 -10.911 1.00 86.62 381 THR A N 1
ATOM 2857 C CA . THR A 1 381 ? 26.614 7.139 -10.256 1.00 86.62 381 THR A CA 1
ATOM 2858 C C . THR A 1 381 ? 25.911 8.003 -11.301 1.00 86.62 381 THR A C 1
ATOM 2860 O O . THR A 1 381 ? 26.470 9.001 -11.752 1.00 86.62 381 THR A O 1
ATOM 2863 N N . ALA A 1 382 ? 24.701 7.601 -11.693 1.00 82.19 382 ALA A N 1
ATOM 2864 C CA . ALA A 1 382 ? 23.865 8.276 -12.688 1.00 82.19 382 ALA A CA 1
ATOM 2865 C C . ALA A 1 382 ? 23.180 9.528 -12.117 1.00 82.19 382 ALA A C 1
ATOM 2867 O O . ALA A 1 382 ? 23.090 10.570 -12.766 1.00 82.19 382 ALA A O 1
ATOM 2868 N N . LEU A 1 383 ? 22.715 9.436 -10.874 1.00 80.31 383 LEU A N 1
ATOM 2869 C CA . LEU A 1 383 ? 22.157 10.550 -10.119 1.00 80.31 383 LEU A CA 1
ATOM 2870 C C . LEU A 1 383 ? 22.428 10.308 -8.637 1.00 80.31 383 LEU A C 1
ATOM 2872 O O . LEU A 1 383 ? 22.469 9.165 -8.194 1.00 80.31 383 LEU A O 1
ATOM 2876 N N . TYR A 1 384 ? 22.605 11.364 -7.856 1.00 76.31 384 TYR A N 1
ATOM 2877 C CA . TYR A 1 384 ? 22.599 11.250 -6.405 1.00 76.31 384 TYR A CA 1
ATOM 2878 C C . TYR A 1 384 ? 22.021 12.508 -5.775 1.00 76.31 384 TYR A C 1
ATOM 2880 O O . TYR A 1 384 ? 22.061 13.592 -6.360 1.00 76.31 384 TYR A O 1
ATOM 2888 N N . GLY A 1 385 ? 21.520 12.357 -4.559 1.00 67.25 385 GLY A N 1
ATOM 2889 C CA . GLY A 1 385 ? 21.029 13.454 -3.748 1.00 67.25 385 GLY A CA 1
ATOM 2890 C C . GLY A 1 385 ? 21.074 13.097 -2.273 1.00 67.25 385 GLY A C 1
ATOM 2891 O O . GLY A 1 385 ? 21.053 11.925 -1.899 1.00 67.25 385 GLY A O 1
ATOM 2892 N N . ALA A 1 386 ? 21.190 14.116 -1.430 1.00 64.25 386 ALA A N 1
ATOM 2893 C CA . ALA A 1 386 ? 21.235 13.944 0.011 1.00 64.25 386 ALA A CA 1
ATOM 2894 C C . ALA A 1 386 ? 20.217 14.864 0.673 1.00 64.25 386 ALA A C 1
ATOM 2896 O O . ALA A 1 386 ? 20.225 16.073 0.448 1.00 64.25 386 ALA A O 1
ATOM 2897 N N . ALA A 1 387 ? 19.375 14.306 1.531 1.00 58.53 387 ALA A N 1
ATOM 2898 C CA . ALA A 1 387 ? 18.476 15.067 2.374 1.00 58.53 387 ALA A CA 1
ATOM 2899 C C . ALA A 1 387 ? 18.895 14.895 3.833 1.00 58.53 387 ALA A C 1
ATOM 2901 O O . ALA A 1 387 ? 19.078 13.789 4.338 1.00 58.53 387 ALA A O 1
ATOM 2902 N N . THR A 1 388 ? 19.043 16.015 4.538 1.00 53.41 388 THR A N 1
ATOM 2903 C CA . THR A 1 388 ? 19.097 15.979 6.000 1.00 53.41 388 THR A CA 1
ATOM 2904 C C . THR A 1 388 ? 17.671 16.086 6.503 1.00 53.41 388 THR A C 1
ATOM 2906 O O . THR A 1 388 ? 17.089 17.172 6.474 1.00 53.41 388 THR A O 1
ATOM 2909 N N . TYR A 1 389 ? 17.124 14.978 6.989 1.00 48.84 389 TYR A N 1
ATOM 2910 C CA . TYR A 1 389 ? 15.921 15.026 7.794 1.00 48.84 389 TYR A CA 1
ATOM 2911 C C . TYR A 1 389 ? 16.329 15.543 9.172 1.00 48.84 389 TYR A C 1
ATOM 2913 O O . TYR A 1 389 ? 16.786 14.810 10.052 1.00 48.84 389 TYR A O 1
ATOM 2921 N N . ARG A 1 390 ? 16.201 16.858 9.373 1.00 37.16 390 ARG A N 1
ATOM 2922 C CA . ARG A 1 390 ? 16.059 17.356 10.737 1.00 37.16 390 ARG A CA 1
ATOM 2923 C C . ARG A 1 390 ? 14.666 16.928 11.167 1.00 37.16 390 ARG A C 1
ATOM 2925 O O . ARG A 1 390 ? 13.703 17.638 10.891 1.00 37.16 390 ARG A O 1
ATOM 2932 N N . GLY A 1 391 ? 14.575 15.788 11.852 1.00 36.28 391 GLY A N 1
ATOM 2933 C CA . GLY A 1 391 ? 13.505 15.637 12.829 1.00 36.28 391 GLY A CA 1
ATOM 2934 C C . GLY A 1 391 ? 13.450 16.935 13.633 1.00 36.28 391 GLY A C 1
ATOM 2935 O O . GLY A 1 391 ? 14.500 17.546 13.900 1.00 36.28 391 GLY A O 1
ATOM 2936 N N . LEU A 1 392 ? 12.242 17.414 13.934 1.00 30.53 392 LEU A N 1
ATOM 2937 C CA . LEU A 1 392 ? 12.088 18.501 14.897 1.00 30.53 392 LEU A CA 1
ATOM 2938 C C . LEU A 1 392 ? 13.002 18.181 16.090 1.00 30.53 392 LEU A C 1
ATOM 2940 O O . LEU A 1 392 ? 13.114 17.003 16.442 1.00 30.53 392 LEU A O 1
ATOM 2944 N N . PRO A 1 393 ? 13.743 19.162 16.641 1.00 25.91 393 PRO A N 1
ATOM 2945 C CA . PRO A 1 393 ? 14.593 18.890 17.789 1.00 25.91 393 PRO A CA 1
ATOM 2946 C C . PRO A 1 393 ? 13.750 18.128 18.801 1.00 25.91 393 PRO A C 1
ATOM 2948 O O . PRO A 1 393 ? 12.680 18.621 19.168 1.00 25.91 393 PRO A O 1
ATOM 2951 N N . MET A 1 394 ? 14.201 16.929 19.194 1.00 30.53 394 MET A N 1
ATOM 2952 C CA . MET A 1 394 ? 13.541 16.221 20.284 1.00 30.53 394 MET A CA 1
ATOM 2953 C C . MET A 1 394 ? 13.378 17.231 21.410 1.00 30.53 394 MET A C 1
ATOM 2955 O O . MET A 1 394 ? 14.355 17.941 21.710 1.00 30.53 394 MET A O 1
ATOM 2959 N N . PRO A 1 395 ? 12.218 17.303 22.077 1.00 28.80 395 PRO A N 1
ATOM 2960 C CA . PRO A 1 395 ? 12.286 17.701 23.467 1.00 28.80 395 PRO A CA 1
ATOM 2961 C C . PRO A 1 395 ? 13.366 16.800 24.073 1.00 28.80 395 PRO A C 1
ATOM 2963 O O . PRO A 1 395 ? 13.295 15.580 23.947 1.00 28.80 395 PRO A O 1
ATOM 2966 N N . SER A 1 396 ? 14.449 17.392 24.586 1.00 27.61 396 SER A N 1
ATOM 2967 C CA . SER A 1 396 ? 15.511 16.626 25.243 1.00 27.61 396 SER A CA 1
ATOM 2968 C C . SER A 1 396 ? 14.857 15.581 26.129 1.00 27.61 396 SER A C 1
ATOM 2970 O O . SER A 1 396 ? 13.851 15.909 26.748 1.00 27.61 396 SER A O 1
ATOM 2972 N N . ARG A 1 397 ? 15.382 14.351 26.150 1.00 33.81 397 ARG A N 1
ATOM 2973 C CA . ARG A 1 397 ? 14.932 13.284 27.052 1.00 33.81 397 ARG A CA 1
ATOM 2974 C C . ARG A 1 397 ? 14.962 13.854 28.477 1.00 33.81 397 ARG A C 1
ATOM 2976 O O . ARG A 1 397 ? 16.009 13.872 29.118 1.00 33.81 397 ARG A O 1
ATOM 2983 N N . TRP A 1 398 ? 13.864 14.464 28.907 1.00 28.02 398 TRP A N 1
ATOM 2984 C CA . TRP A 1 398 ? 13.735 15.059 30.221 1.00 28.02 398 TRP A CA 1
ATOM 2985 C C . TRP A 1 398 ? 13.365 13.903 31.124 1.00 28.02 398 TRP A C 1
ATOM 2987 O O . TRP A 1 398 ? 12.546 13.062 30.754 1.00 28.02 398 TRP A O 1
ATOM 2997 N N . GLU A 1 399 ? 14.067 13.824 32.250 1.00 27.64 399 GLU A N 1
ATOM 2998 C CA . GLU A 1 399 ? 13.874 12.806 33.269 1.00 27.64 399 GLU A CA 1
ATOM 2999 C C . GLU A 1 399 ? 12.383 12.535 33.447 1.00 27.64 399 GLU A C 1
ATOM 3001 O O . GLU A 1 399 ? 11.605 13.468 33.653 1.00 27.64 399 GLU A O 1
ATOM 3006 N N . ILE A 1 400 ? 12.003 11.257 33.367 1.00 29.30 400 ILE A N 1
ATOM 3007 C CA . ILE A 1 400 ? 10.739 10.784 33.916 1.00 29.30 400 ILE A CA 1
ATOM 3008 C C . ILE A 1 400 ? 10.709 11.346 35.336 1.00 29.30 400 ILE A C 1
ATOM 3010 O O . ILE A 1 400 ? 11.454 10.881 36.203 1.00 29.30 400 ILE A O 1
ATOM 3014 N N . SER A 1 401 ? 9.921 12.394 35.574 1.00 24.94 401 SER A N 1
ATOM 3015 C CA . SER A 1 401 ? 9.666 12.838 36.930 1.00 24.94 401 SER A CA 1
ATOM 3016 C C . SER A 1 401 ? 8.898 11.693 37.556 1.00 24.94 401 SER A C 1
ATOM 3018 O O . SER A 1 401 ? 7.725 11.482 37.251 1.00 24.94 401 SER A O 1
ATOM 3020 N N . ALA A 1 402 ? 9.600 10.900 38.360 1.00 29.34 402 ALA A N 1
ATOM 3021 C CA . ALA A 1 402 ? 9.026 9.869 39.196 1.00 29.34 402 ALA A CA 1
ATOM 3022 C C . ALA A 1 402 ? 8.119 10.541 40.236 1.00 29.34 402 ALA A C 1
ATOM 3024 O O . ALA A 1 402 ? 8.461 10.651 41.412 1.00 29.34 402 ALA A O 1
ATOM 3025 N N . GLU A 1 403 ? 6.963 11.042 39.812 1.00 28.45 403 GLU A N 1
ATOM 3026 C CA . GLU A 1 403 ? 5.923 11.462 40.727 1.00 28.45 403 GLU A CA 1
ATOM 3027 C C . GLU A 1 403 ? 5.211 10.208 41.234 1.00 28.45 403 GLU A C 1
ATOM 3029 O O . GLU A 1 403 ? 4.280 9.663 40.651 1.00 28.45 403 GLU A O 1
ATOM 3034 N N . THR A 1 404 ? 5.699 9.768 42.395 1.00 30.16 404 THR A N 1
ATOM 3035 C CA . THR A 1 404 ? 5.005 8.938 43.387 1.00 30.16 404 THR A CA 1
ATOM 3036 C C . THR A 1 404 ? 4.704 7.487 43.007 1.00 30.16 404 THR A C 1
ATOM 3038 O O . THR A 1 404 ? 3.596 6.997 43.201 1.00 30.16 404 THR A O 1
ATOM 3041 N N . ALA A 1 405 ? 5.733 6.728 42.625 1.00 27.31 405 ALA A N 1
ATOM 3042 C CA . ALA A 1 405 ? 5.724 5.293 42.913 1.00 27.31 405 ALA A CA 1
ATOM 3043 C C . ALA A 1 405 ? 5.913 5.091 44.438 1.00 27.31 405 ALA A C 1
ATOM 3045 O O . ALA A 1 405 ? 6.895 5.597 44.994 1.00 27.31 405 ALA A O 1
ATOM 3046 N N . PRO A 1 406 ? 5.004 4.407 45.161 1.00 25.67 406 PRO A N 1
ATOM 3047 C CA . PRO A 1 406 ? 5.188 4.140 46.582 1.00 25.67 406 PRO A CA 1
ATOM 3048 C C . PRO A 1 406 ? 6.427 3.261 46.794 1.00 25.67 406 PRO A C 1
ATOM 3050 O O . PRO A 1 406 ? 6.619 2.245 46.130 1.00 25.67 406 PRO A O 1
ATOM 3053 N N . SER A 1 407 ? 7.282 3.655 47.738 1.00 22.92 407 SER A N 1
ATOM 3054 C CA . SER A 1 407 ? 8.486 2.914 48.112 1.00 22.92 407 SER A CA 1
ATOM 3055 C C . SER A 1 407 ? 8.117 1.549 48.705 1.00 22.92 407 SER A C 1
ATOM 3057 O O . SER A 1 407 ? 7.632 1.485 49.837 1.00 22.92 407 SER A O 1
ATOM 3059 N N . VAL A 1 408 ? 8.377 0.459 47.982 1.00 25.16 408 VAL A N 1
ATOM 3060 C CA . VAL A 1 408 ? 8.298 -0.909 48.518 1.00 25.16 408 VAL A CA 1
ATOM 3061 C C . VAL A 1 408 ? 9.713 -1.481 48.617 1.00 25.16 408 VAL A C 1
ATOM 3063 O O . VAL A 1 408 ? 10.491 -1.415 47.668 1.00 25.16 408 VAL A O 1
ATOM 3066 N N . SER A 1 409 ? 10.075 -1.993 49.798 1.00 22.66 409 SER A N 1
ATOM 3067 C CA . SER A 1 409 ? 11.400 -2.560 50.061 1.00 22.66 409 SER A CA 1
ATOM 3068 C C . SER A 1 409 ? 11.609 -3.862 49.294 1.00 22.66 409 SER A C 1
ATOM 3070 O O . SER A 1 409 ? 10.754 -4.746 49.334 1.00 22.66 409 SER A O 1
ATOM 3072 N N . MET A 1 410 ? 12.778 -3.989 48.669 1.00 24.17 410 MET A N 1
ATOM 3073 C CA . MET A 1 410 ? 13.192 -5.169 47.916 1.00 24.17 410 MET A CA 1
ATOM 3074 C C . MET A 1 410 ? 13.338 -6.400 48.815 1.00 24.17 410 MET A C 1
ATOM 3076 O O . MET A 1 410 ? 14.105 -6.387 49.778 1.00 24.17 410 MET A O 1
ATOM 3080 N N . GLN A 1 411 ? 12.654 -7.481 48.450 1.00 22.28 411 GLN A N 1
ATOM 3081 C CA . GLN A 1 411 ? 13.001 -8.827 48.882 1.00 22.28 411 GLN A CA 1
ATOM 3082 C C . GLN A 1 411 ? 12.986 -9.739 47.652 1.00 22.28 411 GLN A C 1
ATOM 3084 O O . GLN A 1 411 ? 11.994 -9.794 46.928 1.00 22.28 411 GLN A O 1
ATOM 3089 N N . GLU A 1 412 ? 14.118 -10.400 47.402 1.00 31.95 412 GLU A N 1
ATOM 3090 C CA . GLU A 1 412 ? 14.322 -11.359 46.315 1.00 31.95 412 GLU A CA 1
ATOM 3091 C C . GLU A 1 412 ? 13.254 -12.455 46.361 1.00 31.95 412 GLU A C 1
ATOM 3093 O O . GLU A 1 412 ? 13.287 -13.338 47.214 1.00 31.95 412 GLU A O 1
ATOM 3098 N N . THR A 1 413 ? 12.307 -12.403 45.430 1.00 25.72 413 THR A N 1
ATOM 3099 C CA . THR A 1 413 ? 11.440 -13.529 45.078 1.00 25.72 413 THR A CA 1
ATOM 3100 C C . THR A 1 413 ? 11.089 -13.405 43.598 1.00 25.72 413 THR A C 1
ATOM 3102 O O . THR A 1 413 ? 10.753 -12.318 43.142 1.00 25.72 413 THR A O 1
ATOM 3105 N N . THR A 1 414 ? 11.270 -14.508 42.864 1.00 25.41 414 THR A N 1
ATOM 3106 C CA . THR A 1 414 ? 10.737 -14.830 41.523 1.00 25.41 414 THR A CA 1
ATOM 3107 C C . THR A 1 414 ? 10.132 -13.664 40.732 1.00 25.41 414 THR A C 1
ATOM 3109 O O . THR A 1 414 ? 9.028 -13.213 41.027 1.00 25.41 414 THR A O 1
ATOM 3112 N N . VAL A 1 415 ? 10.842 -13.225 39.690 1.00 28.02 415 VAL A N 1
ATOM 3113 C CA . VAL A 1 415 ? 10.408 -12.171 38.766 1.00 28.02 415 VAL A CA 1
ATOM 3114 C C . VAL A 1 415 ? 9.201 -12.653 37.952 1.00 28.02 415 VAL A C 1
ATOM 3116 O O . VAL A 1 415 ? 9.346 -13.340 36.947 1.00 28.02 415 VAL A O 1
ATOM 3119 N N . THR A 1 416 ? 7.999 -12.309 38.402 1.00 30.70 416 THR A N 1
ATOM 3120 C CA . THR A 1 416 ? 6.789 -12.259 37.568 1.00 30.70 416 THR A CA 1
ATOM 3121 C C . THR A 1 416 ? 6.801 -10.969 36.735 1.00 30.70 416 THR A C 1
ATOM 3123 O O . THR A 1 416 ? 7.175 -9.929 37.289 1.00 30.70 416 THR A O 1
ATOM 3126 N N . PRO A 1 417 ? 6.385 -10.990 35.451 1.00 36.50 417 PRO A N 1
ATOM 3127 C CA . PRO A 1 417 ? 6.134 -9.772 34.680 1.00 36.50 417 PRO A CA 1
ATOM 3128 C C . PRO A 1 417 ? 5.241 -8.821 35.481 1.00 36.50 417 PRO A C 1
ATOM 3130 O O . PRO A 1 417 ? 4.240 -9.248 36.061 1.00 36.50 417 PRO A O 1
ATOM 3133 N N . GLY A 1 418 ? 5.642 -7.552 35.583 1.00 43.94 418 GLY A N 1
ATOM 3134 C CA . GLY A 1 418 ? 4.801 -6.530 36.204 1.00 43.94 418 GLY A CA 1
ATOM 3135 C C . GLY A 1 418 ? 3.563 -6.258 35.342 1.00 43.94 418 GLY A C 1
ATOM 3136 O O . GLY A 1 418 ? 3.599 -6.539 34.147 1.00 43.94 418 GLY A O 1
ATOM 3137 N N . PRO A 1 419 ? 2.472 -5.718 35.913 1.00 50.41 419 PRO A N 1
ATOM 3138 C CA . PRO A 1 419 ? 1.335 -5.286 35.106 1.00 50.41 419 PRO A CA 1
ATOM 3139 C C . PRO A 1 419 ? 1.788 -4.184 34.135 1.00 50.41 419 PRO A C 1
ATOM 3141 O O . PRO A 1 419 ? 2.546 -3.296 34.526 1.00 50.41 419 PRO A O 1
ATOM 3144 N N . GLY A 1 420 ? 1.363 -4.257 32.875 1.00 48.59 420 GLY A N 1
ATOM 3145 C CA . GLY A 1 420 ? 1.549 -3.189 31.899 1.00 48.59 420 GLY A CA 1
ATOM 3146 C C . GLY A 1 420 ? 0.678 -1.983 32.259 1.00 48.59 420 GLY A C 1
ATOM 3147 O O . GLY A 1 420 ? -0.424 -2.136 32.793 1.00 48.59 420 GLY A O 1
ATOM 3148 N N . TYR A 1 421 ? 1.185 -0.780 31.994 1.00 54.94 421 TYR A N 1
ATOM 3149 C CA . TYR A 1 421 ? 0.526 0.488 32.327 1.00 54.94 421 TYR A CA 1
ATOM 3150 C C . TYR A 1 421 ? 0.358 1.340 31.066 1.00 54.94 421 TYR A C 1
ATOM 3152 O O . TYR A 1 421 ? 1.146 1.207 30.126 1.00 54.94 421 TYR A O 1
ATOM 3160 N N . VAL A 1 422 ? -0.606 2.269 31.077 1.00 53.28 422 VAL A N 1
ATOM 3161 C CA . VAL A 1 422 ? -0.554 3.399 30.139 1.00 53.28 422 VAL A CA 1
ATOM 3162 C C . VAL A 1 422 ? 0.673 4.217 30.451 1.00 53.28 422 VAL A C 1
ATOM 3164 O O . VAL A 1 422 ? 0.886 4.659 31.582 1.00 53.28 422 VAL A O 1
ATOM 3167 N N . ALA A 1 423 ? 1.477 4.391 29.421 1.00 54.59 423 ALA A N 1
ATOM 3168 C CA . ALA A 1 423 ? 2.529 5.366 29.392 1.00 54.59 423 ALA A CA 1
ATOM 3169 C C . ALA A 1 423 ? 2.091 6.521 28.496 1.00 54.59 423 ALA A C 1
ATOM 3171 O O . ALA A 1 423 ? 1.322 6.362 27.551 1.00 54.59 423 ALA A O 1
ATOM 3172 N N . HIS A 1 424 ? 2.610 7.701 28.796 1.00 52.97 424 HIS A N 1
ATOM 3173 C CA . HIS A 1 424 ? 2.560 8.807 27.861 1.00 52.97 424 HIS A CA 1
ATOM 3174 C C . HIS A 1 424 ? 3.926 8.884 27.189 1.00 52.97 424 HIS A C 1
ATOM 3176 O O . HIS A 1 424 ? 4.933 9.119 27.861 1.00 52.97 424 HIS A O 1
ATOM 3182 N N . VAL A 1 425 ? 3.958 8.671 25.874 1.00 57.25 425 VAL A N 1
ATOM 3183 C CA . VAL A 1 425 ? 5.069 9.149 25.044 1.00 57.25 425 VAL A CA 1
ATOM 3184 C C . VAL A 1 425 ? 5.071 10.670 25.026 1.00 57.25 425 VAL A C 1
ATOM 3186 O O . VAL A 1 425 ? 4.078 11.321 25.367 1.00 57.25 425 VAL A O 1
ATOM 3189 N N . ASN A 1 426 ? 6.193 11.257 24.614 1.00 57.12 426 ASN A N 1
ATOM 3190 C CA . ASN A 1 426 ? 6.224 12.690 24.367 1.00 57.12 426 ASN A CA 1
ATOM 3191 C C . ASN A 1 426 ? 5.172 13.043 23.300 1.00 57.12 426 ASN A C 1
ATOM 3193 O O . ASN A 1 426 ? 5.155 12.408 22.245 1.00 57.12 426 ASN A O 1
ATOM 3197 N N . PRO A 1 427 ? 4.324 14.062 23.528 1.00 60.44 427 PRO A N 1
ATOM 3198 C CA . PRO A 1 427 ? 3.439 14.591 22.499 1.00 60.44 427 PRO A CA 1
ATOM 3199 C C . PRO A 1 427 ? 4.197 14.861 21.190 1.00 60.44 427 PRO A C 1
ATOM 3201 O O . PRO A 1 427 ? 5.056 15.744 21.139 1.00 60.44 427 PRO A O 1
ATOM 3204 N N . GLY A 1 428 ? 3.874 14.105 20.138 1.00 62.31 428 GLY A N 1
ATOM 3205 C CA . GLY A 1 428 ? 4.516 14.186 18.825 1.00 62.31 428 GLY A CA 1
ATOM 3206 C C . GLY A 1 428 ? 5.694 13.244 18.591 1.00 62.31 428 GLY A C 1
ATOM 3207 O O . GLY A 1 428 ? 6.519 13.510 17.712 1.00 62.31 428 GLY A O 1
ATOM 3208 N N . ALA A 1 429 ? 5.761 12.155 19.353 1.00 71.38 429 ALA A N 1
ATOM 3209 C CA . ALA A 1 429 ? 6.642 11.028 19.092 1.00 71.38 429 ALA A CA 1
ATOM 3210 C C . ALA A 1 429 ? 6.408 10.429 17.692 1.00 71.38 429 ALA A C 1
ATOM 3212 O O . ALA A 1 429 ? 5.322 10.533 17.121 1.00 71.38 429 ALA A O 1
ATOM 3213 N N . GLN A 1 430 ? 7.444 9.812 17.123 1.00 80.94 430 GLN A N 1
ATOM 3214 C CA . GLN A 1 430 ? 7.310 9.039 15.887 1.00 80.94 430 GLN A CA 1
ATOM 3215 C C . GLN A 1 430 ? 6.891 7.611 16.224 1.00 80.94 430 GLN A C 1
ATOM 3217 O O . GLN A 1 430 ? 7.536 6.958 17.046 1.00 80.94 430 GLN A O 1
ATOM 3222 N N . GLY A 1 431 ? 5.824 7.146 15.590 1.00 84.62 431 GLY A N 1
ATOM 3223 C CA . GLY A 1 431 ? 5.329 5.781 15.692 1.00 84.62 431 GLY A CA 1
ATOM 3224 C C . GLY A 1 431 ? 5.421 5.048 14.364 1.00 84.62 431 GLY A C 1
ATOM 3225 O O . GLY A 1 431 ? 5.648 5.651 13.310 1.00 84.62 431 GLY A O 1
ATOM 3226 N N . LEU A 1 432 ? 5.267 3.739 14.460 1.00 86.56 432 LEU A N 1
ATOM 3227 C CA . LEU A 1 432 ? 5.175 2.811 13.349 1.00 86.56 432 LEU A CA 1
ATOM 3228 C C . LEU A 1 432 ? 4.001 1.880 13.611 1.00 86.56 432 LEU A C 1
ATOM 3230 O O . LEU A 1 432 ? 3.824 1.483 14.755 1.00 86.56 432 LEU A O 1
ATOM 3234 N N . ASP A 1 433 ? 3.305 1.419 12.584 1.00 87.38 433 ASP A N 1
ATOM 3235 C CA . ASP A 1 433 ? 2.441 0.244 12.690 1.00 87.38 433 ASP A CA 1
ATOM 3236 C C . ASP A 1 433 ? 2.693 -0.731 11.539 1.00 87.38 433 ASP A C 1
ATOM 3238 O O . ASP A 1 433 ? 3.162 -0.357 10.458 1.00 87.38 433 ASP A O 1
ATOM 3242 N N . SER A 1 434 ? 2.469 -2.023 11.784 1.00 81.38 434 SER A N 1
ATOM 3243 C CA . SER A 1 434 ? 2.609 -3.031 10.738 1.00 81.38 434 SER A CA 1
ATOM 3244 C C . SER A 1 434 ? 1.805 -4.293 11.032 1.00 81.38 434 SER A C 1
ATOM 3246 O O . SER A 1 434 ? 1.748 -4.777 12.161 1.00 81.38 434 SER A O 1
ATOM 3248 N N . CYS A 1 435 ? 1.261 -4.885 9.970 1.00 79.31 435 CYS A N 1
ATOM 3249 C CA . CYS A 1 435 ? 0.715 -6.241 9.952 1.00 79.31 435 CYS A CA 1
ATOM 3250 C C . CYS A 1 435 ? 1.830 -7.295 9.742 1.00 79.31 435 CYS A C 1
ATOM 3252 O O . CYS A 1 435 ? 1.554 -8.434 9.383 1.00 79.31 435 CYS A O 1
ATOM 3254 N N . SER A 1 436 ? 3.108 -6.948 9.903 1.00 69.31 436 SER A N 1
ATOM 3255 C CA . SER A 1 436 ? 4.227 -7.853 9.614 1.00 69.31 436 SER A CA 1
ATOM 3256 C C . SER A 1 436 ? 4.435 -8.952 10.662 1.00 69.31 436 SER A C 1
ATOM 3258 O O . SER A 1 436 ? 3.842 -8.950 11.736 1.00 69.31 436 SER A O 1
ATOM 3260 N N . ASP A 1 437 ? 5.323 -9.899 10.350 1.00 63.34 437 ASP A N 1
ATOM 3261 C CA . ASP A 1 437 ? 5.808 -10.902 11.300 1.00 63.34 437 ASP A CA 1
ATOM 3262 C C . ASP A 1 437 ? 6.695 -10.236 12.368 1.00 63.34 437 ASP A C 1
ATOM 3264 O O . ASP A 1 437 ? 7.917 -10.125 12.228 1.00 63.34 437 ASP A O 1
ATOM 3268 N N . MET A 1 438 ? 6.039 -9.721 13.410 1.00 63.28 438 MET A N 1
ATOM 3269 C CA . MET A 1 438 ? 6.653 -8.878 14.438 1.00 63.28 438 MET A CA 1
ATOM 3270 C C . MET A 1 438 ? 7.780 -9.590 15.197 1.00 63.28 438 MET A C 1
ATOM 3272 O O . MET A 1 438 ? 8.731 -8.931 15.619 1.00 63.28 438 MET A O 1
ATOM 3276 N N . GLU A 1 439 ? 7.744 -10.925 15.300 1.00 58.59 439 GLU A N 1
ATOM 3277 C CA . GLU A 1 439 ? 8.784 -11.715 15.975 1.00 58.59 439 GLU A CA 1
ATOM 3278 C C . GLU A 1 439 ? 10.144 -11.635 15.256 1.00 58.59 439 GLU A C 1
ATOM 3280 O O . GLU A 1 439 ? 11.189 -11.731 15.898 1.00 58.59 439 GLU A O 1
ATOM 3285 N N . ASN A 1 440 ? 10.158 -11.383 13.942 1.00 55.94 440 ASN A N 1
ATOM 3286 C CA . ASN A 1 440 ? 11.369 -11.418 13.114 1.00 55.94 440 ASN A CA 1
ATOM 3287 C C . ASN A 1 440 ? 11.979 -10.039 12.806 1.00 55.94 440 ASN A C 1
ATOM 3289 O O . ASN A 1 440 ? 12.991 -9.945 12.112 1.00 55.94 440 ASN A O 1
ATOM 3293 N N . ILE A 1 441 ? 11.384 -8.963 13.323 1.00 61.75 441 ILE A N 1
ATOM 3294 C CA . ILE A 1 441 ? 11.716 -7.574 12.962 1.00 61.75 441 ILE A CA 1
ATOM 3295 C C . ILE A 1 441 ? 12.612 -6.873 14.003 1.00 61.75 441 ILE A C 1
ATOM 3297 O O . ILE A 1 441 ? 13.237 -5.852 13.702 1.00 61.75 441 ILE A O 1
ATOM 3301 N N . LEU A 1 442 ? 12.740 -7.454 15.202 1.00 60.84 442 LEU A N 1
ATOM 3302 C CA . LEU A 1 442 ? 13.451 -6.888 16.359 1.00 60.84 442 LEU A CA 1
ATOM 3303 C C . LEU A 1 442 ? 14.849 -6.349 16.028 1.00 60.84 442 LEU A C 1
ATOM 3305 O O . LEU A 1 442 ? 15.135 -5.182 16.285 1.00 60.84 442 LEU A O 1
ATOM 3309 N N . GLY A 1 443 ? 15.702 -7.162 15.397 1.00 56.94 443 GLY A N 1
ATOM 3310 C CA . GLY A 1 443 ? 17.095 -6.785 15.122 1.00 56.94 443 GLY A CA 1
ATOM 3311 C C . GLY A 1 443 ? 17.254 -5.595 14.166 1.00 56.94 443 GLY A C 1
ATOM 3312 O O . GLY A 1 443 ? 18.272 -4.904 14.212 1.00 56.94 443 GLY A O 1
ATOM 3313 N N . GLY A 1 444 ? 16.250 -5.333 13.319 1.00 58.22 444 GLY A N 1
ATOM 3314 C CA . GLY A 1 444 ? 16.213 -4.138 12.477 1.00 58.22 444 GLY A CA 1
ATOM 3315 C C . GLY A 1 444 ? 15.768 -2.900 13.256 1.00 58.22 444 GLY A C 1
ATOM 3316 O O . GLY A 1 444 ? 16.382 -1.842 13.138 1.00 58.22 444 GLY A O 1
ATOM 3317 N N . LEU A 1 445 ? 14.755 -3.047 14.117 1.00 63.59 445 LEU A N 1
ATOM 3318 C CA . LEU A 1 445 ? 14.213 -1.948 14.924 1.00 63.59 445 LEU A CA 1
ATOM 3319 C C . LEU A 1 445 ? 15.128 -1.514 16.074 1.00 63.59 445 LEU A C 1
ATOM 3321 O O . LEU A 1 445 ? 15.055 -0.357 16.483 1.00 63.59 445 LEU A O 1
ATOM 3325 N N . GLU A 1 446 ? 16.014 -2.383 16.571 1.00 61.16 446 GLU A N 1
ATOM 3326 C CA . GLU A 1 446 ? 17.027 -2.032 17.580 1.00 61.16 446 GLU A CA 1
ATOM 3327 C C . GLU A 1 446 ? 17.917 -0.862 17.145 1.00 61.16 446 GLU A C 1
ATOM 3329 O O . GLU A 1 446 ? 18.240 0.016 17.947 1.00 61.16 446 GLU A O 1
ATOM 3334 N N . GLN A 1 447 ? 18.295 -0.822 15.865 1.00 56.00 447 GLN A N 1
ATOM 3335 C CA . GLN A 1 447 ? 19.149 0.235 15.315 1.00 56.00 447 GLN A CA 1
ATOM 3336 C C . GLN A 1 447 ? 18.381 1.548 15.106 1.00 56.00 447 GLN A C 1
ATOM 3338 O O . GLN A 1 447 ? 18.981 2.625 15.131 1.00 56.00 447 GLN A O 1
ATOM 3343 N N . ASP A 1 448 ? 17.055 1.457 14.976 1.00 57.88 448 ASP A N 1
ATOM 3344 C CA . ASP A 1 448 ? 16.143 2.570 14.713 1.00 57.88 448 ASP A CA 1
ATOM 3345 C C . ASP A 1 448 ? 15.351 3.023 15.952 1.00 57.88 448 ASP A C 1
ATOM 3347 O O . ASP A 1 448 ? 14.619 4.008 15.879 1.00 57.88 448 ASP A O 1
ATOM 3351 N N . ALA A 1 449 ? 15.548 2.392 17.117 1.00 52.88 449 ALA A N 1
ATOM 3352 C CA . ALA A 1 449 ? 14.912 2.760 18.392 1.00 52.88 449 ALA A CA 1
ATOM 3353 C C . ALA A 1 449 ? 15.240 4.198 18.847 1.00 52.88 449 ALA A C 1
ATOM 3355 O O . ALA A 1 449 ? 14.603 4.758 19.735 1.00 52.88 449 ALA A O 1
ATOM 3356 N N . ALA A 1 450 ? 16.259 4.821 18.248 1.00 54.19 450 ALA A N 1
ATOM 3357 C CA . ALA A 1 450 ? 16.564 6.232 18.451 1.00 54.19 450 ALA A CA 1
ATOM 3358 C C . ALA A 1 450 ? 15.706 7.179 17.592 1.00 54.19 450 ALA A C 1
ATOM 3360 O O . ALA A 1 450 ? 15.753 8.382 17.841 1.00 54.19 450 ALA A O 1
ATOM 3361 N N . SER A 1 451 ? 14.994 6.663 16.583 1.00 60.44 451 SER A N 1
ATOM 3362 C CA . SER A 1 451 ? 14.178 7.406 15.612 1.00 60.44 451 SER A CA 1
ATOM 3363 C C . SER A 1 451 ? 12.670 7.233 15.813 1.00 60.44 451 SER A C 1
ATOM 3365 O O . SER A 1 451 ? 11.930 8.171 15.519 1.00 60.44 451 SER A O 1
ATOM 3367 N N . TYR A 1 452 ? 12.232 6.082 16.329 1.00 72.00 452 TYR A N 1
ATOM 3368 C CA . TYR A 1 452 ? 10.829 5.770 16.612 1.00 72.00 452 TYR A CA 1
ATOM 3369 C C . TYR A 1 452 ? 10.646 5.390 18.083 1.00 72.00 452 TYR A C 1
ATOM 3371 O O . TYR A 1 452 ? 11.515 4.756 18.676 1.00 72.00 452 TYR A O 1
ATOM 3379 N N . GLU A 1 453 ? 9.521 5.798 18.667 1.00 76.12 453 GLU A N 1
ATOM 3380 C CA . GLU A 1 453 ? 9.206 5.598 20.085 1.00 76.12 453 GLU A CA 1
ATOM 3381 C C . GLU A 1 453 ? 7.976 4.702 20.288 1.00 76.12 453 GLU A C 1
ATOM 3383 O O . GLU A 1 453 ? 7.818 4.162 21.374 1.00 76.12 453 GLU A O 1
ATOM 3388 N N . SER A 1 454 ? 7.111 4.515 19.285 1.00 84.06 454 SER A N 1
ATOM 3389 C CA . SER A 1 454 ? 5.889 3.701 19.409 1.00 84.06 454 SER A CA 1
ATOM 3390 C C . SER A 1 454 ? 5.765 2.661 18.299 1.00 84.06 454 SER A C 1
ATOM 3392 O O . SER A 1 454 ? 6.235 2.886 17.182 1.00 84.06 454 SER A O 1
ATOM 3394 N N . MET A 1 455 ? 5.126 1.534 18.615 1.00 85.88 455 MET A N 1
ATOM 3395 C CA . MET A 1 455 ? 4.777 0.470 17.681 1.00 85.88 455 MET A CA 1
ATOM 3396 C C . MET A 1 455 ? 3.307 0.054 17.838 1.00 85.88 455 MET A C 1
ATOM 3398 O O . MET A 1 455 ? 2.915 -0.544 18.844 1.00 85.88 455 MET A O 1
ATOM 3402 N N . GLY A 1 456 ? 2.508 0.312 16.812 1.00 89.88 456 GLY A N 1
ATOM 3403 C CA . GLY A 1 456 ? 1.200 -0.276 16.605 1.00 89.88 456 GLY A CA 1
ATOM 3404 C C . GLY A 1 456 ? 1.303 -1.761 16.281 1.00 89.88 456 GLY A C 1
ATOM 3405 O O . GLY A 1 456 ? 2.057 -2.164 15.395 1.00 89.88 456 GLY A O 1
ATOM 3406 N N . PHE A 1 457 ? 0.547 -2.589 16.999 1.00 86.56 457 PHE A N 1
ATOM 3407 C CA . PHE A 1 457 ? 0.499 -4.030 16.747 1.00 86.56 457 PHE A CA 1
ATOM 3408 C C . PHE A 1 457 ? -0.921 -4.568 16.910 1.00 86.56 457 PHE A C 1
ATOM 3410 O O . PHE A 1 457 ? -1.681 -4.100 17.757 1.00 86.56 457 PHE A O 1
ATOM 3417 N N . TYR A 1 458 ? -1.269 -5.595 16.138 1.00 87.88 458 TYR A N 1
ATOM 3418 C CA . TYR A 1 458 ? -2.604 -6.187 16.173 1.00 87.88 458 TYR A CA 1
ATOM 3419 C C . TYR A 1 458 ? -2.746 -7.127 17.375 1.00 87.88 458 TYR A C 1
ATOM 3421 O O . TYR A 1 458 ? -2.213 -8.242 17.411 1.00 87.88 458 TYR A O 1
ATOM 3429 N N . LEU A 1 459 ? -3.490 -6.656 18.374 1.00 87.00 459 LEU A N 1
ATOM 3430 C CA . LEU A 1 459 ? -3.819 -7.360 19.608 1.00 87.00 459 LEU A CA 1
ATOM 3431 C C . LEU A 1 459 ? -4.723 -8.570 19.346 1.00 87.00 459 LEU A C 1
ATOM 3433 O O . LEU A 1 459 ? -4.613 -9.556 20.078 1.00 87.00 459 LEU A O 1
ATOM 3437 N N . GLY A 1 460 ? -5.603 -8.490 18.344 1.00 86.94 460 GLY A N 1
ATOM 3438 C CA . GLY A 1 460 ? -6.605 -9.502 18.009 1.00 86.94 460 GLY A CA 1
ATOM 3439 C C . GLY A 1 460 ? -7.758 -8.936 17.178 1.00 86.94 460 GLY A C 1
ATOM 3440 O O . GLY A 1 460 ? -7.603 -7.898 16.536 1.00 86.94 460 GLY A O 1
ATOM 3441 N N . GLY A 1 461 ? -8.889 -9.643 17.208 1.00 85.31 461 GLY A N 1
ATOM 3442 C CA . GLY A 1 461 ? -10.088 -9.372 16.413 1.00 85.31 461 GLY A CA 1
ATOM 3443 C C . GLY A 1 461 ? -10.285 -10.374 15.267 1.00 85.31 461 GLY A C 1
ATOM 3444 O O . GLY A 1 461 ? -9.357 -11.091 14.862 1.00 85.31 461 GLY A O 1
ATOM 3445 N N . LEU A 1 462 ? -11.522 -10.495 14.775 1.00 81.00 462 LEU A N 1
ATOM 3446 C CA . LEU A 1 462 ? -11.890 -11.503 13.777 1.00 81.00 462 LEU A CA 1
ATOM 3447 C C . LEU A 1 462 ? -11.127 -11.333 12.456 1.00 81.00 462 LEU A C 1
ATOM 3449 O O . LEU A 1 462 ? -10.798 -12.328 11.809 1.00 81.00 462 LEU A O 1
ATOM 3453 N N . THR A 1 463 ? -10.836 -10.093 12.057 1.00 72.44 463 THR A N 1
ATOM 3454 C CA . THR A 1 463 ? -10.157 -9.787 10.792 1.00 72.44 463 THR A CA 1
ATOM 3455 C C . THR A 1 463 ? -8.649 -10.015 10.917 1.00 72.44 463 THR A C 1
ATOM 3457 O O . THR A 1 463 ? -8.080 -10.731 10.086 1.00 72.44 463 THR A O 1
ATOM 3460 N N . ALA A 1 464 ? -8.030 -9.576 12.020 1.00 65.19 464 ALA A N 1
ATOM 3461 C CA . ALA A 1 464 ? -6.607 -9.807 12.300 1.00 65.19 464 ALA A CA 1
ATOM 3462 C C . ALA A 1 464 ? -6.220 -11.288 12.470 1.00 65.19 464 ALA A C 1
ATOM 3464 O O . ALA A 1 464 ? -5.041 -11.632 12.364 1.00 65.19 464 ALA A O 1
ATOM 3465 N N . THR A 1 465 ? -7.183 -12.171 12.759 1.00 62.06 465 THR A N 1
ATOM 3466 C CA . THR A 1 465 ? -6.956 -13.612 12.986 1.00 62.06 465 THR A CA 1
ATOM 3467 C C . THR A 1 465 ? -7.273 -14.485 11.767 1.00 62.06 465 THR A C 1
ATOM 3469 O O . THR A 1 465 ? -7.208 -15.718 11.843 1.00 62.06 465 THR A O 1
ATOM 3472 N N . LEU A 1 466 ? -7.588 -13.884 10.612 1.00 67.44 466 LEU A N 1
ATOM 3473 C CA . LEU A 1 466 ? -7.852 -14.644 9.392 1.00 67.44 466 LEU A CA 1
ATOM 3474 C C . LEU A 1 466 ? -6.591 -15.412 8.936 1.00 67.44 466 LEU A C 1
ATOM 3476 O O . LEU A 1 466 ? -5.535 -14.807 8.753 1.00 67.44 466 LEU A O 1
ATOM 3480 N N . PRO A 1 467 ? -6.680 -16.727 8.633 1.00 54.75 467 PRO A N 1
ATOM 3481 C CA . PRO A 1 467 ? -5.513 -17.594 8.394 1.00 54.75 467 PRO A CA 1
ATOM 3482 C C . PRO A 1 467 ? -4.567 -17.183 7.257 1.00 54.75 467 PRO A C 1
ATOM 3484 O O . PRO A 1 467 ? -3.492 -17.757 7.124 1.00 54.75 467 PRO A O 1
ATOM 3487 N N . LYS A 1 468 ? -4.989 -16.267 6.379 1.00 58.09 468 LYS A N 1
ATOM 3488 C CA . LYS A 1 468 ? -4.233 -15.837 5.192 1.00 58.09 468 LYS A CA 1
ATOM 3489 C C . LYS A 1 468 ? -3.483 -14.517 5.398 1.00 58.09 468 LYS A C 1
ATOM 3491 O O . LYS A 1 468 ? -2.605 -14.203 4.607 1.00 58.09 468 LYS A O 1
ATOM 3496 N N . VAL A 1 469 ? -3.866 -13.754 6.422 1.00 57.84 469 VAL A N 1
ATOM 3497 C CA . VAL A 1 469 ? -3.450 -12.369 6.686 1.00 57.84 469 VAL A CA 1
ATOM 3498 C C . VAL A 1 469 ? -3.333 -12.178 8.202 1.00 57.84 469 VAL A C 1
ATOM 3500 O O . VAL A 1 469 ? -3.807 -11.196 8.756 1.00 57.84 469 VAL A O 1
ATOM 3503 N N . SER A 1 470 ? -2.811 -13.182 8.913 1.00 64.94 470 SER A N 1
ATOM 3504 C CA . SER A 1 470 ? -2.753 -13.120 10.373 1.00 64.94 470 SER A CA 1
ATOM 3505 C C . SER A 1 470 ? -1.729 -12.066 10.794 1.00 64.94 470 SER A C 1
ATOM 3507 O O . SER A 1 470 ? -0.557 -12.385 10.962 1.00 64.94 470 SER A O 1
ATOM 3509 N N . CYS A 1 471 ? -2.184 -10.825 10.962 1.00 73.31 471 CYS A N 1
ATOM 3510 C CA . CYS A 1 471 ? -1.437 -9.738 11.593 1.00 73.31 471 CYS A CA 1
ATOM 3511 C C . CYS A 1 471 ? -1.341 -9.945 13.110 1.00 73.31 471 CYS A C 1
ATOM 3513 O O . CYS A 1 471 ? -0.571 -9.276 13.796 1.00 73.31 471 CYS A O 1
ATOM 3515 N N . PHE A 1 472 ? -2.170 -10.853 13.639 1.00 68.12 472 PHE A N 1
ATOM 3516 C CA . PHE A 1 472 ? -2.212 -11.211 15.043 1.00 68.12 472 PHE A CA 1
ATOM 3517 C C . PHE A 1 472 ? -0.859 -11.726 15.532 1.00 68.12 472 PHE A C 1
ATOM 3519 O O . PHE A 1 472 ? -0.348 -12.734 15.041 1.00 68.12 472 PHE A O 1
ATOM 3526 N N . VAL A 1 473 ? -0.339 -11.070 16.568 1.00 65.25 473 VAL A N 1
ATOM 3527 C CA . VAL A 1 473 ? 0.826 -11.535 17.325 1.00 65.25 473 VAL A CA 1
ATOM 3528 C C . VAL A 1 473 ? 0.368 -12.660 18.274 1.00 65.25 473 VAL A C 1
ATOM 3530 O O . VAL A 1 473 ? -0.397 -12.371 19.199 1.00 65.25 473 VAL A O 1
ATOM 3533 N N . PRO A 1 474 ? 0.771 -13.934 18.089 1.00 57.28 474 PRO A N 1
ATOM 3534 C CA . PRO A 1 474 ? 0.248 -15.063 18.869 1.00 57.28 474 PRO A CA 1
ATOM 3535 C C . PRO A 1 474 ? 0.428 -14.928 20.395 1.00 57.28 474 PRO A C 1
ATOM 3537 O O . PRO A 1 474 ? 1.431 -14.399 20.861 1.00 57.28 474 PRO A O 1
ATOM 3540 N N . TYR A 1 475 ? -0.514 -15.459 21.195 1.00 56.66 475 TYR A N 1
ATOM 3541 C CA . TYR A 1 475 ? -0.441 -15.494 22.672 1.00 56.66 475 TYR A CA 1
ATOM 3542 C C . TYR A 1 475 ? -0.912 -16.850 23.260 1.00 56.66 475 TYR A C 1
ATOM 3544 O O . TYR A 1 475 ? -1.857 -17.426 22.709 1.00 56.66 475 TYR A O 1
ATOM 3552 N N . PRO A 1 476 ? -0.336 -17.362 24.384 1.00 47.88 476 PRO A N 1
ATOM 3553 C CA . PRO A 1 476 ? 0.851 -16.894 25.110 1.00 47.88 476 PRO A CA 1
ATOM 3554 C C . PRO A 1 476 ? 2.077 -17.735 24.746 1.00 47.88 476 PRO A C 1
ATOM 3556 O O . PRO A 1 476 ? 2.060 -18.935 25.026 1.00 47.88 476 PRO A O 1
ATOM 3559 N N . PRO A 1 477 ? 3.220 -17.182 24.307 1.00 50.06 477 PRO A N 1
ATOM 3560 C CA . PRO A 1 477 ? 4.442 -17.986 24.359 1.00 50.06 477 PRO A CA 1
ATOM 3561 C C . PRO A 1 477 ? 4.886 -18.266 25.812 1.00 50.06 477 PRO A C 1
ATOM 3563 O O . PRO A 1 477 ? 5.695 -19.152 26.058 1.00 50.06 477 PRO A O 1
ATOM 3566 N N . SER A 1 478 ? 4.283 -17.565 26.784 1.00 44.66 478 SER A N 1
ATOM 3567 C CA . SER A 1 478 ? 4.528 -17.523 28.236 1.00 44.66 478 SER A CA 1
ATOM 3568 C C . SER A 1 478 ? 5.445 -16.417 28.749 1.00 44.66 478 SER A C 1
ATOM 3570 O O . SER A 1 478 ? 5.670 -16.383 29.959 1.00 44.66 478 SER A O 1
ATOM 3572 N N . GLN A 1 479 ? 5.844 -15.447 27.907 1.00 54.66 479 GLN A N 1
ATOM 3573 C CA . GLN A 1 479 ? 6.228 -14.110 28.394 1.00 54.66 479 GLN A CA 1
ATOM 3574 C C . GLN A 1 479 ? 6.453 -13.045 27.307 1.00 54.66 479 GLN A C 1
ATOM 3576 O O . GLN A 1 479 ? 7.428 -12.314 27.431 1.00 54.66 479 GLN A O 1
ATOM 3581 N N . ASP A 1 480 ? 5.598 -12.985 26.266 1.00 67.06 480 ASP A N 1
ATOM 3582 C CA . ASP A 1 480 ? 5.625 -11.987 25.167 1.00 67.06 480 ASP A CA 1
ATOM 3583 C C . ASP A 1 480 ? 7.004 -11.347 24.987 1.00 67.06 480 ASP A C 1
ATOM 3585 O O . ASP A 1 480 ? 7.202 -10.152 25.217 1.00 67.06 480 ASP A O 1
ATOM 3589 N N . ILE A 1 481 ? 7.985 -12.209 24.684 1.00 66.31 481 ILE A N 1
ATOM 3590 C CA . ILE A 1 481 ? 9.409 -11.863 24.735 1.00 66.31 481 ILE A CA 1
ATOM 3591 C C . ILE A 1 481 ? 9.652 -10.658 23.831 1.00 66.31 481 ILE A C 1
ATOM 3593 O O . ILE A 1 481 ? 10.325 -9.723 24.242 1.00 66.31 481 ILE A O 1
ATOM 3597 N N . TRP A 1 482 ? 8.947 -10.613 22.699 1.00 72.75 482 TRP A N 1
ATOM 3598 C CA . TRP A 1 482 ? 8.889 -9.475 21.798 1.00 72.75 482 TRP A CA 1
ATOM 3599 C C . TRP A 1 482 ? 8.439 -8.164 22.468 1.00 72.75 482 TRP A C 1
ATOM 3601 O O . TRP A 1 482 ? 9.170 -7.179 22.406 1.00 72.75 482 TRP A O 1
ATOM 3611 N N . LEU A 1 483 ? 7.282 -8.129 23.150 1.00 75.81 483 LEU A N 1
ATOM 3612 C CA . LEU A 1 483 ? 6.806 -6.918 23.843 1.00 75.81 483 LEU A CA 1
ATOM 3613 C C . LEU A 1 483 ? 7.798 -6.480 24.926 1.00 75.81 483 LEU A C 1
ATOM 3615 O O . LEU A 1 483 ? 8.068 -5.291 25.096 1.00 75.81 483 LEU A O 1
ATOM 3619 N N . LYS A 1 484 ? 8.374 -7.439 25.653 1.00 72.25 484 LYS A N 1
ATOM 3620 C CA . LYS A 1 484 ? 9.392 -7.161 26.668 1.00 72.25 484 LYS A CA 1
ATOM 3621 C C . LYS A 1 484 ? 10.669 -6.587 26.047 1.00 72.25 484 LYS A C 1
ATOM 3623 O O . LYS A 1 484 ? 11.172 -5.583 26.545 1.00 72.25 484 LYS A O 1
ATOM 3628 N N . GLU A 1 485 ? 11.196 -7.204 24.995 1.00 72.25 485 GLU A N 1
ATOM 3629 C CA . GLU A 1 485 ? 12.420 -6.790 24.301 1.00 72.25 485 GLU A CA 1
ATOM 3630 C C . GLU A 1 485 ? 12.249 -5.413 23.663 1.00 72.25 485 GLU A C 1
ATOM 3632 O O . GLU A 1 485 ? 13.055 -4.523 23.935 1.00 72.25 485 GLU A O 1
ATOM 3637 N N . MET A 1 486 ? 11.143 -5.192 22.947 1.00 74.62 486 MET A N 1
ATOM 3638 C CA . MET A 1 486 ? 10.768 -3.894 22.381 1.00 74.62 486 MET A CA 1
ATOM 3639 C C . MET A 1 486 ? 10.654 -2.810 23.463 1.00 74.62 486 MET A C 1
ATOM 3641 O O . MET A 1 486 ? 11.245 -1.737 23.322 1.00 74.62 486 MET A O 1
ATOM 3645 N N . SER A 1 487 ? 9.985 -3.093 24.589 1.00 74.75 487 SER A N 1
ATOM 3646 C CA . SER A 1 487 ? 9.961 -2.169 25.735 1.00 74.75 487 SER A CA 1
ATOM 3647 C C . SER A 1 487 ? 11.357 -1.898 26.302 1.00 74.75 487 SER A C 1
ATOM 3649 O O . SER A 1 487 ? 11.666 -0.758 26.646 1.00 74.75 487 SER A O 1
ATOM 3651 N N . CYS A 1 488 ? 12.230 -2.906 26.380 1.00 69.62 488 CYS A N 1
ATOM 3652 C CA . CYS A 1 488 ? 13.583 -2.742 26.914 1.00 69.62 488 CYS A CA 1
ATOM 3653 C C . CYS A 1 488 ? 14.512 -1.925 26.004 1.00 69.62 488 CYS A C 1
ATOM 3655 O O . CYS A 1 488 ? 15.425 -1.273 26.519 1.00 69.62 488 CYS A O 1
ATOM 3657 N N . ILE A 1 489 ? 14.279 -1.914 24.689 1.00 66.94 489 ILE A N 1
ATOM 3658 C CA . ILE A 1 489 ? 15.002 -1.040 23.749 1.00 66.94 489 ILE A CA 1
ATOM 3659 C C . ILE A 1 489 ? 14.344 0.342 23.597 1.00 66.94 489 ILE A C 1
ATOM 3661 O O . ILE A 1 489 ? 14.948 1.242 23.017 1.00 66.94 489 ILE A O 1
ATOM 3665 N N . GLY A 1 490 ? 13.168 0.550 24.203 1.00 70.81 490 GLY A N 1
ATOM 3666 C CA . GLY A 1 490 ? 12.554 1.865 24.399 1.00 70.81 490 GLY A CA 1
ATOM 3667 C C . GLY A 1 490 ? 11.255 2.122 23.638 1.00 70.81 490 GLY A C 1
ATOM 3668 O O . GLY A 1 490 ? 10.813 3.269 23.638 1.00 70.81 490 GLY A O 1
ATOM 3669 N N . TYR A 1 491 ? 10.649 1.103 23.023 1.00 77.31 491 TYR A N 1
ATOM 3670 C CA . TYR A 1 491 ? 9.359 1.242 22.348 1.00 77.31 491 TYR A CA 1
ATOM 3671 C C . TYR A 1 491 ? 8.179 1.171 23.321 1.00 77.31 491 TYR A C 1
ATOM 3673 O O . TYR A 1 491 ? 8.119 0.332 24.226 1.00 77.31 491 TYR A O 1
ATOM 3681 N N . PHE A 1 492 ? 7.205 2.030 23.058 1.00 82.88 492 PHE A N 1
ATOM 3682 C CA . PHE A 1 492 ? 5.841 1.958 23.553 1.00 82.88 492 PHE A CA 1
ATOM 3683 C C . PHE A 1 492 ? 4.939 1.282 22.512 1.00 82.88 492 PHE A C 1
ATOM 3685 O O . PHE A 1 492 ? 5.360 1.050 21.379 1.00 82.88 492 PHE A O 1
ATOM 3692 N N . PHE A 1 493 ? 3.707 0.949 22.890 1.00 85.88 493 PHE A N 1
ATOM 3693 C CA . PHE A 1 493 ? 2.800 0.189 22.035 1.00 85.88 493 PHE A CA 1
ATOM 3694 C C . PHE A 1 493 ? 1.425 0.823 21.876 1.00 85.88 493 PHE A C 1
ATOM 3696 O O . PHE A 1 493 ? 0.848 1.318 22.843 1.00 85.88 493 PHE A O 1
ATOM 3703 N N . GLU A 1 494 ? 0.855 0.693 20.684 1.00 91.00 494 GLU A N 1
ATOM 3704 C CA . GLU A 1 494 ? -0.523 1.070 20.362 1.00 91.00 494 GLU A CA 1
ATOM 3705 C C . GLU A 1 494 ? -1.287 -0.204 19.957 1.00 91.00 494 GLU A C 1
ATOM 3707 O O . GLU A 1 494 ? -1.204 -0.633 18.807 1.00 91.00 494 GLU A O 1
ATOM 3712 N N . PRO A 1 495 ? -1.980 -0.895 20.886 1.00 91.50 495 PRO A N 1
ATOM 3713 C CA . PRO A 1 495 ? -2.648 -2.150 20.553 1.00 91.50 495 PRO A CA 1
ATOM 3714 C C . PRO A 1 495 ? -3.870 -1.904 19.667 1.00 91.50 495 PRO A C 1
ATOM 3716 O O . PRO A 1 495 ? -4.797 -1.200 20.071 1.00 91.50 495 PRO A O 1
ATOM 3719 N N . ILE A 1 496 ? -3.886 -2.527 18.494 1.00 93.50 496 ILE A N 1
ATOM 3720 C CA . ILE A 1 496 ? -4.951 -2.434 17.492 1.00 93.50 496 ILE A CA 1
ATOM 3721 C C . ILE A 1 496 ? -5.870 -3.651 17.627 1.00 93.50 496 ILE A C 1
ATOM 3723 O O . ILE A 1 496 ? -5.402 -4.788 17.706 1.00 93.50 496 ILE A O 1
ATOM 3727 N N . TRP A 1 497 ? -7.180 -3.431 17.656 1.00 94.31 497 TRP A N 1
ATOM 3728 C CA . TRP A 1 497 ? -8.197 -4.478 17.637 1.00 94.31 497 TRP A CA 1
ATOM 3729 C C . TRP A 1 497 ? -8.962 -4.425 16.314 1.00 94.31 497 TRP A C 1
ATOM 3731 O O . TRP A 1 497 ? -9.792 -3.537 16.126 1.00 94.31 497 TRP A O 1
ATOM 3741 N N . ASP A 1 498 ? -8.671 -5.357 15.405 1.00 91.06 498 ASP A N 1
ATOM 3742 C CA . ASP A 1 498 ? -9.226 -5.385 14.044 1.00 91.06 498 ASP A CA 1
ATOM 3743 C C . ASP A 1 498 ? -10.281 -6.486 13.886 1.00 91.06 498 ASP A C 1
ATOM 3745 O O . ASP A 1 498 ? -9.984 -7.679 13.736 1.00 91.06 498 ASP A O 1
ATOM 3749 N N . ASP A 1 499 ? -11.540 -6.054 13.962 1.00 90.50 499 ASP A N 1
ATOM 3750 C CA . ASP A 1 499 ? -12.720 -6.906 14.069 1.00 90.50 499 ASP A CA 1
ATOM 3751 C C . ASP A 1 499 ? -13.746 -6.632 12.949 1.00 90.50 499 ASP A C 1
ATOM 3753 O O . ASP A 1 499 ? -13.400 -6.682 11.764 1.00 90.50 499 ASP A O 1
ATOM 3757 N N . LEU A 1 500 ? -15.024 -6.405 13.282 1.00 94.81 500 LEU A N 1
ATOM 3758 C CA . LEU A 1 500 ? -16.088 -6.179 12.308 1.00 94.81 500 LEU A CA 1
ATOM 3759 C C . LEU A 1 500 ? -16.007 -4.781 11.691 1.00 94.81 500 LEU A C 1
ATOM 3761 O O . LEU A 1 500 ? -15.940 -3.769 12.383 1.00 94.81 500 LEU A O 1
ATOM 3765 N N . GLN A 1 501 ? -16.138 -4.725 10.368 1.00 94.75 501 GLN A N 1
ATOM 3766 C CA . GLN A 1 501 ? -15.980 -3.501 9.592 1.00 94.75 501 GLN A CA 1
ATOM 3767 C C . GLN A 1 501 ? -17.331 -2.910 9.155 1.00 94.75 501 GLN A C 1
ATOM 3769 O O . GLN A 1 501 ? -18.365 -3.583 9.132 1.00 94.75 501 GLN A O 1
ATOM 3774 N N . ALA A 1 502 ? -17.355 -1.626 8.784 1.00 96.50 502 ALA A N 1
ATOM 3775 C CA . ALA A 1 502 ? -18.600 -0.933 8.436 1.00 96.50 502 ALA A CA 1
ATOM 3776 C C . ALA A 1 502 ? -19.370 -1.627 7.285 1.00 96.50 502 ALA A C 1
ATOM 3778 O O . ALA A 1 502 ? -18.741 -2.021 6.300 1.00 96.50 502 ALA A O 1
ATOM 3779 N N . PRO A 1 503 ? -20.720 -1.704 7.306 1.00 95.88 503 PRO A N 1
ATOM 3780 C CA . PRO A 1 503 ? -21.500 -2.447 6.300 1.00 95.88 503 PRO A CA 1
ATOM 3781 C C . PRO A 1 503 ? -21.282 -1.993 4.847 1.00 95.88 503 PRO A C 1
ATOM 3783 O O . PRO A 1 503 ? -21.481 -2.761 3.909 1.00 95.88 503 PRO A O 1
ATOM 3786 N N . CYS A 1 504 ? -20.898 -0.729 4.658 1.00 92.38 504 CYS A N 1
ATOM 3787 C CA . CYS A 1 504 ? -20.655 -0.093 3.365 1.00 92.38 504 CYS A CA 1
ATOM 3788 C C . CYS A 1 504 ? -19.161 0.051 3.020 1.00 92.38 504 CYS A C 1
ATOM 3790 O O . CYS A 1 504 ? -18.801 0.828 2.141 1.00 92.38 504 CYS A O 1
ATOM 3792 N N . SER A 1 505 ? -18.278 -0.678 3.707 1.00 87.56 505 SER A N 1
ATOM 3793 C CA . SER A 1 505 ? -16.821 -0.596 3.506 1.00 87.56 505 SER A CA 1
ATOM 3794 C C . SER A 1 505 ? -16.286 -1.434 2.334 1.00 87.56 505 SER A C 1
ATOM 3796 O O . SER A 1 505 ? -15.152 -1.216 1.898 1.00 87.56 505 SER A O 1
ATOM 3798 N N . GLY A 1 506 ? -17.073 -2.403 1.845 1.00 81.69 506 GLY A N 1
ATOM 3799 C CA . GLY A 1 506 ? -16.612 -3.438 0.908 1.00 81.69 506 GLY A CA 1
ATOM 3800 C C . GLY A 1 506 ? -15.843 -4.587 1.580 1.00 81.69 506 GLY A C 1
ATOM 3801 O O . GLY A 1 506 ? -15.299 -5.451 0.892 1.00 81.69 506 GLY A O 1
ATOM 3802 N N . ASN A 1 507 ? -15.769 -4.615 2.917 1.00 83.06 507 ASN A N 1
ATOM 3803 C CA . ASN A 1 507 ? -15.164 -5.708 3.682 1.00 83.06 507 ASN A CA 1
ATOM 3804 C C . ASN A 1 507 ? -16.041 -6.973 3.713 1.00 83.06 507 ASN A C 1
ATOM 3806 O O . ASN A 1 507 ? -17.222 -6.947 3.370 1.00 83.06 507 ASN A O 1
ATOM 3810 N N . SER A 1 508 ? -15.445 -8.101 4.114 1.00 81.06 508 SER A N 1
ATOM 3811 C CA . SER A 1 508 ? -16.143 -9.390 4.230 1.00 81.06 508 SER A CA 1
ATOM 3812 C C . SER A 1 508 ? -16.708 -9.649 5.630 1.00 81.06 508 SER A C 1
ATOM 3814 O O . SER A 1 508 ? -17.783 -10.234 5.742 1.00 81.06 508 SER A O 1
ATOM 3816 N N . GLN A 1 509 ? -16.016 -9.193 6.679 1.00 88.19 509 GLN A N 1
ATOM 3817 C CA . GLN A 1 509 ? -16.485 -9.232 8.064 1.00 88.19 509 GLN A CA 1
ATOM 3818 C C . GLN A 1 509 ? -17.176 -7.909 8.377 1.00 88.19 509 GLN A C 1
ATOM 3820 O O . GLN A 1 509 ? -16.525 -6.868 8.427 1.00 88.19 509 GLN A O 1
ATOM 3825 N N . LEU A 1 510 ? -18.502 -7.932 8.494 1.00 94.81 510 LEU A N 1
ATOM 3826 C CA . LEU A 1 510 ? -19.316 -6.720 8.524 1.00 94.81 510 LEU A CA 1
ATOM 3827 C C . LEU A 1 510 ? -20.143 -6.627 9.799 1.00 94.81 510 LEU A C 1
ATOM 3829 O O . LEU A 1 510 ? -20.776 -7.600 10.203 1.00 94.81 510 LEU A O 1
ATOM 3833 N N . ILE A 1 511 ? -20.211 -5.416 10.348 1.00 98.12 511 ILE A N 1
ATOM 3834 C CA . ILE A 1 511 ? -21.179 -5.038 11.376 1.00 98.12 511 ILE A CA 1
ATOM 3835 C C . ILE A 1 511 ? -22.590 -5.264 10.818 1.00 98.12 511 ILE A C 1
ATOM 3837 O O . ILE A 1 511 ? -22.888 -4.953 9.659 1.00 98.12 511 ILE A O 1
ATOM 3841 N N . SER A 1 512 ? -23.499 -5.781 11.636 1.00 97.94 512 SER A N 1
ATOM 3842 C CA . SER A 1 512 ? -24.897 -5.937 11.251 1.00 97.94 512 SER A CA 1
ATOM 3843 C C . SER A 1 512 ? -25.551 -4.580 10.958 1.00 97.94 512 SER A C 1
ATOM 3845 O O . SER A 1 512 ? -25.510 -3.652 11.760 1.00 97.94 512 SER A O 1
ATOM 3847 N N . THR A 1 513 ? -26.301 -4.473 9.858 1.00 97.62 513 THR A N 1
ATOM 3848 C CA . THR A 1 513 ? -27.092 -3.262 9.551 1.00 97.62 513 THR A CA 1
ATOM 3849 C C . THR A 1 513 ? -28.249 -3.021 10.532 1.00 97.62 513 THR A C 1
ATOM 3851 O O . THR A 1 513 ? -28.905 -1.981 10.483 1.00 97.62 513 THR A O 1
ATOM 3854 N N . ASN A 1 514 ? -28.561 -3.988 11.400 1.00 98.25 514 ASN A N 1
ATOM 3855 C CA . ASN A 1 514 ? -29.511 -3.810 12.492 1.00 98.25 514 ASN A CA 1
ATOM 3856 C C . ASN A 1 514 ? -28.798 -3.217 13.714 1.00 98.25 514 ASN A C 1
ATOM 3858 O O . ASN A 1 514 ? -28.014 -3.905 14.361 1.00 98.25 514 ASN A O 1
ATOM 3862 N N . VAL A 1 515 ? -29.157 -1.982 14.072 1.00 98.38 515 VAL A N 1
ATOM 3863 C CA . VAL A 1 515 ? -28.524 -1.201 15.148 1.00 98.38 515 VAL A CA 1
ATOM 3864 C C . VAL A 1 515 ? -28.505 -1.886 16.518 1.00 98.38 515 VAL A C 1
ATOM 3866 O O . VAL A 1 515 ? -27.556 -1.690 17.267 1.00 98.38 515 VAL A O 1
ATOM 3869 N N . SER A 1 516 ? -29.512 -2.697 16.871 1.00 98.44 516 SER A N 1
ATOM 3870 C CA . SER A 1 516 ? -29.501 -3.395 18.166 1.00 98.44 516 SER A CA 1
ATOM 3871 C C . SER A 1 516 ? -28.538 -4.576 18.169 1.00 98.44 516 SER A C 1
ATOM 3873 O O . SER A 1 516 ? -27.978 -4.905 19.207 1.00 98.44 516 SER A O 1
ATOM 3875 N N . ILE A 1 517 ? -28.371 -5.218 17.011 1.00 98.69 517 ILE A N 1
ATOM 3876 C CA . ILE A 1 517 ? -27.398 -6.297 16.837 1.00 98.69 517 ILE A CA 1
ATOM 3877 C C . ILE A 1 517 ? -25.994 -5.691 16.767 1.00 98.69 517 ILE A C 1
ATOM 3879 O O . ILE A 1 517 ? -25.140 -6.139 17.512 1.00 98.69 517 ILE A O 1
ATOM 3883 N N . ALA A 1 518 ? -25.798 -4.607 16.008 1.00 98.69 518 ALA A N 1
ATOM 3884 C CA . ALA A 1 518 ? -24.536 -3.866 15.953 1.00 98.69 518 ALA A CA 1
ATOM 3885 C C . ALA A 1 518 ? -24.057 -3.415 17.340 1.00 98.69 518 ALA A C 1
ATOM 3887 O O . ALA A 1 518 ? -22.889 -3.553 17.679 1.00 98.69 518 ALA A O 1
ATOM 3888 N N . ALA A 1 519 ? -24.971 -2.922 18.180 1.00 98.81 519 ALA A N 1
ATOM 3889 C CA . ALA A 1 519 ? -24.654 -2.575 19.561 1.00 98.81 519 ALA A CA 1
ATOM 3890 C C . ALA A 1 519 ? -24.193 -3.791 20.386 1.00 98.81 519 ALA A C 1
ATOM 3892 O O . ALA A 1 519 ? -23.284 -3.654 21.196 1.00 98.81 519 ALA A O 1
ATOM 3893 N N . ALA A 1 520 ? -24.815 -4.960 20.200 1.00 98.69 520 ALA A N 1
ATOM 3894 C CA . ALA A 1 520 ? -24.422 -6.187 20.894 1.00 98.69 520 ALA A CA 1
ATOM 3895 C C . ALA A 1 520 ? -23.090 -6.750 20.370 1.00 98.69 520 ALA A C 1
ATOM 3897 O O . ALA A 1 520 ? -22.288 -7.238 21.158 1.00 98.69 520 ALA A O 1
ATOM 3898 N N . GLU A 1 521 ? -22.845 -6.643 19.063 1.00 98.62 521 GLU A N 1
ATOM 3899 C CA . GLU A 1 521 ? -21.567 -6.971 18.427 1.00 98.62 521 GLU A CA 1
ATOM 3900 C C . GLU A 1 521 ? -20.441 -6.084 18.981 1.00 98.62 521 GLU A C 1
ATOM 3902 O O . GLU A 1 521 ? -19.397 -6.601 19.357 1.00 98.62 521 GLU A O 1
ATOM 3907 N N . GLY A 1 522 ? -20.677 -4.774 19.137 1.00 98.56 522 GLY A N 1
ATOM 3908 C CA . GLY A 1 522 ? -19.692 -3.850 19.711 1.00 98.56 522 GLY A CA 1
ATOM 3909 C C . GLY A 1 522 ? -19.340 -4.169 21.166 1.00 98.56 522 GLY A C 1
ATOM 3910 O O . GLY A 1 522 ? -18.174 -4.103 21.546 1.00 98.56 522 GLY A O 1
ATOM 3911 N N . THR A 1 523 ? -20.331 -4.571 21.970 1.00 98.75 523 THR A N 1
ATOM 3912 C CA . THR A 1 523 ? -20.110 -5.073 23.337 1.00 98.75 523 THR A CA 1
ATOM 3913 C C . THR A 1 523 ? -19.272 -6.353 23.334 1.00 98.75 523 THR A C 1
ATOM 3915 O O . THR A 1 523 ? -18.283 -6.425 24.051 1.00 98.75 523 THR A O 1
ATOM 3918 N N . ALA A 1 524 ? -19.619 -7.338 22.500 1.00 98.12 524 ALA A N 1
ATOM 3919 C CA . ALA A 1 524 ? -18.879 -8.599 22.435 1.00 98.12 524 ALA A CA 1
ATOM 3920 C C . ALA A 1 524 ? -17.424 -8.399 21.976 1.00 98.12 524 ALA A C 1
ATOM 3922 O O . ALA A 1 524 ? -16.511 -8.974 22.562 1.00 98.12 524 ALA A O 1
ATOM 3923 N N . SER A 1 525 ? -17.202 -7.536 20.980 1.00 97.62 525 SER A N 1
ATOM 3924 C CA . SER A 1 525 ? -15.859 -7.159 20.531 1.00 97.62 525 SER A CA 1
ATOM 3925 C C . SER A 1 525 ? -15.037 -6.570 21.684 1.00 97.62 525 SER A C 1
ATOM 3927 O O . SER A 1 525 ? -13.885 -6.952 21.882 1.00 97.62 525 SER A O 1
ATOM 3929 N N . ALA A 1 526 ? -15.625 -5.669 22.479 1.00 97.56 526 ALA A N 1
ATOM 3930 C CA . ALA A 1 526 ? -14.946 -5.044 23.616 1.00 97.56 526 ALA A CA 1
ATOM 3931 C C . ALA A 1 526 ? -14.587 -6.049 24.716 1.00 97.56 526 ALA A C 1
ATOM 3933 O O . ALA A 1 526 ? -13.462 -6.011 25.211 1.00 97.56 526 ALA A O 1
ATOM 3934 N N . ASP A 1 527 ? -15.486 -6.987 25.035 1.00 96.00 527 ASP A N 1
ATOM 3935 C CA . ASP A 1 527 ? -15.199 -8.076 25.977 1.00 96.00 527 ASP A CA 1
ATOM 3936 C C . ASP A 1 527 ? -13.970 -8.885 25.518 1.00 96.00 527 ASP A C 1
ATOM 3938 O O . ASP A 1 527 ? -13.083 -9.219 26.308 1.00 96.00 527 ASP A O 1
ATOM 3942 N N . GLU A 1 528 ? -13.888 -9.220 24.229 1.00 94.38 528 GLU A N 1
ATOM 3943 C CA . GLU A 1 528 ? -12.764 -9.977 23.669 1.00 94.38 528 GLU A CA 1
ATOM 3944 C C . GLU A 1 528 ? -11.448 -9.189 23.718 1.00 94.38 528 GLU A C 1
ATOM 3946 O O . GLU A 1 528 ? -10.414 -9.740 24.113 1.00 94.38 528 GLU A O 1
ATOM 3951 N N . ALA A 1 529 ? -11.483 -7.894 23.409 1.00 93.38 529 ALA A N 1
ATOM 3952 C CA . ALA A 1 529 ? -10.314 -7.025 23.479 1.00 93.38 529 ALA A CA 1
ATOM 3953 C C . ALA A 1 529 ? -9.817 -6.811 24.912 1.00 93.38 529 ALA A C 1
ATOM 3955 O O . ALA A 1 529 ? -8.615 -6.910 25.173 1.00 93.38 529 ALA A O 1
ATOM 3956 N N . ALA A 1 530 ? -10.729 -6.579 25.859 1.00 91.62 530 ALA A N 1
ATOM 3957 C CA . ALA A 1 530 ? -10.417 -6.468 27.280 1.00 91.62 530 ALA A CA 1
ATOM 3958 C C . ALA A 1 530 ? -9.786 -7.767 27.807 1.00 91.62 530 ALA A C 1
ATOM 3960 O O . ALA A 1 530 ? -8.761 -7.731 28.493 1.00 91.62 530 ALA A O 1
ATOM 3961 N N . ASN A 1 531 ? -10.325 -8.927 27.415 1.00 89.38 531 ASN A N 1
ATOM 3962 C CA . ASN A 1 531 ? -9.738 -10.228 27.736 1.00 89.38 531 ASN A CA 1
ATOM 3963 C C . ASN A 1 531 ? -8.334 -10.395 27.129 1.00 89.38 531 ASN A C 1
ATOM 3965 O O . ASN A 1 531 ? -7.428 -10.892 27.805 1.00 89.38 531 ASN A O 1
ATOM 3969 N N . ALA A 1 532 ? -8.121 -9.957 25.885 1.00 87.56 532 ALA A N 1
ATOM 3970 C CA . ALA A 1 532 ? -6.815 -10.007 25.234 1.00 87.56 532 ALA A CA 1
ATOM 3971 C C . ALA A 1 532 ? -5.784 -9.106 25.940 1.00 87.56 532 ALA A C 1
ATOM 3973 O O . ALA A 1 532 ? -4.670 -9.562 26.212 1.00 87.56 532 ALA A O 1
ATOM 3974 N N . LEU A 1 533 ? -6.155 -7.877 26.318 1.00 86.00 533 LEU A N 1
ATOM 3975 C CA . LEU A 1 533 ? -5.319 -6.981 27.128 1.00 86.00 533 LEU A CA 1
ATOM 3976 C C . LEU A 1 533 ? -4.972 -7.614 28.482 1.00 86.00 533 LEU A C 1
ATOM 3978 O O . LEU A 1 533 ? -3.794 -7.726 28.831 1.00 86.00 533 LEU A O 1
ATOM 3982 N N . ALA A 1 534 ? -5.985 -8.086 29.214 1.00 83.19 534 ALA A N 1
ATOM 3983 C CA . ALA A 1 534 ? -5.815 -8.711 30.522 1.00 83.19 534 ALA A CA 1
ATOM 3984 C C . ALA A 1 534 ? -4.876 -9.923 30.459 1.00 83.19 534 ALA A C 1
ATOM 3986 O O . ALA A 1 534 ? -4.007 -10.085 31.317 1.00 83.19 534 ALA A O 1
ATOM 3987 N N . SER A 1 535 ? -5.012 -10.755 29.422 1.00 80.62 535 SER A N 1
ATOM 3988 C CA . SER A 1 535 ? -4.165 -11.934 29.228 1.00 80.62 535 SER A CA 1
ATOM 3989 C C . SER A 1 535 ? -2.687 -11.565 29.040 1.00 80.62 535 SER A C 1
ATOM 3991 O O . SER A 1 535 ? -1.807 -12.215 29.605 1.00 80.62 535 SER A O 1
ATOM 3993 N N . ARG A 1 536 ? -2.398 -10.452 28.358 1.00 79.50 536 ARG A N 1
ATOM 3994 C CA . ARG A 1 536 ? -1.038 -9.925 28.175 1.00 79.50 536 ARG A CA 1
ATOM 3995 C C . ARG A 1 536 ? -0.533 -9.108 29.372 1.00 79.50 536 ARG A C 1
ATOM 3997 O O . ARG A 1 536 ? 0.539 -8.524 29.311 1.00 79.50 536 ARG A O 1
ATOM 4004 N N . GLY A 1 537 ? -1.268 -9.069 30.483 1.00 76.62 537 GLY A N 1
ATOM 4005 C CA . GLY A 1 537 ? -0.867 -8.338 31.686 1.00 76.62 537 GLY A CA 1
ATOM 4006 C C . GLY A 1 537 ? -1.110 -6.830 31.615 1.00 76.62 537 GLY A C 1
ATOM 4007 O O . GLY A 1 537 ? -0.713 -6.119 32.537 1.00 76.62 537 GLY A O 1
ATOM 4008 N N . PHE A 1 538 ? -1.789 -6.332 30.578 1.00 80.00 538 PHE A N 1
ATOM 4009 C CA . PHE A 1 538 ? -2.254 -4.949 30.508 1.00 80.00 538 PHE A CA 1
ATOM 4010 C C . PHE A 1 538 ? -3.504 -4.798 31.388 1.00 80.00 538 PHE A C 1
ATOM 4012 O O . PHE A 1 538 ? -4.592 -5.286 31.069 1.00 80.00 538 PHE A O 1
ATOM 4019 N N . GLY A 1 539 ? -3.335 -4.174 32.557 1.00 66.69 539 GLY A N 1
ATOM 4020 C CA . GLY A 1 539 ? -4.399 -4.023 33.552 1.00 66.69 539 GLY A CA 1
ATOM 4021 C C . GLY A 1 539 ? -5.349 -2.859 33.248 1.00 66.69 539 GLY A C 1
ATOM 4022 O O . GLY A 1 539 ? -4.925 -1.839 32.700 1.00 66.69 539 GLY A O 1
ATOM 4023 N N . GLY A 1 540 ? -6.621 -3.008 33.629 1.00 59.16 540 GLY A N 1
ATOM 4024 C CA . GLY A 1 540 ? -7.606 -1.919 33.665 1.00 59.16 540 GLY A CA 1
ATOM 4025 C C . GLY A 1 540 ? -7.513 -1.071 34.944 1.00 59.16 540 GLY A C 1
ATOM 4026 O O . GLY A 1 540 ? -6.833 -1.448 35.901 1.00 59.16 540 GLY A O 1
ATOM 4027 N N . MET A 1 541 ? -8.233 0.056 34.990 1.00 53.34 541 MET A N 1
ATOM 4028 C CA . MET A 1 541 ? -8.193 1.127 36.003 1.00 53.34 541 MET A CA 1
ATOM 4029 C C . MET A 1 541 ? -8.221 0.633 37.463 1.00 53.34 541 MET A C 1
ATOM 4031 O O . MET A 1 541 ? -7.639 1.267 38.343 1.00 53.34 541 MET A O 1
ATOM 4035 N N . GLY A 1 542 ? -8.873 -0.503 37.739 1.00 49.47 542 GLY A N 1
ATOM 4036 C CA . GLY A 1 542 ? -8.951 -1.122 39.071 1.00 49.47 542 GLY A CA 1
ATOM 4037 C C . GLY A 1 542 ? -7.761 -2.014 39.465 1.00 49.47 542 GLY A C 1
ATOM 4038 O O . GLY A 1 542 ? -7.619 -2.347 40.639 1.00 49.47 542 GLY A O 1
ATOM 4039 N N . ALA A 1 543 ? -6.905 -2.388 38.512 1.00 49.00 543 ALA A N 1
ATOM 4040 C CA . ALA A 1 543 ? -5.724 -3.239 38.687 1.00 49.00 543 ALA A CA 1
ATOM 4041 C C . ALA A 1 543 ? -4.405 -2.445 38.810 1.00 49.00 543 ALA A C 1
ATOM 4043 O O . ALA A 1 543 ? -3.334 -3.044 38.884 1.00 49.00 543 ALA A O 1
ATOM 4044 N N . GLY A 1 544 ? -4.471 -1.108 38.862 1.00 47.19 544 GLY A N 1
ATOM 4045 C CA . GLY A 1 544 ? -3.315 -0.227 39.069 1.00 47.19 544 GLY A CA 1
ATOM 4046 C C . GLY A 1 544 ? -2.756 0.461 37.814 1.00 47.19 544 GLY A C 1
ATOM 4047 O O . GLY A 1 544 ? -1.825 1.244 37.961 1.00 47.19 544 GLY A O 1
ATOM 4048 N N . GLY A 1 545 ? -3.323 0.245 36.620 1.00 53.09 545 GLY A N 1
ATOM 4049 C CA . GLY A 1 545 ? -2.974 0.950 35.371 1.00 53.09 545 GLY A CA 1
ATOM 4050 C C . GLY A 1 545 ? -4.205 1.179 34.485 1.00 53.09 545 GLY A C 1
ATOM 4051 O O . GLY A 1 545 ? -5.220 0.542 34.709 1.00 53.09 545 GLY A O 1
ATOM 4052 N N . THR A 1 546 ? -4.173 2.103 33.520 1.00 67.75 546 THR A N 1
ATOM 4053 C CA . THR A 1 546 ? -5.349 2.474 32.696 1.00 67.75 546 THR A CA 1
ATOM 4054 C C . THR A 1 546 ? -5.248 2.013 31.236 1.00 67.75 546 THR A C 1
ATOM 4056 O O . THR A 1 546 ? -5.392 2.848 30.365 1.00 67.75 546 THR A O 1
ATOM 4059 N N . SER A 1 547 ? -4.967 0.742 30.925 1.00 85.12 547 SER A N 1
ATOM 4060 C CA . SER A 1 547 ? -4.645 0.308 29.539 1.00 85.12 547 SER A CA 1
ATOM 4061 C C . SER A 1 547 ? -5.698 0.680 28.471 1.00 85.12 547 SER A C 1
ATOM 4063 O O . SER A 1 547 ? -6.887 0.772 28.776 1.00 85.12 547 SER A O 1
ATOM 4065 N N . ILE A 1 548 ? -5.259 0.851 27.218 1.00 89.88 548 ILE A N 1
ATOM 4066 C CA . ILE A 1 548 ? -6.071 1.236 26.052 1.00 89.88 548 ILE A CA 1
ATOM 4067 C C . ILE A 1 548 ? -5.941 0.207 24.919 1.00 89.88 548 ILE A C 1
ATOM 4069 O O . ILE A 1 548 ? -4.880 -0.393 24.750 1.00 89.88 548 ILE A O 1
ATOM 4073 N N . ALA A 1 549 ? -7.001 0.039 24.127 1.00 93.75 549 ALA A N 1
ATOM 4074 C CA . ALA A 1 549 ? -6.941 -0.558 22.791 1.00 93.75 549 ALA A CA 1
ATOM 4075 C C . ALA A 1 549 ? -7.615 0.366 21.767 1.00 93.75 549 ALA A C 1
ATOM 4077 O O . ALA A 1 549 ? -8.593 1.046 22.093 1.00 93.75 549 ALA A O 1
ATOM 4078 N N . TYR A 1 550 ? -7.100 0.372 20.539 1.00 97.06 550 TYR A N 1
ATOM 4079 C CA . TYR A 1 550 ? -7.648 1.106 19.404 1.00 97.06 550 TYR A CA 1
ATOM 4080 C C . TYR A 1 550 ? -8.484 0.161 18.544 1.00 97.06 550 TYR A C 1
ATOM 4082 O O . TYR A 1 550 ? -7.944 -0.751 17.927 1.00 97.06 550 TYR A O 1
ATOM 4090 N N . LEU A 1 551 ? -9.799 0.371 18.510 1.00 98.06 551 LEU A N 1
ATOM 4091 C CA . LEU A 1 551 ? -10.682 -0.347 17.593 1.00 98.06 551 LEU A CA 1
ATOM 4092 C C . LEU A 1 551 ? -10.409 0.112 16.161 1.00 98.06 551 LEU A C 1
ATOM 4094 O O . LEU A 1 551 ? -10.545 1.302 15.875 1.00 98.06 551 LEU A O 1
ATOM 4098 N N . ASP A 1 552 ? -10.068 -0.818 15.280 1.00 96.56 552 ASP A N 1
ATOM 4099 C CA . ASP A 1 552 ? -9.896 -0.552 13.857 1.00 96.56 552 ASP A CA 1
ATOM 4100 C C . ASP A 1 552 ? -11.253 -0.522 13.150 1.00 96.56 552 ASP A C 1
ATOM 4102 O O . ASP A 1 552 ? -11.992 -1.509 13.141 1.00 96.56 552 ASP A O 1
ATOM 4106 N N . ILE A 1 553 ? -11.591 0.630 12.569 1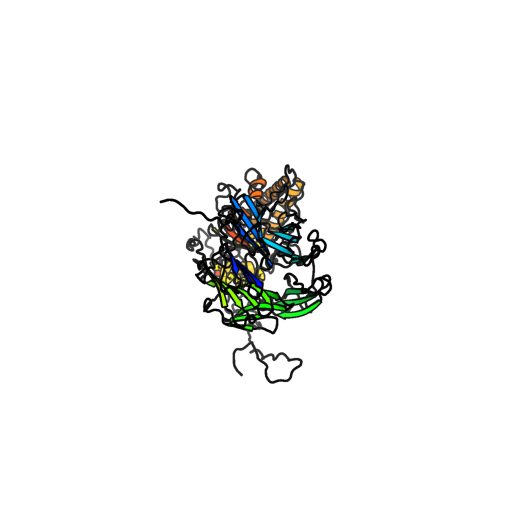.00 96.69 553 ILE A N 1
ATOM 4107 C CA . ILE A 1 553 ? -12.703 0.775 11.635 1.00 96.69 553 ILE A CA 1
ATOM 4108 C C . ILE A 1 553 ? -12.157 1.372 10.342 1.00 96.69 553 ILE A C 1
ATOM 4110 O O . ILE A 1 553 ? -12.011 2.591 10.193 1.00 96.69 553 ILE A O 1
ATOM 4114 N N . GLU A 1 554 ? -11.912 0.488 9.382 1.00 92.56 554 GLU A N 1
ATOM 4115 C CA . GLU A 1 554 ? -11.433 0.819 8.052 1.00 92.56 554 GLU A CA 1
ATOM 4116 C C . GLU A 1 554 ? -12.339 1.820 7.346 1.00 92.56 554 GLU A C 1
ATOM 4118 O O . GLU A 1 554 ? -13.562 1.833 7.506 1.00 92.56 554 GLU A O 1
ATOM 4123 N N . VAL A 1 555 ? -11.735 2.634 6.482 1.00 90.38 555 VAL A N 1
ATOM 4124 C CA . VAL A 1 555 ? -12.431 3.702 5.762 1.00 90.38 555 VAL A CA 1
ATOM 4125 C C . VAL A 1 555 ? -13.669 3.200 5.001 1.00 90.38 555 VAL A C 1
ATOM 4127 O O . VAL A 1 555 ? -13.609 2.225 4.245 1.00 90.38 555 VAL A O 1
ATOM 4130 N N . TYR A 1 556 ? -14.797 3.903 5.137 1.00 91.25 556 TYR A N 1
ATOM 4131 C CA . TYR A 1 556 ? -16.062 3.572 4.469 1.00 91.25 556 TYR A CA 1
ATOM 4132 C C . TYR A 1 556 ? -16.786 4.816 3.951 1.00 91.25 556 TYR A C 1
ATOM 4134 O O . TYR A 1 556 ? -16.662 5.901 4.516 1.00 91.25 556 TYR A O 1
ATOM 4142 N N . ASN A 1 557 ? -17.584 4.646 2.892 1.00 87.69 557 ASN A N 1
ATOM 4143 C CA . ASN A 1 557 ? -18.343 5.735 2.277 1.00 87.69 557 ASN A CA 1
ATOM 4144 C C . ASN A 1 557 ? -19.852 5.440 2.307 1.00 87.69 557 ASN A C 1
ATOM 4146 O O . ASN A 1 557 ? -20.349 4.679 1.469 1.00 87.69 557 ASN A O 1
ATOM 4150 N N . PRO A 1 558 ? -20.604 6.004 3.268 1.00 90.06 558 PRO A N 1
ATOM 4151 C CA . PRO A 1 558 ? -22.051 5.848 3.314 1.00 90.06 558 PRO A CA 1
ATOM 4152 C C . PRO A 1 558 ? -22.714 6.420 2.048 1.00 90.06 558 PRO A C 1
ATOM 4154 O O . PRO A 1 558 ? -22.392 7.536 1.634 1.00 90.06 558 PRO A O 1
ATOM 4157 N N . PRO A 1 559 ? -23.666 5.705 1.421 1.00 86.44 559 PRO A N 1
ATOM 4158 C CA . PRO A 1 559 ? -24.382 6.232 0.264 1.00 86.44 559 PRO A CA 1
ATOM 4159 C C . PRO A 1 559 ? -25.249 7.446 0.637 1.00 86.44 559 PRO A C 1
ATOM 4161 O O . PRO A 1 559 ? -25.665 7.623 1.783 1.00 86.44 559 PRO A O 1
ATOM 4164 N N . ALA A 1 560 ? -25.584 8.277 -0.353 1.00 84.94 560 ALA A N 1
ATOM 4165 C CA . ALA A 1 560 ? -26.472 9.417 -0.140 1.00 84.94 560 ALA A CA 1
ATOM 4166 C C . ALA A 1 560 ? -27.826 8.970 0.448 1.00 84.94 560 ALA A C 1
ATOM 4168 O O . ALA A 1 560 ? -28.511 8.116 -0.116 1.00 84.94 560 ALA A O 1
ATOM 4169 N N . GLY A 1 561 ? -28.219 9.574 1.574 1.00 88.00 561 GLY A N 1
ATOM 4170 C CA . GLY A 1 561 ? -29.438 9.202 2.296 1.00 88.00 561 GLY A CA 1
ATOM 4171 C C . GLY A 1 561 ? -29.317 7.924 3.131 1.00 88.00 561 GLY A C 1
ATOM 4172 O O . GLY A 1 561 ? -30.346 7.328 3.438 1.00 88.00 561 GLY A O 1
ATOM 4173 N N . ASP A 1 562 ? -28.098 7.500 3.484 1.00 92.94 562 ASP A N 1
ATOM 4174 C CA . ASP A 1 562 ? -27.860 6.313 4.305 1.00 92.94 562 ASP A CA 1
ATOM 4175 C C . ASP A 1 562 ? -28.679 6.306 5.608 1.00 92.94 562 ASP A C 1
ATOM 4177 O O . ASP A 1 562 ? -28.693 7.258 6.391 1.00 92.94 562 ASP A O 1
ATOM 4181 N N . THR A 1 563 ? -29.340 5.175 5.849 1.00 94.19 563 THR A N 1
ATOM 4182 C CA . THR A 1 563 ? -30.089 4.889 7.078 1.00 94.19 563 THR A CA 1
ATOM 4183 C C . THR A 1 563 ? -29.617 3.609 7.761 1.00 94.19 563 THR A C 1
ATOM 4185 O O . THR A 1 563 ? -30.280 3.140 8.685 1.00 94.19 563 THR A O 1
ATOM 4188 N N . THR A 1 564 ? -28.519 3.006 7.299 1.00 95.50 564 THR A N 1
ATOM 4189 C CA . THR A 1 564 ? -28.100 1.662 7.723 1.00 95.50 564 THR A CA 1
ATOM 4190 C C . THR A 1 564 ? -26.626 1.562 8.084 1.00 95.50 564 THR A C 1
ATOM 4192 O O . THR A 1 564 ? -26.327 1.004 9.132 1.00 95.50 564 THR A O 1
ATOM 4195 N N . CYS A 1 565 ? -25.713 2.102 7.272 1.00 97.00 565 CYS A N 1
ATOM 4196 C CA . CYS A 1 565 ? -24.277 1.938 7.476 1.00 97.00 565 CYS A CA 1
ATOM 4197 C C . CYS A 1 565 ? -23.784 2.763 8.668 1.00 97.00 565 CYS A C 1
ATOM 4199 O O . CYS A 1 565 ? -23.386 2.200 9.687 1.00 97.00 565 CYS A O 1
ATOM 4201 N N . SER A 1 566 ? -23.894 4.087 8.583 1.00 97.56 566 SER A N 1
ATOM 4202 C CA . SER A 1 566 ? -23.492 5.005 9.646 1.00 97.56 566 SER A CA 1
ATOM 4203 C C . SER A 1 566 ? -24.249 4.735 10.953 1.00 97.56 566 SER A C 1
ATOM 4205 O O . SER A 1 566 ? -23.605 4.624 11.993 1.00 97.56 566 SER A O 1
ATOM 4207 N N . PRO A 1 567 ? -25.588 4.530 10.974 1.00 98.44 567 PRO A N 1
ATOM 4208 C CA . PRO A 1 567 ? -26.283 4.160 12.209 1.00 98.44 567 PRO A CA 1
ATOM 4209 C C . PRO A 1 567 ? -25.775 2.872 12.868 1.00 98.44 567 PRO A C 1
ATOM 4211 O O . PRO A 1 567 ? -25.721 2.819 14.097 1.00 98.44 567 PRO A O 1
ATOM 4214 N N . ALA A 1 568 ? -25.409 1.852 12.085 1.00 98.62 568 ALA A N 1
ATOM 4215 C CA . ALA A 1 568 ? -24.844 0.615 12.617 1.00 98.62 568 ALA A CA 1
ATOM 4216 C C . ALA A 1 568 ? -23.444 0.839 13.202 1.00 98.62 568 ALA A C 1
ATOM 4218 O O . ALA A 1 568 ? -23.204 0.439 14.338 1.00 98.62 568 ALA A O 1
ATOM 4219 N N . VAL A 1 569 ? -22.562 1.550 12.486 1.00 98.62 569 VAL A N 1
ATOM 4220 C CA . VAL A 1 569 ? -21.211 1.882 12.977 1.00 98.62 569 VAL A CA 1
ATOM 4221 C C . VAL A 1 569 ? -21.285 2.688 14.271 1.00 98.62 569 VAL A C 1
ATOM 4223 O O . VAL A 1 569 ? -20.623 2.346 15.246 1.00 98.62 569 VAL A O 1
ATOM 4226 N N . ARG A 1 570 ? -22.157 3.702 14.333 1.00 98.75 570 ARG A N 1
ATOM 4227 C CA . ARG A 1 570 ? -22.382 4.485 15.556 1.00 98.75 570 ARG A CA 1
ATOM 4228 C C . ARG A 1 570 ? -22.814 3.616 16.732 1.00 98.75 570 ARG A C 1
ATOM 4230 O O . ARG A 1 570 ? -22.322 3.811 17.837 1.00 98.75 570 ARG A O 1
ATOM 4237 N N . ALA A 1 571 ? -23.731 2.673 16.512 1.00 98.81 571 ALA A N 1
ATOM 4238 C CA . ALA A 1 571 ? -24.200 1.770 17.560 1.00 98.81 571 ALA A CA 1
ATOM 4239 C C . ALA A 1 571 ? -23.089 0.824 18.044 1.00 98.81 571 ALA A C 1
ATOM 4241 O O . ALA A 1 571 ? -22.908 0.678 19.251 1.00 98.81 571 ALA A O 1
ATOM 4242 N N . PHE A 1 572 ? -22.330 0.241 17.114 1.00 98.81 572 PHE A N 1
ATOM 4243 C CA . PHE A 1 572 ? -21.203 -0.643 17.403 1.00 98.81 572 PHE A CA 1
ATOM 4244 C C . PHE A 1 572 ? -20.110 0.077 18.202 1.00 98.81 572 PHE A C 1
ATOM 4246 O O . PHE A 1 572 ? -19.809 -0.321 19.326 1.00 98.81 572 PHE A O 1
ATOM 4253 N N . VAL A 1 573 ? -19.590 1.195 17.683 1.00 98.81 573 VAL A N 1
ATOM 4254 C CA . VAL A 1 573 ? -18.503 1.963 18.316 1.00 98.81 573 VAL A CA 1
ATOM 4255 C C . VAL A 1 573 ? -18.934 2.516 19.676 1.00 98.81 573 VAL A C 1
ATOM 4257 O O . VAL A 1 573 ? -18.193 2.418 20.650 1.00 98.81 573 VAL A O 1
ATOM 4260 N N . ASN A 1 574 ? -20.158 3.043 19.790 1.00 98.75 574 ASN A N 1
ATOM 4261 C CA . ASN A 1 574 ? -20.670 3.549 21.064 1.00 98.75 574 ASN A CA 1
ATOM 4262 C C . ASN A 1 574 ? -20.747 2.455 22.144 1.00 98.75 574 ASN A C 1
ATOM 4264 O O . ASN A 1 574 ? -20.518 2.753 23.318 1.00 98.75 574 ASN A O 1
ATOM 4268 N N . SER A 1 575 ? -21.122 1.227 21.768 1.00 98.75 575 SER A N 1
ATOM 4269 C CA . SER A 1 575 ? -21.171 0.082 22.684 1.00 98.75 575 SER A CA 1
ATOM 4270 C C . SER A 1 575 ? -19.789 -0.458 23.026 1.00 98.75 575 SER A C 1
ATOM 4272 O O . SER A 1 575 ? -19.560 -0.776 24.188 1.00 98.75 575 SER A O 1
ATOM 4274 N N . TRP A 1 576 ? -18.873 -0.505 22.055 1.00 98.62 576 TRP A N 1
ATOM 4275 C CA . TRP A 1 576 ? -17.471 -0.857 22.284 1.00 98.62 576 TRP A CA 1
ATOM 4276 C C . TRP A 1 576 ? -16.853 0.024 23.376 1.00 98.62 576 TRP A C 1
ATOM 4278 O O . TRP A 1 576 ? -16.347 -0.478 24.375 1.00 98.62 576 TRP A O 1
ATOM 4288 N N . ILE A 1 577 ? -16.980 1.349 23.237 1.00 98.38 577 ILE A N 1
ATOM 4289 C CA . ILE A 1 577 ? -16.427 2.311 24.203 1.00 98.38 577 ILE A CA 1
ATOM 4290 C C . ILE A 1 577 ? -17.074 2.120 25.580 1.00 98.38 577 ILE A C 1
ATOM 4292 O O . ILE A 1 577 ? -16.381 2.088 26.594 1.00 98.38 577 ILE A O 1
ATOM 4296 N N . ALA A 1 578 ? -18.403 1.962 25.620 1.00 98.38 578 ALA A N 1
ATOM 4297 C CA . ALA A 1 578 ? -19.136 1.770 26.870 1.00 98.38 578 ALA A CA 1
ATOM 4298 C C . ALA A 1 578 ? -18.677 0.524 27.638 1.00 98.38 578 ALA A C 1
ATOM 4300 O O . ALA A 1 578 ? -18.561 0.566 28.864 1.00 98.38 578 ALA A O 1
ATOM 4301 N N . GLU A 1 579 ? -18.461 -0.579 26.923 1.00 97.75 579 GLU A N 1
ATOM 4302 C CA . GLU A 1 579 ? -18.093 -1.858 27.519 1.00 97.75 579 GLU A CA 1
ATOM 4303 C C . GLU A 1 579 ? -16.623 -1.863 27.957 1.00 97.75 579 GLU A C 1
ATOM 4305 O O . GLU A 1 579 ? -16.336 -2.220 29.096 1.00 97.75 579 GLU A O 1
ATOM 4310 N N . MET A 1 580 ? -15.710 -1.319 27.143 1.00 95.19 580 MET A N 1
ATOM 4311 C CA . MET A 1 580 ? -14.314 -1.109 27.552 1.00 95.19 580 MET A CA 1
ATOM 4312 C C . MET A 1 580 ? -14.225 -0.283 28.845 1.00 95.19 580 MET A C 1
ATOM 4314 O O . MET A 1 580 ? -13.542 -0.680 29.791 1.00 95.19 580 MET A O 1
ATOM 4318 N N . HIS A 1 581 ? -14.976 0.824 28.940 1.00 93.75 581 HIS A N 1
ATOM 4319 C CA . HIS A 1 581 ? -15.041 1.646 30.157 1.00 93.75 581 HIS A CA 1
ATOM 4320 C C . HIS A 1 581 ? -15.595 0.879 31.359 1.00 93.75 581 HIS A C 1
ATOM 4322 O O . HIS A 1 581 ? -15.111 1.057 32.480 1.00 93.75 581 HIS A O 1
ATOM 4328 N N . LYS A 1 582 ? -16.604 0.028 31.146 1.00 92.88 582 LYS A N 1
ATOM 4329 C CA . LYS A 1 582 ? -17.195 -0.822 32.189 1.00 92.88 582 LYS A CA 1
ATOM 4330 C C . LYS A 1 582 ? -16.184 -1.834 32.734 1.00 92.88 582 LYS A C 1
ATOM 4332 O O . LYS A 1 582 ? -16.166 -2.049 33.948 1.00 92.88 582 LYS A O 1
ATOM 4337 N N . ASP A 1 583 ? -15.322 -2.373 31.879 1.00 89.56 583 ASP A N 1
ATOM 4338 C CA . ASP A 1 583 ? -14.245 -3.297 32.256 1.00 89.56 583 ASP A CA 1
ATOM 4339 C C . ASP A 1 583 ? -12.987 -2.586 32.780 1.00 89.56 583 ASP A C 1
ATOM 4341 O O . ASP A 1 583 ? -12.029 -3.213 33.240 1.00 89.56 583 ASP A O 1
ATOM 4345 N N . GLY A 1 584 ? -13.011 -1.253 32.801 1.00 87.94 584 GLY A N 1
ATOM 4346 C CA . GLY A 1 584 ? -11.955 -0.420 33.353 1.00 87.94 584 GLY A CA 1
ATOM 4347 C C . GLY A 1 584 ? -10.840 -0.089 32.363 1.00 87.94 584 GLY A C 1
ATOM 4348 O O . GLY A 1 584 ? -9.790 0.376 32.792 1.00 87.94 584 GLY A O 1
ATOM 4349 N N . TYR A 1 585 ? -11.033 -0.303 31.070 1.00 89.25 585 TYR A N 1
ATOM 4350 C CA . TYR A 1 585 ? -10.080 0.055 30.022 1.00 89.25 585 TYR A CA 1
ATOM 4351 C C . TYR A 1 585 ? -10.459 1.377 29.353 1.00 89.25 585 TYR A C 1
ATOM 4353 O O . TYR A 1 585 ? -11.618 1.786 29.387 1.00 89.25 585 TYR A O 1
ATOM 4361 N N . GLN A 1 586 ? -9.484 2.053 28.748 1.00 91.75 586 GLN A N 1
ATOM 4362 C CA . GLN A 1 586 ? -9.744 3.137 27.800 1.00 91.75 586 GLN A CA 1
ATOM 4363 C C . GLN A 1 586 ? -10.019 2.555 26.405 1.00 91.75 586 GLN A C 1
ATOM 4365 O O . GLN A 1 586 ? -9.559 1.458 26.076 1.00 91.75 586 GLN A O 1
ATOM 4370 N N . ALA A 1 587 ? -10.742 3.299 25.573 1.00 94.31 587 ALA A N 1
ATOM 4371 C CA . ALA A 1 587 ? -11.114 2.903 24.222 1.00 94.31 587 ALA A CA 1
ATOM 4372 C C . ALA A 1 587 ? -10.727 3.981 23.205 1.00 94.31 587 ALA A C 1
ATOM 4374 O O . ALA A 1 587 ? -11.348 5.045 23.130 1.00 94.31 587 ALA A O 1
ATOM 4375 N N . GLY A 1 588 ? -9.714 3.676 22.398 1.00 96.62 588 GLY A N 1
ATOM 4376 C CA . GLY A 1 588 ? -9.360 4.444 21.212 1.00 96.62 588 GLY A CA 1
ATOM 4377 C C . GLY A 1 588 ? -10.074 3.918 19.967 1.00 96.62 588 GLY A C 1
ATOM 4378 O O . GLY A 1 588 ? -10.592 2.797 19.959 1.00 96.62 588 GLY A O 1
ATOM 4379 N N . VAL A 1 589 ? -10.084 4.713 18.897 1.00 98.12 589 VAL A N 1
ATOM 4380 C CA . VAL A 1 589 ? -10.556 4.278 17.571 1.00 98.12 589 VAL A CA 1
ATOM 4381 C C . VAL A 1 589 ? -9.564 4.696 16.488 1.00 98.12 589 VAL A C 1
ATOM 4383 O O . VAL A 1 589 ? -9.234 5.879 16.384 1.00 98.12 589 VAL A O 1
ATOM 4386 N N . TYR A 1 590 ? -9.130 3.735 15.672 1.00 97.81 590 TYR A N 1
ATOM 4387 C CA . TYR A 1 590 ? -8.474 3.966 14.387 1.00 97.81 590 TYR A CA 1
ATOM 4388 C C . TYR A 1 590 ? -9.536 4.072 13.291 1.00 97.81 590 TYR A C 1
ATOM 4390 O O . TYR A 1 590 ? -10.371 3.180 13.150 1.00 97.81 590 TYR A O 1
ATOM 4398 N N . ALA A 1 591 ? -9.541 5.175 12.541 1.00 96.50 591 ALA A N 1
ATOM 4399 C CA . ALA A 1 591 ? -10.451 5.366 11.412 1.00 96.50 591 ALA A CA 1
ATOM 4400 C C . ALA A 1 591 ? -10.019 6.528 10.506 1.00 96.50 591 ALA A C 1
ATOM 4402 O O . ALA A 1 591 ? -9.233 7.404 10.878 1.00 96.50 591 ALA A O 1
ATOM 4403 N N . ASN A 1 592 ? -10.604 6.607 9.308 1.00 93.81 592 ASN A N 1
ATOM 4404 C CA . ASN A 1 592 ? -10.450 7.788 8.460 1.00 93.81 592 ASN A CA 1
ATOM 4405 C C . ASN A 1 592 ? -11.059 9.041 9.137 1.00 93.81 592 ASN A C 1
ATOM 4407 O O . ASN A 1 592 ? -12.180 8.972 9.655 1.00 93.81 592 ASN A O 1
ATOM 4411 N N . PRO A 1 593 ? -10.395 10.214 9.090 1.00 93.56 593 PRO A N 1
ATOM 4412 C CA . PRO A 1 593 ? -10.875 11.430 9.752 1.00 93.56 593 PRO A CA 1
ATOM 4413 C C . PRO A 1 593 ? -12.284 11.891 9.362 1.00 93.56 593 PRO A C 1
ATOM 4415 O O . PRO A 1 593 ? -12.974 12.499 10.183 1.00 93.56 593 PRO A O 1
ATOM 4418 N N . VAL A 1 594 ? -12.740 11.615 8.134 1.00 92.62 594 VAL A N 1
ATOM 4419 C CA . VAL A 1 594 ? -14.117 11.922 7.712 1.00 92.62 594 VAL A CA 1
ATOM 4420 C C . VAL A 1 594 ? -15.117 11.050 8.472 1.00 92.62 594 VAL A C 1
ATOM 4422 O O . VAL A 1 594 ? -16.125 11.563 8.962 1.00 92.62 594 VAL A O 1
ATOM 4425 N N . ASN A 1 595 ? -14.823 9.757 8.635 1.00 95.00 595 ASN A N 1
ATOM 4426 C CA . ASN A 1 595 ? -15.656 8.840 9.412 1.00 95.00 595 ASN A CA 1
ATOM 4427 C C . ASN A 1 595 ? -15.627 9.191 10.909 1.00 95.00 595 ASN A C 1
ATOM 4429 O O . ASN A 1 595 ? -16.686 9.237 11.533 1.00 95.00 595 ASN A O 1
ATOM 4433 N N . ILE A 1 596 ? -14.458 9.552 11.459 1.00 97.00 596 ILE A N 1
ATOM 4434 C CA . ILE A 1 596 ? -14.333 10.025 12.850 1.00 97.00 596 ILE A CA 1
ATOM 4435 C C . ILE A 1 596 ? -15.233 11.240 13.088 1.00 97.00 596 ILE A C 1
ATOM 4437 O O . ILE A 1 596 ? -16.025 11.265 14.030 1.00 97.00 596 ILE A O 1
ATOM 4441 N N . ASN A 1 597 ? -15.133 12.246 12.215 1.00 95.88 597 ASN A N 1
ATOM 4442 C CA . ASN A 1 597 ? -15.896 13.483 12.336 1.00 95.88 597 ASN A CA 1
ATOM 4443 C C . ASN A 1 597 ? -17.414 13.266 12.249 1.00 95.88 597 ASN A C 1
ATOM 4445 O O . ASN A 1 597 ? -18.162 13.977 12.912 1.00 95.88 597 ASN A O 1
ATOM 4449 N N . ASN A 1 598 ? -17.867 12.334 11.411 1.00 95.00 598 ASN A N 1
ATOM 4450 C CA . ASN A 1 598 ? -19.291 12.163 11.127 1.00 95.00 598 ASN A CA 1
ATOM 4451 C C . ASN A 1 598 ? -19.980 11.173 12.072 1.00 95.00 598 ASN A C 1
ATOM 4453 O O . ASN A 1 598 ? -21.137 11.390 12.434 1.00 95.00 598 ASN A O 1
ATOM 4457 N N . ASP A 1 599 ? -19.286 10.103 12.468 1.00 97.75 599 ASP A N 1
ATOM 4458 C CA . ASP A 1 599 ? -19.897 8.962 13.153 1.00 97.75 599 ASP A CA 1
ATOM 4459 C C . ASP A 1 599 ? -19.292 8.661 14.532 1.00 97.75 599 ASP A C 1
ATOM 4461 O O . ASP A 1 599 ? -19.908 7.951 15.317 1.00 97.75 599 ASP A O 1
ATOM 4465 N N . MET A 1 600 ? -18.137 9.220 14.895 1.00 97.56 600 MET A N 1
ATOM 4466 C CA . MET A 1 600 ? -17.464 8.879 16.165 1.00 97.56 600 MET A CA 1
ATOM 4467 C C . MET A 1 600 ? -17.245 10.096 17.070 1.00 97.56 600 MET A C 1
ATOM 4469 O O . MET A 1 600 ? -16.604 10.013 18.115 1.00 97.56 600 MET A O 1
ATOM 4473 N N . SER A 1 601 ? -17.778 11.250 16.677 1.00 95.88 601 SER A N 1
ATOM 4474 C CA . SER A 1 601 ? -17.530 12.519 17.340 1.00 95.88 601 SER A CA 1
ATOM 4475 C C . SER A 1 601 ? -18.490 12.842 18.485 1.00 95.88 601 SER A C 1
ATOM 4477 O O . SER A 1 601 ? -19.595 12.287 18.559 1.00 95.88 601 SER A O 1
ATOM 4479 N N . PRO A 1 602 ? -18.148 13.836 19.333 1.00 93.38 602 PRO A N 1
ATOM 4480 C CA . PRO A 1 602 ? -19.122 14.461 20.217 1.00 93.38 602 PRO A CA 1
ATOM 4481 C C . PRO A 1 602 ? -20.372 14.895 19.441 1.00 93.38 602 PRO A C 1
ATOM 4483 O O . PRO A 1 602 ? -20.290 15.653 18.473 1.00 93.38 602 PRO A O 1
ATOM 4486 N N . GLY A 1 603 ? -21.533 14.400 19.868 1.00 93.19 603 GLY A N 1
ATOM 4487 C CA . GLY A 1 603 ? -22.826 14.660 19.229 1.00 93.19 603 GLY A CA 1
ATOM 4488 C C . GLY A 1 603 ? -23.260 13.612 18.198 1.00 93.19 603 GLY A C 1
ATOM 4489 O O . GLY A 1 603 ? -24.462 13.498 17.962 1.00 93.19 603 GLY A O 1
ATOM 4490 N N . ALA A 1 604 ? -22.336 12.823 17.641 1.00 96.00 604 ALA A N 1
ATOM 4491 C CA . ALA A 1 604 ? -22.669 11.663 16.812 1.00 96.00 604 ALA A CA 1
ATOM 4492 C C . ALA A 1 604 ? -22.997 10.438 17.683 1.00 96.00 604 ALA A C 1
ATOM 4494 O O . ALA A 1 604 ? -23.993 9.752 17.446 1.00 96.00 604 ALA A O 1
ATOM 4495 N N . ILE A 1 605 ? -22.198 10.212 18.730 1.00 97.88 605 ILE A N 1
ATOM 4496 C CA . ILE A 1 605 ? -22.363 9.131 19.710 1.00 97.88 605 ILE A CA 1
ATOM 4497 C C . ILE A 1 605 ? -22.311 9.664 21.146 1.00 97.88 605 ILE A C 1
ATOM 4499 O O . ILE A 1 605 ? -21.864 10.787 21.390 1.00 97.88 605 ILE A O 1
ATOM 4503 N N . ALA A 1 606 ? -22.843 8.885 22.092 1.00 97.06 606 ALA A N 1
ATOM 4504 C CA . ALA A 1 606 ? -22.933 9.279 23.497 1.00 97.06 606 ALA A CA 1
ATOM 4505 C C . ALA A 1 606 ? -21.622 9.009 24.245 1.00 97.06 606 ALA A C 1
ATOM 4507 O O . ALA A 1 606 ? -21.151 9.872 24.983 1.00 97.06 606 ALA A O 1
ATOM 4508 N N . ASN A 1 607 ? -21.037 7.832 24.022 1.00 97.19 607 ASN A N 1
ATOM 4509 C CA . ASN A 1 607 ? -19.710 7.480 24.510 1.00 97.19 607 ASN A CA 1
ATOM 4510 C C . ASN A 1 607 ? -18.716 7.816 23.403 1.00 97.19 607 ASN A C 1
ATOM 4512 O O . ASN A 1 607 ? -18.712 7.168 22.363 1.00 97.19 607 ASN A O 1
ATOM 4516 N N . VAL A 1 608 ? -17.946 8.880 23.598 1.00 95.81 608 VAL A N 1
ATOM 4517 C CA . VAL A 1 608 ? -16.953 9.362 22.630 1.00 95.81 608 VAL A CA 1
ATOM 4518 C C . VAL A 1 608 ? -15.626 8.635 22.890 1.00 95.81 608 VAL A C 1
ATOM 4520 O O . VAL A 1 608 ? -15.322 8.428 24.066 1.00 95.81 608 VAL A O 1
ATOM 4523 N N . PRO A 1 609 ? -14.848 8.258 21.852 1.00 97.25 609 PRO A N 1
ATOM 4524 C CA . PRO A 1 609 ? -13.537 7.640 22.024 1.00 97.25 609 PRO A CA 1
ATOM 4525 C C . PRO A 1 609 ? -12.653 8.455 22.963 1.00 97.25 609 PRO A C 1
ATOM 4527 O O . PRO A 1 609 ? -12.654 9.688 22.888 1.00 97.25 609 PRO A O 1
ATOM 4530 N N . ASP A 1 610 ? -11.881 7.778 23.810 1.00 94.44 610 ASP A N 1
ATOM 4531 C CA . ASP A 1 610 ? -10.872 8.440 24.636 1.00 94.44 610 ASP A CA 1
ATOM 4532 C C . ASP A 1 610 ? -9.781 9.033 23.743 1.00 94.44 610 ASP A C 1
ATOM 4534 O O . ASP A 1 610 ? -9.419 10.195 23.910 1.00 94.44 610 ASP A O 1
ATOM 4538 N N . ASP A 1 611 ? -9.369 8.278 22.724 1.00 94.69 611 ASP A N 1
ATOM 4539 C CA . ASP A 1 611 ? -8.330 8.644 21.767 1.00 94.69 611 ASP A CA 1
ATOM 4540 C C . ASP A 1 611 ? -8.767 8.355 20.329 1.00 94.69 611 ASP A C 1
ATOM 4542 O O . ASP A 1 611 ? -9.573 7.458 20.065 1.00 94.69 611 ASP A O 1
ATOM 4546 N N . ILE A 1 612 ? -8.216 9.114 19.383 1.00 97.19 612 ILE A N 1
ATOM 4547 C CA . ILE A 1 612 ? -8.407 8.871 17.954 1.00 97.19 612 ILE A CA 1
ATOM 4548 C C . ILE A 1 612 ? -7.071 8.662 17.250 1.00 97.19 612 ILE A C 1
ATOM 4550 O O . ILE A 1 612 ? -6.108 9.394 17.486 1.00 97.19 612 ILE A O 1
ATOM 4554 N N . TRP A 1 613 ? -7.050 7.698 16.337 1.00 97.19 613 TRP A N 1
ATOM 4555 C CA . TRP A 1 613 ? -5.958 7.454 15.409 1.00 97.19 613 TRP A CA 1
ATOM 4556 C C . TRP A 1 613 ? -6.465 7.674 13.980 1.00 97.19 613 TRP A C 1
ATOM 4558 O O . TRP A 1 613 ? -7.233 6.888 13.431 1.00 97.19 613 TRP A O 1
ATOM 4568 N N . GLY A 1 614 ? -6.114 8.820 13.399 1.00 95.44 614 GLY A N 1
ATOM 4569 C CA . GLY A 1 614 ? -6.609 9.239 12.090 1.00 95.44 614 GLY A CA 1
ATOM 4570 C C . GLY A 1 614 ? -5.801 8.644 10.938 1.00 95.44 614 GLY A C 1
ATOM 4571 O O . GLY A 1 614 ? -4.614 8.940 10.822 1.00 95.44 614 GLY A O 1
ATOM 4572 N N . ALA A 1 615 ? -6.457 7.898 10.049 1.00 93.00 615 ALA A N 1
ATOM 4573 C CA . ALA A 1 615 ? -5.877 7.390 8.805 1.00 93.00 615 ALA A CA 1
ATOM 4574 C C . ALA A 1 615 ? -5.924 8.455 7.693 1.00 93.00 615 ALA A C 1
ATOM 4576 O O . ALA A 1 615 ? -6.934 8.599 6.993 1.00 93.00 615 ALA A O 1
ATOM 4577 N N . LEU A 1 616 ? -4.854 9.244 7.545 1.00 87.94 616 LEU A N 1
ATOM 4578 C CA . LEU A 1 616 ? -4.769 10.326 6.559 1.00 87.94 616 LEU A CA 1
ATOM 4579 C C . LEU A 1 616 ? -3.360 10.418 5.964 1.00 87.94 616 LEU A C 1
ATOM 4581 O O . LEU A 1 616 ? -2.501 11.143 6.443 1.00 87.94 616 LEU A O 1
ATOM 4585 N N . ALA A 1 617 ? -3.149 9.748 4.835 1.00 83.50 617 ALA A N 1
ATOM 4586 C CA . ALA A 1 617 ? -1.858 9.655 4.149 1.00 83.50 617 ALA A CA 1
ATOM 4587 C C . ALA A 1 617 ? -1.409 10.957 3.446 1.00 83.50 617 ALA A C 1
ATOM 4589 O O . ALA A 1 617 ? -1.154 10.982 2.243 1.00 83.50 617 ALA A O 1
ATOM 4590 N N . ASN A 1 618 ? -1.337 12.075 4.166 1.00 77.88 618 ASN A N 1
ATOM 4591 C CA . ASN A 1 618 ? -1.006 13.389 3.611 1.00 77.88 618 ASN A CA 1
ATOM 4592 C C . ASN A 1 618 ? 0.499 13.708 3.645 1.00 77.88 618 ASN A C 1
ATOM 4594 O O . ASN A 1 618 ? 0.896 14.785 3.201 1.00 77.88 618 ASN A O 1
ATOM 4598 N N . LYS A 1 619 ? 1.332 12.794 4.164 1.00 77.31 619 LYS A N 1
ATOM 4599 C CA . LYS A 1 619 ? 2.783 12.958 4.348 1.00 77.31 619 LYS A CA 1
ATOM 4600 C C . LYS A 1 619 ? 3.157 14.113 5.296 1.00 77.31 619 LYS A C 1
ATOM 4602 O O . LYS A 1 619 ? 4.299 14.573 5.295 1.00 77.31 619 LYS A O 1
ATOM 4607 N N . ILE A 1 620 ? 2.217 14.581 6.123 1.00 78.88 620 ILE A N 1
ATOM 4608 C CA . ILE A 1 620 ? 2.413 15.653 7.102 1.00 78.88 620 ILE A CA 1
ATOM 4609 C C . ILE A 1 620 ? 2.455 15.061 8.511 1.00 78.88 620 ILE A C 1
ATOM 4611 O O . ILE A 1 620 ? 1.450 14.658 9.085 1.00 78.88 620 ILE A O 1
ATOM 4615 N N . ASN A 1 621 ? 3.640 15.109 9.101 1.00 80.62 621 ASN A N 1
ATOM 4616 C CA . ASN A 1 621 ? 3.934 14.570 10.421 1.00 80.62 621 ASN A CA 1
ATOM 4617 C C . ASN A 1 621 ? 3.475 15.516 11.558 1.00 80.62 621 ASN A C 1
ATOM 4619 O O . ASN A 1 621 ? 4.264 16.309 12.076 1.00 80.62 621 ASN A O 1
ATOM 4623 N N . ASN A 1 622 ? 2.176 15.516 11.881 1.00 84.75 622 ASN A N 1
ATOM 4624 C CA . ASN A 1 622 ? 1.573 16.266 12.996 1.00 84.75 622 ASN A CA 1
ATOM 4625 C C . ASN A 1 622 ? 0.225 15.655 13.438 1.00 84.75 622 ASN A C 1
ATOM 4627 O O . ASN A 1 622 ? -0.285 14.760 12.784 1.00 84.75 622 ASN A O 1
ATOM 4631 N N . ALA A 1 623 ? -0.403 16.173 14.501 1.00 86.50 623 ALA A N 1
ATOM 4632 C CA . ALA A 1 623 ? -1.723 15.708 14.970 1.00 86.50 623 ALA A CA 1
ATOM 4633 C C . ALA A 1 623 ? -2.932 16.305 14.212 1.00 86.50 623 ALA A C 1
ATOM 4635 O O . ALA A 1 623 ? -4.083 16.097 14.611 1.00 86.50 623 ALA A O 1
ATOM 4636 N N . ASN A 1 624 ? -2.712 17.115 13.173 1.00 87.75 624 ASN A N 1
ATOM 4637 C CA . ASN A 1 624 ? -3.795 17.781 12.456 1.00 87.75 624 ASN A CA 1
ATOM 4638 C C . ASN A 1 624 ? -4.379 16.857 11.379 1.00 87.75 624 ASN A C 1
ATOM 4640 O O . ASN A 1 624 ? -3.763 16.625 10.344 1.00 87.75 624 ASN A O 1
ATOM 4644 N N . MET A 1 625 ? -5.612 16.409 11.611 1.00 89.81 625 MET A N 1
ATOM 4645 C CA . MET A 1 625 ? -6.334 15.448 10.773 1.00 89.81 625 MET A CA 1
ATOM 4646 C C . MET A 1 625 ? -7.723 15.994 10.388 1.00 89.81 625 MET A C 1
ATOM 4648 O O . MET A 1 625 ? -8.749 15.588 10.935 1.00 89.81 625 MET A O 1
ATOM 4652 N N . PRO A 1 626 ? -7.807 16.998 9.504 1.00 87.00 626 PRO A N 1
ATOM 4653 C CA . PRO A 1 626 ? -9.106 17.484 9.055 1.00 87.00 626 PRO A CA 1
ATOM 4654 C C . PRO A 1 626 ? -9.909 16.342 8.393 1.00 87.00 626 PRO A C 1
ATOM 4656 O O . PRO A 1 626 ? -9.316 15.447 7.796 1.00 87.00 626 PRO A O 1
ATOM 4659 N N . PRO A 1 627 ? -11.252 16.356 8.495 1.00 90.19 627 PRO A N 1
ATOM 4660 C CA . PRO A 1 627 ? -12.072 17.484 8.941 1.00 90.19 627 PRO A CA 1
ATOM 4661 C C . PRO A 1 627 ? -12.257 17.566 10.458 1.00 90.19 627 PRO A C 1
ATOM 4663 O O . PRO A 1 627 ? -12.953 18.470 10.915 1.00 90.19 627 PRO A O 1
ATOM 4666 N N . VAL A 1 628 ? -11.636 16.676 11.243 1.00 93.25 628 VAL A N 1
ATOM 4667 C CA . VAL A 1 628 ? -11.789 16.666 12.702 1.00 93.25 628 VAL A CA 1
ATOM 4668 C C . VAL A 1 628 ? -11.337 18.019 13.280 1.00 93.25 628 VAL A C 1
ATOM 4670 O O . VAL A 1 628 ? -10.156 18.366 13.177 1.00 93.25 628 VAL A O 1
ATOM 4673 N N . PRO A 1 629 ? -12.229 18.795 13.926 1.00 93.62 629 PRO A N 1
ATOM 4674 C CA . PRO A 1 629 ? -11.900 20.114 14.452 1.00 93.62 629 PRO A CA 1
ATOM 4675 C C . PRO A 1 629 ? -10.764 20.056 15.469 1.00 93.62 629 PRO A C 1
ATOM 4677 O O . PRO A 1 629 ? -10.816 19.255 16.398 1.00 93.62 629 PRO A O 1
ATOM 4680 N N . ALA A 1 630 ? -9.790 20.963 15.375 1.00 88.31 630 ALA A N 1
ATOM 4681 C CA . ALA A 1 630 ? -8.654 21.025 16.304 1.00 88.31 630 ALA A CA 1
ATOM 4682 C C . ALA A 1 630 ? -9.055 21.231 17.782 1.00 88.31 630 ALA A C 1
ATOM 4684 O O . ALA A 1 630 ? -8.251 20.986 18.670 1.00 88.31 630 ALA A O 1
ATOM 4685 N N . GLY A 1 631 ? -10.288 21.684 18.052 1.00 89.88 631 GLY A N 1
ATOM 4686 C CA . GLY A 1 631 ? -10.828 21.857 19.405 1.00 89.88 631 GLY A CA 1
ATOM 4687 C C . GLY A 1 631 ? -11.373 20.582 20.063 1.00 89.88 631 GLY A C 1
ATOM 4688 O O . GLY A 1 631 ? -11.787 20.640 21.218 1.00 89.88 631 GLY A O 1
ATOM 4689 N N . TRP A 1 632 ? -11.413 19.451 19.358 1.00 93.19 632 TRP A N 1
ATOM 4690 C CA . TRP A 1 632 ? -11.749 18.141 19.936 1.00 93.19 632 TRP A CA 1
ATOM 4691 C C . TRP A 1 632 ? -10.470 17.368 20.295 1.00 93.19 632 TRP A C 1
ATOM 4693 O O . TRP A 1 632 ? -9.424 17.669 19.726 1.00 93.19 632 TRP A O 1
ATOM 4703 N N . TRP A 1 633 ? -10.516 16.404 21.225 1.00 92.38 633 TRP A N 1
ATOM 4704 C CA . TRP A 1 633 ? -9.355 15.562 21.598 1.00 92.38 633 TRP A CA 1
ATOM 4705 C C . TRP A 1 633 ? -8.047 16.354 21.784 1.00 92.38 633 TRP A C 1
ATOM 4707 O O . TRP A 1 633 ? -7.042 16.119 21.114 1.00 92.38 633 TRP A O 1
ATOM 4717 N N . ILE A 1 634 ? -8.098 17.388 22.629 1.00 86.19 634 ILE A N 1
ATOM 4718 C CA . ILE A 1 634 ? -7.014 18.375 22.785 1.00 86.19 634 ILE A CA 1
ATOM 4719 C C . ILE A 1 634 ? -5.943 17.959 23.799 1.00 86.19 634 ILE A C 1
ATOM 4721 O O . ILE A 1 634 ? -4.908 18.614 23.889 1.00 86.19 634 ILE A O 1
ATOM 4725 N N . ASN A 1 635 ? -6.181 16.896 24.567 1.00 83.69 635 ASN A N 1
ATOM 4726 C CA . ASN A 1 635 ? -5.340 16.508 25.698 1.00 83.69 635 ASN A CA 1
ATOM 4727 C C . ASN A 1 635 ? -4.370 15.379 25.327 1.00 83.69 635 ASN A C 1
ATOM 4729 O O . ASN A 1 635 ? -4.278 14.404 26.061 1.00 83.69 635 ASN A O 1
ATOM 4733 N N . SER A 1 636 ? -3.687 15.501 24.183 1.00 85.12 636 SER A N 1
ATOM 4734 C CA . SER A 1 636 ? -2.849 14.426 23.624 1.00 85.12 636 SER A CA 1
ATOM 4735 C C . SER A 1 636 ? -3.627 13.125 23.429 1.00 85.12 636 SER A C 1
ATOM 4737 O O . SER A 1 636 ? -3.329 12.112 24.046 1.00 85.12 636 SER A O 1
ATOM 4739 N N . GLN A 1 637 ? -4.634 13.2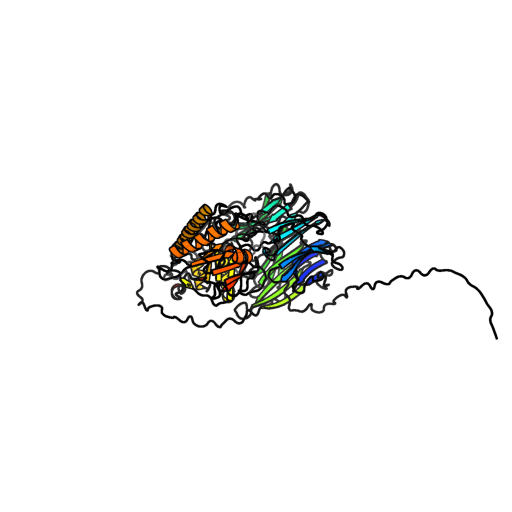01 22.553 1.00 91.06 637 GLN A N 1
ATOM 4740 C CA . GLN A 1 637 ? -5.568 12.113 22.241 1.00 91.06 637 GLN A CA 1
ATOM 4741 C C . GLN A 1 637 ? -5.691 11.874 20.720 1.00 91.06 637 GLN A C 1
ATOM 4743 O O . GLN A 1 637 ? -6.772 11.587 20.205 1.00 91.06 637 GLN A O 1
ATOM 4748 N N . ARG A 1 638 ? -4.621 12.155 19.966 1.00 92.75 638 ARG A N 1
ATOM 4749 C C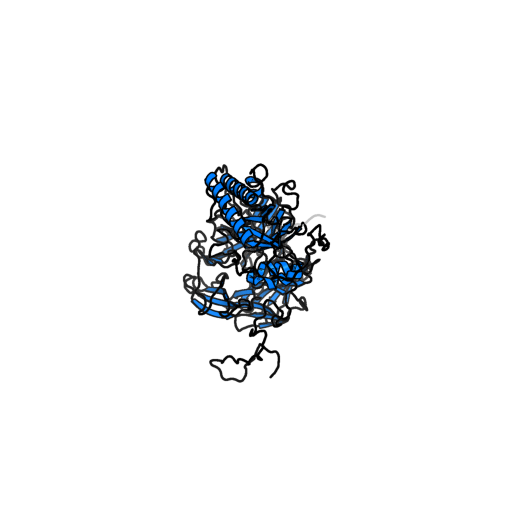A . ARG A 1 638 ? -4.607 12.219 18.496 1.00 92.75 638 ARG A CA 1
ATOM 4750 C C . ARG A 1 638 ? -3.338 11.599 17.916 1.00 92.75 638 ARG A C 1
ATOM 4752 O O . ARG A 1 638 ? -2.351 12.315 17.746 1.00 92.75 638 ARG A O 1
ATOM 4759 N N . THR A 1 639 ? -3.393 10.328 17.544 1.00 93.69 639 THR A N 1
ATOM 4760 C CA . THR A 1 639 ? -2.388 9.687 16.680 1.00 93.69 639 THR A CA 1
ATOM 4761 C C . THR A 1 639 ? -2.776 9.877 15.205 1.00 93.69 639 THR A C 1
ATOM 4763 O O . THR A 1 639 ? -3.957 9.947 14.868 1.00 93.69 639 THR A O 1
ATOM 4766 N N . HIS A 1 640 ? -1.812 10.039 14.301 1.00 92.31 640 HIS A N 1
ATOM 4767 C CA . HIS A 1 640 ? -2.061 10.285 12.876 1.00 92.31 640 HIS A CA 1
ATOM 4768 C C . HIS A 1 640 ? -1.158 9.415 12.007 1.00 92.31 640 HIS A C 1
ATOM 4770 O O . HIS A 1 640 ? 0.045 9.668 11.944 1.00 92.31 640 HIS A O 1
ATOM 4776 N N . GLN A 1 641 ? -1.764 8.471 11.287 1.00 92.75 641 GLN A N 1
ATOM 4777 C CA . GLN A 1 641 ? -1.092 7.684 10.259 1.00 92.75 641 GLN A CA 1
ATOM 4778 C C . GLN A 1 641 ? -0.946 8.540 9.007 1.00 92.75 641 GLN A C 1
ATOM 4780 O O . GLN A 1 641 ? -1.923 8.794 8.295 1.00 92.75 641 GLN A O 1
ATOM 4785 N N . TYR A 1 642 ? 0.270 9.031 8.772 1.00 85.50 642 TYR A N 1
ATOM 4786 C CA . TYR A 1 642 ? 0.532 10.074 7.782 1.00 85.50 642 TYR A CA 1
ATOM 4787 C C . TYR A 1 642 ? 1.300 9.576 6.557 1.00 85.50 642 TYR A C 1
ATOM 4789 O O . TYR A 1 642 ? 1.289 10.260 5.526 1.00 85.50 642 TYR A O 1
ATOM 4797 N N . ASN A 1 643 ? 1.972 8.419 6.636 1.00 82.31 643 ASN A N 1
ATOM 4798 C CA . ASN A 1 643 ? 2.692 7.855 5.495 1.00 82.31 643 ASN A CA 1
ATOM 4799 C C . ASN A 1 643 ? 2.535 6.336 5.358 1.00 82.31 643 ASN A C 1
ATOM 4801 O O . ASN A 1 643 ? 2.813 5.569 6.269 1.00 82.31 643 ASN A O 1
ATOM 4805 N N . ILE A 1 644 ? 2.099 5.973 4.158 1.00 84.31 644 ILE A N 1
ATOM 4806 C CA . ILE A 1 644 ? 1.626 4.687 3.674 1.00 84.31 644 ILE A CA 1
ATOM 4807 C C . ILE A 1 644 ? 2.670 3.587 3.353 1.00 84.31 644 ILE A C 1
ATOM 4809 O O . ILE A 1 644 ? 3.328 3.779 2.336 1.00 84.31 644 ILE A O 1
ATOM 4813 N N . ALA A 1 645 ? 2.774 2.414 4.000 1.00 76.94 645 ALA A N 1
ATOM 4814 C CA . ALA A 1 645 ? 3.626 1.271 3.580 1.00 76.94 645 ALA A CA 1
ATOM 4815 C C . ALA A 1 645 ? 5.060 1.638 3.138 1.00 76.94 645 ALA A C 1
ATOM 4817 O O . ALA A 1 645 ? 5.455 1.475 1.979 1.00 76.94 645 ALA A O 1
ATOM 4818 N N . GLN A 1 646 ? 5.830 2.169 4.073 1.00 73.81 646 GLN A N 1
ATOM 4819 C CA . GLN A 1 646 ? 7.200 2.612 3.885 1.00 73.81 646 GLN A CA 1
ATOM 4820 C C . GLN A 1 646 ? 8.197 1.525 4.305 1.00 73.81 646 GLN A C 1
ATOM 4822 O O . GLN A 1 646 ? 8.007 0.879 5.336 1.00 73.81 646 GLN A O 1
ATOM 4827 N N . PRO A 1 647 ? 9.280 1.313 3.541 1.00 65.38 647 PRO A N 1
ATOM 4828 C CA . PRO A 1 647 ? 10.353 0.431 3.969 1.00 65.38 647 PRO A CA 1
ATOM 4829 C C . PRO A 1 647 ? 11.191 1.095 5.070 1.00 65.38 647 PRO A C 1
ATOM 4831 O O . PRO A 1 647 ? 11.497 2.287 4.993 1.00 65.38 647 PRO A O 1
ATOM 4834 N N . ILE A 1 648 ? 11.643 0.304 6.045 1.00 59.28 648 ILE A N 1
ATOM 4835 C CA . ILE A 1 648 ? 12.688 0.715 6.993 1.00 59.28 648 ILE A CA 1
ATOM 4836 C C . ILE A 1 648 ? 14.003 0.052 6.584 1.00 59.28 648 ILE A C 1
ATOM 4838 O O . ILE A 1 648 ? 14.076 -1.161 6.405 1.00 59.28 648 ILE A O 1
ATOM 4842 N N . ALA A 1 649 ? 15.052 0.860 6.433 1.00 51.16 649 ALA A N 1
ATOM 4843 C CA . ALA A 1 649 ? 16.312 0.472 5.801 1.00 51.16 649 ALA A CA 1
ATOM 4844 C C . ALA A 1 649 ? 17.050 -0.704 6.463 1.00 51.16 649 ALA A C 1
ATOM 4846 O O . ALA A 1 649 ? 17.801 -1.398 5.780 1.00 51.16 649 ALA A O 1
ATOM 4847 N N . ASN A 1 650 ? 16.852 -0.918 7.767 1.00 50.44 650 ASN A N 1
ATOM 4848 C CA . ASN A 1 650 ? 17.565 -1.937 8.544 1.00 50.44 650 ASN A CA 1
ATOM 4849 C C . ASN A 1 650 ? 16.724 -3.184 8.821 1.00 50.44 650 ASN A C 1
ATOM 4851 O O . ASN A 1 650 ? 17.209 -4.110 9.472 1.00 50.44 650 ASN A O 1
ATOM 4855 N N . VAL A 1 651 ? 15.473 -3.221 8.352 1.00 48.94 651 VAL A N 1
ATOM 4856 C CA . VAL A 1 651 ? 14.591 -4.369 8.556 1.00 48.94 651 VAL A CA 1
ATOM 4857 C C . VAL A 1 651 ? 14.587 -5.228 7.297 1.00 48.94 651 VAL A C 1
ATOM 4859 O O . VAL A 1 651 ? 14.455 -4.741 6.176 1.00 48.94 651 VAL A O 1
ATOM 4862 N N . SER A 1 652 ? 14.809 -6.521 7.505 1.00 47.19 652 SER A N 1
ATOM 4863 C CA . SER A 1 652 ? 15.182 -7.471 6.472 1.00 47.19 652 SER A CA 1
ATOM 4864 C C . SER A 1 652 ? 14.512 -8.826 6.728 1.00 47.19 652 SER A C 1
ATOM 4866 O O . SER A 1 652 ? 14.711 -9.364 7.819 1.00 47.19 652 SER A O 1
ATOM 4868 N N . PRO A 1 653 ? 13.748 -9.403 5.775 1.00 50.03 653 PRO A N 1
ATOM 4869 C CA . PRO A 1 653 ? 13.365 -8.864 4.455 1.00 50.03 653 PRO A CA 1
ATOM 4870 C C . PRO A 1 653 ? 12.711 -7.474 4.537 1.00 50.03 653 PRO A C 1
ATOM 4872 O O . PRO A 1 653 ? 12.374 -7.030 5.625 1.00 50.03 653 PRO A O 1
ATOM 4875 N N . VAL A 1 654 ? 12.561 -6.757 3.416 1.00 56.62 654 VAL A N 1
ATOM 4876 C CA . VAL A 1 654 ? 11.948 -5.413 3.433 1.00 56.62 654 VAL A CA 1
ATOM 4877 C C . VAL A 1 654 ? 10.501 -5.524 3.921 1.00 56.62 654 VAL A C 1
ATOM 4879 O O . VAL A 1 654 ? 9.611 -5.944 3.179 1.00 56.62 654 VAL A O 1
ATOM 4882 N N . TYR A 1 655 ? 10.275 -5.160 5.180 1.00 67.12 655 TYR A N 1
ATOM 4883 C CA . TYR A 1 655 ? 8.943 -5.019 5.752 1.00 67.12 655 TYR A CA 1
ATOM 4884 C C . TYR A 1 655 ? 8.441 -3.603 5.522 1.00 67.12 655 TYR A C 1
ATOM 4886 O O . TYR A 1 655 ? 9.213 -2.638 5.525 1.00 67.12 655 TYR A O 1
ATOM 4894 N N . LEU A 1 656 ? 7.137 -3.503 5.294 1.00 73.38 656 LEU A N 1
ATOM 4895 C CA . LEU A 1 656 ? 6.469 -2.232 5.095 1.00 73.38 656 LEU A CA 1
ATOM 4896 C C . LEU A 1 656 ? 5.789 -1.836 6.401 1.00 73.38 656 LEU A C 1
ATOM 4898 O O . LEU A 1 656 ? 5.037 -2.616 6.991 1.00 73.38 656 LEU A O 1
ATOM 4902 N N . PHE A 1 657 ? 6.088 -0.621 6.833 1.00 79.31 657 PHE A N 1
ATOM 4903 C CA . PHE A 1 657 ? 5.527 -0.001 8.018 1.00 79.31 657 PHE A CA 1
ATOM 4904 C C . PHE A 1 657 ? 4.746 1.228 7.605 1.00 79.31 657 PHE A C 1
ATOM 4906 O O . PHE A 1 657 ? 5.145 1.976 6.710 1.00 79.31 657 PHE A O 1
ATOM 4913 N N . ASP A 1 658 ? 3.647 1.450 8.286 1.00 86.75 658 ASP A N 1
ATOM 4914 C CA . ASP A 1 658 ? 2.925 2.697 8.209 1.00 86.75 658 ASP A CA 1
ATOM 4915 C C . ASP A 1 658 ? 3.551 3.646 9.252 1.00 86.75 658 ASP A C 1
ATOM 4917 O O . ASP A 1 658 ? 4.004 3.200 10.305 1.00 86.75 658 ASP A O 1
ATOM 4921 N N . TYR A 1 659 ? 3.725 4.929 8.917 1.00 87.06 659 TYR A N 1
ATOM 4922 C CA . TYR A 1 659 ? 4.359 5.910 9.811 1.00 87.06 659 TYR A CA 1
ATOM 4923 C C . TYR A 1 659 ? 3.318 6.782 10.503 1.00 87.06 659 TYR A C 1
ATOM 4925 O O . TYR A 1 659 ? 2.457 7.378 9.839 1.00 87.06 659 TYR A O 1
ATOM 4933 N N . ASP A 1 660 ? 3.512 6.970 11.808 1.00 89.25 660 ASP A N 1
ATOM 4934 C CA . ASP A 1 660 ? 2.584 7.680 12.679 1.00 89.25 660 ASP A CA 1
ATOM 4935 C C . ASP A 1 660 ? 3.214 8.880 13.383 1.00 89.25 660 ASP A C 1
ATOM 4937 O O . ASP A 1 660 ? 4.356 8.857 13.851 1.00 89.25 660 ASP A O 1
ATOM 4941 N N . PHE A 1 661 ? 2.433 9.951 13.500 1.00 88.75 661 PHE A N 1
ATOM 4942 C CA . PHE A 1 661 ? 2.650 10.980 14.509 1.00 88.75 661 PHE A CA 1
ATOM 4943 C C . PHE A 1 661 ? 1.846 10.592 15.744 1.00 88.75 661 PHE A C 1
ATOM 4945 O O . PHE A 1 661 ? 0.615 10.656 15.724 1.00 88.75 661 PHE A O 1
ATOM 4952 N N . VAL A 1 662 ? 2.530 10.226 16.820 1.00 87.69 662 VAL A N 1
ATOM 4953 C CA . VAL A 1 662 ? 1.900 9.734 18.043 1.00 87.69 662 VAL A CA 1
ATOM 4954 C C . VAL A 1 662 ? 1.730 10.874 19.029 1.00 87.69 662 VAL A C 1
ATOM 4956 O O . VAL A 1 662 ? 2.677 11.502 19.508 1.00 87.69 662 VAL A O 1
ATOM 4959 N N . ASN A 1 663 ? 0.475 11.166 19.329 1.00 86.75 663 ASN A N 1
ATOM 4960 C CA . ASN A 1 663 ? 0.080 12.114 20.360 1.00 86.75 663 ASN A CA 1
ATOM 4961 C C . ASN A 1 663 ? -1.212 11.617 21.010 1.00 86.75 663 ASN A C 1
ATOM 4963 O O . ASN A 1 663 ? -2.123 12.409 21.229 1.00 86.75 663 ASN A O 1
ATOM 4967 N N . GLY A 1 664 ? -1.282 10.304 21.237 1.00 83.75 664 GLY A N 1
ATOM 4968 C CA . GLY A 1 664 ? -2.323 9.582 21.959 1.00 83.75 664 GLY A CA 1
ATOM 4969 C C . GLY A 1 664 ? -1.735 8.701 23.068 1.00 83.75 664 GLY A C 1
ATOM 4970 O O . GLY A 1 664 ? -0.526 8.713 23.323 1.00 83.75 664 GLY A O 1
ATOM 4971 N N . ALA A 1 665 ? -2.593 7.955 23.750 1.00 86.00 665 ALA A N 1
ATOM 4972 C CA . ALA A 1 665 ? -2.236 7.001 24.784 1.00 86.00 665 ALA A CA 1
ATOM 4973 C C . ALA A 1 665 ? -1.520 5.783 24.187 1.00 86.00 665 ALA A C 1
ATOM 4975 O O . ALA A 1 665 ? -1.954 5.215 23.183 1.00 86.00 665 ALA A O 1
ATOM 4976 N N . VAL A 1 666 ? -0.449 5.360 24.858 1.00 85.12 666 VAL A N 1
ATOM 4977 C CA . VAL A 1 666 ? 0.366 4.199 24.488 1.00 85.12 666 VAL A CA 1
ATOM 4978 C C . VAL A 1 666 ? 0.602 3.308 25.705 1.00 85.12 666 VAL A C 1
ATOM 4980 O O . VAL A 1 666 ? 0.398 3.713 26.852 1.00 85.12 666 VAL A O 1
ATOM 4983 N N . LEU A 1 667 ? 1.043 2.077 25.479 1.00 82.12 667 LEU A N 1
ATOM 4984 C CA . LEU A 1 667 ? 1.327 1.094 26.518 1.00 82.12 667 LEU A CA 1
ATOM 4985 C C . LEU A 1 667 ? 2.817 0.796 26.622 1.00 82.12 667 LEU A C 1
ATOM 4987 O O . LEU A 1 667 ? 3.581 0.941 25.676 1.00 82.12 667 LEU A O 1
ATOM 4991 N N . THR A 1 668 ? 3.223 0.314 27.787 1.00 73.25 668 THR A N 1
ATOM 4992 C CA . THR A 1 668 ? 4.549 -0.262 28.023 1.00 73.25 668 THR A CA 1
ATOM 4993 C C . THR A 1 668 ? 4.393 -1.566 28.784 1.00 73.25 668 THR A C 1
ATOM 4995 O O . THR A 1 668 ? 3.554 -1.677 29.685 1.00 73.25 668 THR A O 1
ATOM 4998 N N . TYR A 1 669 ? 5.194 -2.562 28.412 1.00 69.06 669 TYR A N 1
ATOM 4999 C CA . TYR A 1 669 ? 5.161 -3.884 29.028 1.00 69.06 669 TYR A CA 1
ATOM 5000 C C . TYR A 1 669 ? 6.088 -3.970 30.252 1.00 69.06 669 TYR A C 1
ATOM 5002 O O . TYR A 1 669 ? 5.803 -4.690 31.208 1.00 69.06 669 TYR A O 1
ATOM 5010 N N . ALA A 1 670 ? 7.189 -3.207 30.275 1.00 61.06 670 ALA A N 1
ATOM 5011 C CA . ALA A 1 670 ? 8.156 -3.219 31.372 1.00 61.06 670 ALA A CA 1
ATOM 5012 C C . ALA A 1 670 ? 8.727 -1.818 31.659 1.00 61.06 670 ALA A C 1
ATOM 5014 O O . ALA A 1 670 ? 9.548 -1.303 30.912 1.00 61.06 670 ALA A O 1
ATOM 5015 N N . ASN A 1 671 ? 8.354 -1.228 32.803 1.00 49.84 671 ASN A N 1
ATOM 5016 C CA . ASN A 1 671 ? 8.870 0.080 33.252 1.00 49.84 671 ASN A CA 1
ATOM 5017 C C . ASN A 1 671 ? 10.094 0.005 34.177 1.00 49.84 671 ASN A C 1
ATOM 5019 O O . ASN A 1 671 ? 10.713 1.024 34.480 1.00 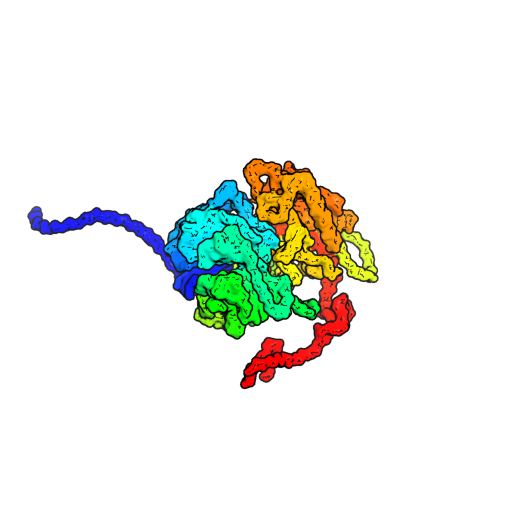49.84 671 ASN A O 1
ATOM 5023 N N . ASN A 1 672 ? 10.449 -1.186 34.666 1.00 47.34 672 ASN A N 1
ATOM 5024 C CA . ASN A 1 672 ? 11.580 -1.346 35.574 1.00 47.34 672 ASN A CA 1
ATOM 5025 C C . ASN A 1 672 ? 12.845 -1.698 34.791 1.00 47.34 672 ASN A C 1
ATOM 5027 O O . ASN A 1 672 ? 13.008 -2.828 34.339 1.00 47.34 672 ASN A O 1
ATOM 5031 N N . TYR A 1 673 ? 13.792 -0.758 34.727 1.00 41.25 673 TYR A N 1
ATOM 5032 C CA . TYR A 1 673 ? 15.138 -0.971 34.174 1.00 41.25 673 TYR A CA 1
ATOM 5033 C C . TYR A 1 673 ? 15.852 -2.195 34.784 1.00 41.25 673 TYR A C 1
ATOM 5035 O O . TYR A 1 673 ? 16.696 -2.802 34.133 1.00 41.25 673 TYR A O 1
ATOM 5043 N N . SER A 1 674 ? 15.501 -2.599 36.012 1.00 42.38 674 SER A N 1
ATOM 5044 C CA . SER A 1 674 ? 16.008 -3.821 36.653 1.00 42.38 674 SER A CA 1
ATOM 5045 C C . SER A 1 674 ? 15.515 -5.118 35.992 1.00 42.38 674 SER A C 1
ATOM 5047 O O . SER A 1 674 ? 16.243 -6.107 36.014 1.00 42.38 674 SER A O 1
ATOM 5049 N N . LEU A 1 675 ? 14.335 -5.117 35.355 1.00 46.41 675 LEU A N 1
ATOM 5050 C CA . LEU A 1 675 ? 13.840 -6.227 34.524 1.00 46.41 675 LEU A CA 1
ATOM 5051 C C . LEU A 1 675 ? 14.586 -6.302 33.184 1.00 46.41 675 LEU A C 1
ATOM 5053 O O . LEU A 1 675 ? 14.806 -7.395 32.670 1.00 46.41 675 LEU A O 1
ATOM 5057 N N . CYS A 1 676 ? 15.017 -5.153 32.656 1.00 55.16 676 CYS A N 1
ATOM 5058 C CA . CYS A 1 676 ? 15.799 -5.049 31.420 1.00 55.16 676 CYS A CA 1
ATOM 5059 C C . CYS A 1 676 ? 17.314 -5.249 31.632 1.00 55.16 676 CYS A C 1
ATOM 5061 O O . CYS A 1 676 ? 18.067 -5.363 30.670 1.00 55.16 676 CYS A O 1
ATOM 5063 N N . GLN A 1 677 ? 17.783 -5.345 32.883 1.00 45.09 677 GLN A N 1
ATOM 5064 C CA . GLN A 1 677 ? 19.197 -5.568 33.228 1.00 45.09 677 GLN A CA 1
ATOM 5065 C C . GLN A 1 677 ? 19.648 -7.038 33.194 1.00 45.09 677 GLN A C 1
ATOM 5067 O O . GLN A 1 677 ? 20.757 -7.350 33.621 1.00 45.09 677 GLN A O 1
ATOM 5072 N N . THR A 1 678 ? 18.839 -7.948 32.652 1.00 44.09 678 THR A N 1
ATOM 5073 C CA . THR A 1 678 ? 19.237 -9.351 32.436 1.00 44.09 678 THR A CA 1
ATOM 5074 C C . THR A 1 678 ? 19.290 -9.740 30.964 1.00 44.09 678 THR A C 1
ATOM 5076 O O . THR A 1 678 ? 19.139 -10.909 30.635 1.00 44.09 678 THR A O 1
ATOM 5079 N N . ALA A 1 679 ? 19.643 -8.811 30.070 1.00 42.06 679 ALA A N 1
ATOM 5080 C CA . ALA A 1 679 ? 20.400 -9.222 28.892 1.00 42.06 679 ALA A CA 1
ATOM 5081 C C . ALA A 1 679 ? 21.783 -9.665 29.388 1.00 42.06 679 ALA A C 1
ATOM 5083 O O . ALA A 1 679 ? 22.732 -8.883 29.484 1.00 42.06 679 ALA A O 1
ATOM 5084 N N . CYS A 1 680 ? 21.880 -10.921 29.814 1.00 42.88 680 CYS A N 1
ATOM 5085 C CA . CYS A 1 680 ? 23.168 -11.545 30.014 1.00 42.88 680 CYS A CA 1
ATOM 5086 C C . CYS A 1 680 ? 23.907 -11.463 28.681 1.00 42.88 680 CYS A C 1
ATOM 5088 O O . CYS A 1 680 ? 23.593 -12.186 27.744 1.00 42.88 680 CYS A O 1
ATOM 5090 N N . THR A 1 681 ? 24.923 -10.606 28.610 1.00 42.12 681 THR A N 1
ATOM 5091 C CA . THR A 1 681 ? 25.803 -10.463 27.438 1.00 42.12 681 THR A CA 1
ATOM 5092 C C . THR A 1 681 ? 26.481 -11.776 27.040 1.00 42.12 681 THR A C 1
ATOM 5094 O O . THR A 1 681 ? 27.076 -11.874 25.971 1.00 42.12 681 THR A O 1
ATOM 5097 N N . ASN A 1 682 ? 26.391 -12.787 27.907 1.00 48.38 682 ASN A N 1
ATOM 5098 C CA . ASN A 1 682 ? 26.765 -14.153 27.636 1.00 48.38 682 ASN A CA 1
ATOM 5099 C C . ASN A 1 682 ? 25.640 -15.111 28.093 1.00 48.38 682 ASN A C 1
ATOM 5101 O O . ASN A 1 682 ? 25.541 -15.357 29.302 1.00 48.38 682 ASN A O 1
ATOM 5105 N N . PRO A 1 683 ? 24.841 -15.690 27.175 1.00 44.06 683 PRO A N 1
ATOM 5106 C CA . PRO A 1 683 ? 23.812 -16.688 27.509 1.00 44.06 683 PRO A CA 1
ATOM 5107 C C . PRO A 1 683 ? 24.395 -17.959 28.160 1.00 44.06 683 PRO A C 1
ATOM 5109 O O . PRO A 1 683 ? 23.678 -18.764 28.745 1.00 44.06 683 PRO A O 1
ATOM 5112 N N . CYS A 1 684 ? 25.721 -18.106 28.143 1.00 51.00 684 CYS A N 1
ATOM 5113 C CA . CYS A 1 684 ? 26.461 -19.244 28.678 1.00 51.00 684 CYS A CA 1
ATOM 5114 C C . CYS A 1 684 ? 26.944 -19.071 30.114 1.00 51.00 684 CYS A C 1
ATOM 5116 O O . CYS A 1 684 ? 27.670 -19.923 30.631 1.00 51.00 684 CYS A O 1
ATOM 5118 N N . ASN A 1 685 ? 26.565 -17.976 30.773 1.00 57.19 685 ASN A N 1
ATOM 5119 C CA . ASN A 1 685 ? 26.812 -17.799 32.194 1.00 57.19 685 ASN A CA 1
ATOM 5120 C C . ASN A 1 685 ? 25.727 -18.544 33.007 1.00 57.19 685 ASN A C 1
ATOM 5122 O O . ASN A 1 685 ? 24.550 -18.215 32.879 1.00 57.19 685 ASN A O 1
ATOM 5126 N N . PRO A 1 686 ? 26.102 -19.478 33.907 1.00 52.38 686 PRO A N 1
ATOM 5127 C CA . PRO A 1 686 ? 25.167 -20.244 34.743 1.00 52.38 686 PRO A CA 1
ATOM 5128 C C . PRO A 1 686 ? 24.244 -19.423 35.649 1.00 52.38 686 PRO A C 1
ATOM 5130 O O . PRO A 1 686 ? 23.338 -19.972 36.268 1.00 52.38 686 PRO A O 1
ATOM 5133 N N . SER A 1 687 ? 24.513 -18.124 35.770 1.00 43.44 687 SER A N 1
ATOM 5134 C CA . SER A 1 687 ? 23.742 -17.172 36.571 1.00 43.44 687 SER A CA 1
ATOM 5135 C C . SER A 1 687 ? 22.609 -16.500 35.780 1.00 43.44 687 SER A C 1
ATOM 5137 O O . SER A 1 687 ? 21.890 -15.684 36.351 1.00 43.44 687 SER A O 1
ATOM 5139 N N . CYS A 1 688 ? 22.477 -16.780 34.478 1.00 48.47 688 CYS A N 1
ATOM 5140 C CA . CYS A 1 688 ? 21.470 -16.175 33.605 1.00 48.47 688 CYS A CA 1
ATOM 5141 C C . CYS A 1 688 ? 20.141 -16.942 33.654 1.00 48.47 688 CYS A C 1
ATOM 5143 O O . CYS A 1 688 ? 20.167 -18.169 33.773 1.00 48.47 688 CYS A O 1
ATOM 5145 N N . PRO A 1 689 ? 18.989 -16.258 33.511 1.00 43.44 689 PRO A N 1
ATOM 5146 C CA . PRO A 1 689 ? 17.677 -16.910 33.519 1.00 43.44 689 PRO A CA 1
ATOM 5147 C C . PRO A 1 689 ? 17.512 -17.967 32.416 1.00 43.44 689 PRO A C 1
ATOM 5149 O O . PRO A 1 689 ? 16.901 -19.003 32.661 1.00 43.44 689 PRO A O 1
ATOM 5152 N N . ASP A 1 690 ? 18.123 -17.731 31.251 1.00 45.28 690 ASP A N 1
ATOM 5153 C CA . ASP A 1 690 ? 18.003 -18.578 30.054 1.00 45.28 690 ASP A CA 1
ATOM 5154 C C . ASP A 1 690 ? 19.151 -19.595 29.908 1.00 45.28 690 ASP A C 1
ATOM 5156 O O . ASP A 1 690 ? 19.298 -20.242 28.873 1.00 45.28 690 ASP A O 1
ATOM 5160 N N . TYR A 1 691 ? 19.997 -19.751 30.935 1.00 43.84 691 TYR A N 1
ATOM 5161 C CA . TYR A 1 691 ? 21.112 -20.694 30.882 1.00 43.84 691 TYR A CA 1
ATOM 5162 C C . TYR A 1 691 ? 20.619 -22.147 30.871 1.00 43.84 691 TYR A C 1
ATOM 5164 O O . TYR A 1 691 ? 20.127 -22.671 31.876 1.00 43.84 691 TYR A O 1
ATOM 5172 N N . ALA A 1 692 ? 20.851 -22.834 29.753 1.00 47.78 692 ALA A N 1
ATOM 5173 C CA . ALA A 1 692 ? 20.645 -24.268 29.624 1.00 47.78 692 ALA A CA 1
ATOM 5174 C C . ALA A 1 692 ? 21.997 -25.014 29.673 1.00 47.78 692 ALA A C 1
ATOM 5176 O O . ALA A 1 692 ? 22.819 -24.883 28.759 1.00 47.78 692 ALA A O 1
ATOM 5177 N N . PRO A 1 693 ? 22.274 -25.836 30.707 1.00 44.66 693 PRO A N 1
ATOM 5178 C CA . PRO A 1 693 ? 23.484 -26.650 30.732 1.00 44.66 693 PRO A CA 1
ATOM 5179 C C . PRO A 1 693 ? 23.462 -27.667 29.579 1.00 44.66 693 PRO A C 1
ATOM 5181 O O . PRO A 1 693 ? 22.698 -28.630 29.607 1.00 44.66 693 PRO A O 1
ATOM 5184 N N . GLY A 1 694 ? 24.321 -27.451 28.576 1.00 48.81 694 GLY A N 1
ATOM 5185 C CA . GLY A 1 694 ? 24.397 -28.267 27.357 1.00 48.81 694 GLY A CA 1
ATOM 5186 C C . GLY A 1 694 ? 24.017 -27.542 26.061 1.00 48.81 694 GLY A C 1
ATOM 5187 O O . GLY A 1 694 ? 24.052 -28.178 25.011 1.00 48.81 694 GLY A O 1
ATOM 5188 N N . ASP A 1 695 ? 23.689 -26.247 26.118 1.00 50.81 695 ASP A N 1
ATOM 5189 C CA . ASP A 1 695 ? 23.454 -25.417 24.930 1.00 50.81 695 ASP A CA 1
ATOM 5190 C C . ASP A 1 695 ? 24.691 -25.411 23.991 1.00 50.81 695 ASP A C 1
ATOM 5192 O O . ASP A 1 695 ? 25.807 -25.128 24.456 1.00 50.81 695 ASP A O 1
ATOM 5196 N N . PRO A 1 696 ? 24.535 -25.716 22.683 1.00 47.94 696 PRO A N 1
ATOM 5197 C CA . PRO A 1 696 ? 25.619 -25.670 21.698 1.00 47.94 696 PRO A CA 1
ATOM 5198 C C . PRO A 1 696 ? 26.337 -24.315 21.603 1.00 47.94 696 PRO A C 1
ATOM 5200 O O . PRO A 1 696 ? 27.524 -24.283 21.280 1.00 47.94 696 PRO A O 1
ATOM 5203 N N . LEU A 1 697 ? 25.661 -23.204 21.918 1.00 45.03 697 LEU A N 1
ATOM 5204 C CA . LEU A 1 697 ? 26.256 -21.860 21.963 1.00 45.03 697 LEU A CA 1
ATOM 5205 C C . LEU A 1 697 ? 27.267 -21.707 23.114 1.00 45.03 697 LEU A C 1
ATOM 5207 O O . LEU A 1 697 ? 28.151 -20.853 23.061 1.00 45.03 697 LEU A O 1
ATOM 5211 N N . CYS A 1 698 ? 27.166 -22.562 24.134 1.00 45.44 698 CYS A N 1
ATOM 5212 C CA . CYS A 1 698 ? 27.897 -22.471 25.399 1.00 45.44 698 CYS A CA 1
ATOM 5213 C C . CYS A 1 698 ? 28.999 -23.503 25.573 1.00 45.44 698 CYS A C 1
ATOM 5215 O O . CYS A 1 698 ? 29.862 -23.364 26.441 1.00 45.44 698 CYS A O 1
ATOM 5217 N N . ASN A 1 699 ? 29.007 -24.495 24.691 1.00 48.66 699 ASN A N 1
ATOM 5218 C CA . ASN A 1 699 ? 30.126 -25.384 24.454 1.00 48.66 699 ASN A CA 1
ATOM 5219 C C . ASN A 1 699 ? 30.382 -25.419 22.945 1.00 48.66 699 ASN A C 1
ATOM 5221 O O . ASN A 1 699 ? 29.961 -26.373 22.284 1.00 48.66 699 ASN A O 1
ATOM 5225 N N . PRO A 1 700 ? 31.085 -24.415 22.383 1.00 40.44 700 PRO A N 1
ATOM 5226 C CA . PRO A 1 700 ? 31.572 -24.528 21.026 1.00 40.44 700 PRO A CA 1
ATOM 5227 C C . PRO A 1 700 ? 32.595 -25.662 21.026 1.00 40.44 700 PRO A C 1
ATOM 5229 O O . PRO A 1 700 ? 33.765 -25.496 21.374 1.00 40.44 700 PRO A O 1
ATOM 5232 N N . THR A 1 701 ? 32.156 -26.856 20.640 1.00 43.16 701 THR A N 1
ATOM 5233 C CA . THR A 1 701 ? 33.089 -27.763 19.985 1.00 43.16 701 THR A CA 1
ATOM 5234 C C . THR A 1 701 ? 33.593 -26.978 18.773 1.00 43.16 701 THR A C 1
ATOM 5236 O O . THR A 1 701 ? 32.768 -26.364 18.090 1.00 43.16 701 THR A O 1
ATOM 5239 N N . PRO A 1 702 ? 34.918 -26.890 18.536 1.00 35.56 702 PRO A N 1
ATOM 5240 C CA . PRO A 1 702 ? 35.418 -26.226 17.340 1.00 35.56 702 PRO A CA 1
ATOM 5241 C C . PRO A 1 702 ? 34.641 -26.805 16.162 1.00 35.56 702 PRO A C 1
ATOM 5243 O O . PRO A 1 702 ? 34.497 -28.033 16.140 1.00 35.56 702 PRO A O 1
ATOM 5246 N N . PRO A 1 703 ? 34.102 -25.983 15.244 1.00 36.72 703 PRO A N 1
ATOM 5247 C CA . PRO A 1 703 ? 33.371 -26.530 14.120 1.00 36.72 703 PRO A CA 1
ATOM 5248 C C . PRO A 1 703 ? 34.300 -27.541 13.457 1.00 36.72 703 PRO A C 1
ATOM 5250 O O . PRO A 1 703 ? 35.403 -27.189 13.021 1.00 36.72 703 PRO A O 1
ATOM 5253 N N . SER A 1 704 ? 33.893 -28.814 13.431 1.00 35.16 704 SER A N 1
ATOM 5254 C CA . SER A 1 704 ? 34.410 -29.687 12.395 1.00 35.16 704 SER A CA 1
ATOM 5255 C C . SER A 1 704 ? 34.148 -28.923 11.109 1.00 35.16 704 SER A C 1
ATOM 5257 O O . SER A 1 704 ? 33.049 -28.412 10.888 1.00 35.16 704 SER A O 1
ATOM 5259 N N . CYS A 1 705 ? 35.197 -28.707 10.324 1.00 33.09 705 CYS A N 1
ATOM 5260 C CA . CYS A 1 705 ? 35.022 -28.207 8.977 1.00 33.09 705 CYS A CA 1
ATOM 5261 C C . CYS A 1 705 ? 34.222 -29.285 8.248 1.00 33.09 705 CYS A C 1
ATOM 5263 O O . CYS A 1 705 ? 34.804 -30.238 7.731 1.00 33.09 705 CYS A O 1
ATOM 5265 N N . ASP A 1 706 ? 32.898 -29.181 8.293 1.00 33.53 706 ASP A N 1
ATOM 5266 C CA . ASP A 1 706 ? 32.007 -30.041 7.542 1.00 33.53 706 ASP A CA 1
ATOM 5267 C C . ASP A 1 706 ? 32.217 -29.662 6.081 1.00 33.53 706 ASP A C 1
ATOM 5269 O O . ASP A 1 706 ? 31.656 -28.704 5.546 1.00 33.53 706 ASP A O 1
ATOM 5273 N N . CYS A 1 707 ? 33.145 -30.384 5.457 1.00 31.36 707 CYS A N 1
ATOM 5274 C CA . CYS A 1 707 ? 33.282 -30.426 4.021 1.00 31.36 707 CYS A CA 1
ATOM 5275 C C . CYS A 1 707 ? 31.972 -31.021 3.513 1.00 31.36 707 CYS A C 1
ATOM 5277 O O . CYS A 1 707 ? 31.755 -32.226 3.638 1.00 31.36 707 CYS A O 1
ATOM 5279 N N . TYR A 1 708 ? 31.076 -30.179 3.002 1.00 34.66 708 TYR A N 1
ATOM 5280 C CA . TYR A 1 708 ? 29.926 -30.663 2.255 1.00 34.66 708 TYR A CA 1
ATOM 5281 C C . TYR A 1 708 ? 30.457 -31.543 1.120 1.00 34.66 708 TYR A C 1
ATOM 5283 O O . TYR A 1 708 ? 31.294 -31.102 0.328 1.00 34.66 708 TYR A O 1
ATOM 5291 N N . GLU A 1 709 ? 30.018 -32.802 1.084 1.00 31.92 709 GLU A N 1
ATOM 5292 C CA . GLU A 1 709 ? 30.304 -33.706 -0.023 1.00 31.92 709 GLU A CA 1
ATOM 5293 C C . GLU A 1 709 ? 29.872 -33.024 -1.324 1.00 31.92 709 GLU A C 1
ATOM 5295 O O . GLU A 1 709 ? 28.695 -32.751 -1.556 1.00 31.92 709 GLU A O 1
ATOM 5300 N N . CYS A 1 710 ? 30.851 -32.709 -2.170 1.00 32.22 710 CYS A N 1
ATOM 5301 C CA . CYS A 1 710 ? 30.597 -32.350 -3.552 1.00 32.22 710 CYS A CA 1
ATOM 5302 C C . CYS A 1 710 ? 30.175 -33.634 -4.268 1.00 32.22 710 CYS A C 1
ATOM 5304 O O . CYS A 1 710 ? 31.023 -34.442 -4.651 1.00 32.22 710 CYS A O 1
ATOM 5306 N N . GLU A 1 711 ? 28.874 -33.848 -4.449 1.00 35.47 711 GLU A N 1
ATOM 5307 C CA . GLU A 1 711 ? 28.418 -34.820 -5.435 1.00 35.47 711 GLU A CA 1
ATOM 5308 C C . GLU A 1 711 ? 28.814 -34.314 -6.834 1.00 35.47 711 GLU A C 1
ATOM 5310 O O . GLU A 1 711 ? 28.122 -33.494 -7.430 1.00 35.47 711 GLU A O 1
ATOM 5315 N N . GLY A 1 712 ? 29.944 -34.798 -7.365 1.00 39.81 712 GLY A N 1
ATOM 5316 C CA . GLY A 1 712 ? 30.094 -34.956 -8.815 1.00 39.81 712 GLY A CA 1
ATOM 5317 C C . GLY A 1 712 ? 31.351 -34.446 -9.524 1.00 39.81 712 GLY A C 1
ATOM 5318 O O . GLY A 1 712 ? 31.528 -34.847 -10.670 1.00 39.81 712 GLY A O 1
ATOM 5319 N N . GLU A 1 713 ? 32.253 -33.655 -8.930 1.00 33.91 713 GLU A N 1
ATOM 5320 C CA . GLU A 1 713 ? 33.431 -33.154 -9.674 1.00 33.91 713 GLU A CA 1
ATOM 5321 C C . GLU A 1 713 ? 34.746 -33.244 -8.883 1.00 33.91 713 GLU A C 1
ATOM 5323 O O . GLU A 1 713 ? 34.913 -32.673 -7.811 1.00 33.91 713 GLU A O 1
ATOM 5328 N N . SER A 1 714 ? 35.709 -33.992 -9.431 1.00 34.59 714 SER A N 1
ATOM 5329 C CA . SER A 1 714 ? 37.060 -34.155 -8.891 1.00 34.59 714 SER A CA 1
ATOM 5330 C C . SER A 1 714 ? 38.008 -33.083 -9.451 1.00 34.59 714 SER A C 1
ATOM 5332 O O . SER A 1 714 ? 38.503 -33.228 -10.571 1.00 34.59 714 SER A O 1
ATOM 5334 N N . GLY A 1 715 ? 38.300 -32.039 -8.669 1.00 36.81 715 GLY A N 1
ATOM 5335 C CA . GLY A 1 715 ? 39.298 -31.001 -8.971 1.00 36.81 715 GLY A CA 1
ATOM 5336 C C . GLY A 1 715 ? 39.713 -30.215 -7.710 1.00 36.81 715 GLY A C 1
ATOM 5337 O O . GLY A 1 715 ? 38.963 -30.216 -6.739 1.00 36.81 715 GLY A O 1
ATOM 5338 N N . PRO A 1 716 ? 40.905 -29.579 -7.665 1.00 34.62 716 PRO A N 1
ATOM 5339 C CA . PRO A 1 716 ? 41.516 -29.089 -6.423 1.00 34.62 716 PRO A CA 1
ATOM 5340 C C . PRO A 1 716 ? 41.064 -27.684 -5.971 1.00 34.62 716 PRO A C 1
ATOM 5342 O O . PRO A 1 716 ? 41.750 -27.064 -5.164 1.00 34.62 716 PRO A O 1
ATOM 5345 N N . GLU A 1 717 ? 39.928 -27.170 -6.443 1.00 37.44 717 GLU A N 1
ATOM 5346 C CA . GLU A 1 717 ? 39.408 -25.850 -6.054 1.00 37.44 717 GLU A CA 1
ATOM 5347 C C . GLU A 1 717 ? 38.102 -25.996 -5.259 1.00 37.44 717 GLU A C 1
ATOM 5349 O O . GLU A 1 717 ? 37.006 -25.951 -5.805 1.00 37.44 717 GLU A O 1
ATOM 5354 N N . CYS A 1 718 ? 38.216 -26.188 -3.943 1.00 36.09 718 CYS A N 1
ATOM 5355 C CA . CYS A 1 718 ? 37.102 -26.067 -2.998 1.00 36.09 718 CYS A CA 1
ATOM 5356 C C . CYS A 1 718 ? 37.380 -24.881 -2.063 1.00 36.09 718 CYS A C 1
ATOM 5358 O O . CYS A 1 718 ? 38.264 -24.958 -1.212 1.00 36.09 718 CYS A O 1
ATOM 5360 N N . CYS A 1 719 ? 36.643 -23.778 -2.218 1.00 32.81 719 CYS A N 1
ATOM 5361 C CA . CYS A 1 719 ? 36.724 -22.616 -1.327 1.00 32.81 719 CYS A CA 1
ATOM 5362 C C . CYS A 1 719 ? 35.739 -22.756 -0.153 1.00 32.81 719 CYS A C 1
ATOM 5364 O O . CYS A 1 719 ? 34.525 -22.734 -0.350 1.00 32.81 719 CYS A O 1
ATOM 5366 N N . CYS A 1 720 ? 36.256 -22.833 1.077 1.00 32.56 720 CYS A N 1
ATOM 5367 C CA . CYS A 1 720 ? 35.474 -22.683 2.309 1.00 32.56 720 CYS A CA 1
ATOM 5368 C C . CYS A 1 720 ? 35.168 -21.198 2.561 1.00 32.56 720 CYS A C 1
ATOM 5370 O O . CYS A 1 720 ? 36.070 -20.419 2.856 1.00 32.56 720 CYS A O 1
ATOM 5372 N N . ALA A 1 721 ? 33.899 -20.794 2.477 1.00 33.81 721 ALA A N 1
ATOM 5373 C CA . ALA A 1 721 ? 33.492 -19.389 2.597 1.00 33.81 721 ALA A CA 1
ATOM 5374 C C . ALA A 1 721 ? 33.234 -18.895 4.040 1.00 33.81 721 ALA A C 1
ATOM 5376 O O . ALA A 1 721 ? 32.828 -17.751 4.217 1.00 33.81 721 ALA A O 1
ATOM 5377 N N . SER A 1 722 ? 33.440 -19.711 5.081 1.00 34.47 722 SER A N 1
ATOM 5378 C CA . SER A 1 722 ? 32.965 -19.377 6.439 1.00 34.47 722 SER A CA 1
ATOM 5379 C C . SER A 1 722 ? 34.039 -19.090 7.492 1.00 34.47 722 SER A C 1
ATOM 5381 O O . SER A 1 722 ? 33.691 -18.710 8.605 1.00 34.47 722 SER A O 1
ATOM 5383 N N . CYS A 1 723 ? 35.332 -19.206 7.190 1.00 32.28 723 CYS A N 1
ATOM 5384 C CA . CYS A 1 723 ? 36.397 -18.842 8.131 1.00 32.28 723 CYS A CA 1
ATOM 5385 C C . CYS A 1 723 ? 37.547 -18.200 7.356 1.00 32.28 723 CYS A C 1
ATOM 5387 O O . CYS A 1 723 ? 38.245 -18.884 6.619 1.00 32.28 723 CYS A O 1
ATOM 5389 N N . GLY A 1 724 ? 37.732 -16.886 7.504 1.00 34.16 724 GLY A N 1
ATOM 5390 C CA . GLY A 1 724 ? 38.756 -16.087 6.819 1.00 34.16 724 GLY A CA 1
ATOM 5391 C C . GLY A 1 724 ? 40.205 -16.394 7.224 1.00 34.16 724 GLY A C 1
ATOM 5392 O O . GLY A 1 724 ? 40.932 -15.491 7.629 1.00 34.16 724 GLY A O 1
ATOM 5393 N N . LEU A 1 725 ? 40.641 -17.647 7.102 1.00 26.81 725 LEU A N 1
ATOM 5394 C CA . LEU A 1 725 ? 42.033 -18.073 7.190 1.00 26.81 725 LEU A CA 1
ATOM 5395 C C . LEU A 1 725 ? 42.396 -18.809 5.898 1.00 26.81 725 LEU A C 1
ATOM 5397 O O . LEU A 1 725 ? 41.746 -19.778 5.520 1.00 26.81 725 LEU A O 1
ATOM 5401 N N . LEU A 1 726 ? 43.445 -18.329 5.227 1.00 27.16 726 LEU A N 1
ATOM 5402 C CA . LEU A 1 726 ? 44.131 -19.068 4.168 1.00 27.16 726 LEU A CA 1
ATOM 5403 C C . LEU A 1 726 ? 44.599 -20.423 4.724 1.00 27.16 726 LEU A C 1
ATOM 5405 O O . LEU A 1 726 ? 45.280 -20.453 5.753 1.00 27.16 726 LEU A O 1
ATOM 5409 N N . CYS A 1 727 ? 44.275 -21.511 4.026 1.00 31.33 727 CYS A N 1
ATOM 5410 C CA . CYS A 1 727 ? 45.071 -22.737 4.063 1.00 31.33 727 CYS A CA 1
ATOM 5411 C C . CYS A 1 727 ? 46.027 -22.744 2.873 1.00 31.33 727 CYS A C 1
ATOM 5413 O O . CYS A 1 727 ? 45.551 -22.478 1.746 1.00 31.33 727 CYS A O 1
#

Radius of gyration: 28.88 Å; chains: 1; bounding box: 75×98×118 Å

Foldseek 3Di:
DDDDDDDDDDDDDDDDDDPPPPPDQDWPQPDDPPQAWFFPDWADQDLQWIWTQTPQWIWITRGQLNTIDTLRAPDPDPQKHWAEKDDPHQFWIKTWIWDPPDLQDTWIKIWITRGNRPDIDIATADAPPDPCRLQFQRHKEKDDPDQFWIKIWTFGLAALQQQWTWIWITRGRRNYTYTAPTAPHHAYKDAQDQFWIWGQGGRFRQWIWIGRGNRNDTDTDDDDDPPPFPFPTKHWDGWDAPHQWKIKIKIWGFGDPPDDDDDFTWIKIWMWMTRGNPPDTDTDDIDTDDLQWDWDQAPSFIWIWHDDPQWIWIAGDPPIAIAGDDPVCVVQPFKHWDDWYDHHQFWIKIKIWGFPPLQPQKTKIKIFIWIGRGNRNDTDGSHIHIHIPRDPHPPPPDDPPPPDDDDDDDDDDDDDFAFKAWDFDPQFFKEWEGLDPLVNFLQLCLVNLSRGQEYEAELEEPSCCPPSSNSHDDDDPPQPVSLVSCLLSHHWYAYEHEYAEFPQASDPRHQFLDLVSLLVLLLVSLVVSLVSCVRNSHDAPVVPHAAEHAYEHEEGDADVPDPGGLSSLLSNQLNNQVNCVVRRYAYEYEYAQVSCQQRQDVVNHDRHHLAYEHSRQQQDSHQDHPPPDCPPNVQLRGKYQHHFFDFRSRGGPTGTITMIRHSRITMHRDPDVVSSVQPPVQLLPPPHPNNDVPPCSNDVPPPPPPPDDDPDDDDDDDDDPPDPDDD

pLDDT: mean 74.58, std 22.33, range [22.28, 98.81]